Protein AF-0000000075576924 (afdb_homodimer)

Solvent-accessible surface area (backbone atoms only — not comparable to full-atom values): 28889 Å² total; per-residue (Å²): 127,77,30,33,16,40,65,44,69,51,88,83,30,54,33,52,33,52,51,52,29,49,75,37,72,25,33,24,40,27,30,55,73,34,43,58,55,58,47,76,56,76,81,85,50,68,66,41,44,50,49,29,48,49,52,35,63,77,63,63,40,48,76,26,34,34,32,52,35,77,66,42,20,38,16,38,80,46,64,51,47,22,39,43,25,46,53,52,51,37,52,48,57,58,52,35,67,72,42,94,35,45,32,37,34,35,62,56,22,33,14,71,83,66,41,69,68,55,20,44,52,39,34,27,50,45,50,52,68,58,58,61,92,83,56,69,48,28,39,21,43,31,44,25,17,42,42,86,48,41,46,24,34,42,63,66,52,45,33,55,35,49,71,62,31,78,64,47,89,41,47,33,26,26,48,25,51,29,17,33,28,10,38,57,41,49,52,59,89,35,42,65,60,46,52,49,48,42,33,71,65,63,31,62,87,31,58,60,34,32,38,51,32,16,16,72,52,58,78,52,60,31,48,85,44,62,16,46,85,45,73,26,65,54,31,49,66,30,52,48,52,48,62,57,28,86,94,43,32,83,37,41,36,31,36,70,42,81,64,93,44,80,69,58,49,26,59,55,50,52,54,59,55,60,44,66,82,53,90,73,88,73,87,128,129,78,31,32,16,41,65,44,67,49,88,82,30,53,33,54,33,50,51,52,28,49,76,38,73,24,35,26,39,28,32,55,74,35,43,56,54,58,47,76,57,74,80,85,50,68,66,42,45,50,48,29,47,49,51,35,63,76,62,63,39,47,73,27,35,34,31,51,36,78,66,41,20,37,15,38,78,46,64,50,48,22,39,43,26,46,52,52,51,36,52,49,57,58,53,36,66,73,42,92,35,46,33,37,34,35,62,56,21,32,14,71,81,67,40,67,68,55,20,43,51,38,33,26,51,45,50,54,69,58,58,60,93,84,56,68,48,28,40,21,43,30,44,25,17,40,42,86,49,42,45,25,34,42,64,65,51,46,33,55,35,50,71,62,31,78,64,48,89,41,47,32,27,26,48,25,50,30,17,34,27,11,40,58,41,51,52,59,88,36,43,66,59,45,52,49,50,43,33,71,65,64,31,62,87,31,58,61,34,32,36,51,32,16,16,72,52,59,78,53,62,31,47,86,46,61,16,44,83,45,74,27,64,54,31,51,67,30,52,48,51,49,62,56,27,87,92,42,33,84,39,41,35,32,36,70,40,81,63,94,46,80,67,58,50,25,60,54,50,52,54,60,56,59,4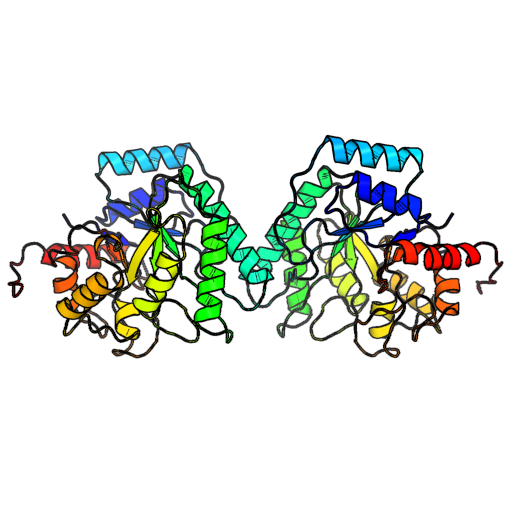3,66,81,53,89,75,89,73,88,130

Radius of gyration: 28.82 Å; Cα contacts (8 Å, |Δi|>4): 1200; chains: 2; bounding box: 46×93×61 Å

InterPro domains:
  IPR001719 AP endonuclease 2 [MF_00152] (2-276)
  IPR001719 AP endonuclease 2 [PS51432] (1-277)
  IPR001719 AP endonuclease 2 [PTHR21445] (2-277)
  IPR001719 AP endonuclease 2 [SM00518] (3-276)
  IPR001719 AP endonuclease 2 [TIGR00587] (3-274)
  IPR001719 AP endonuclease 2 [cd00019] (4-275)
  IPR013022 Xylose isomerase-like, TIM barrel domain [PF01261] (20-274)
  IPR018246 AP endonuclease 2, zinc binding site [PS00730] (172-179)
  IPR018246 AP endonuclease 2, zinc binding site [PS00731] (210-226)
  IPR036237 Xylose isomerase-like superfamily [SSF51658] (2-276)

pLDDT: mean 95.53, std 8.46, range [34.88, 98.94]

Nearest PDB structures (foldseek):
  1xp3-assembly1_A  TM=9.396E-01  e=1.490E-29  Bacillus anthracis
  3aal-assembly1_A  TM=9.455E-01  e=4.014E-29  Geobacillus kaustophilus
  8pkb-assembly1_A  TM=9.430E-01  e=4.255E-29  Staphylococcus aureus
  8edd-assembly1_A  TM=9.419E-01  e=1.365E-28  Staphylococcus aureus
  3aam-assembly1_A  TM=9.170E-01  e=6.008E-21  Thermus thermophilus HB8

Foldseek 3Di:
DFQEEAEDECPVALLVRLVLCVLLPHQEAEYEQDDLQLDDGDDDDLVRQVNNVVSNVVRVGDAYEYEYRQQQAQQEPDVVSNVSNLVSVLVSLVVVQRHRHAEYEYFLHFNQPPDLVSSLVSSQVSLQVRDDQPGRHQYAYEAAQQADRGFRLDLQRVQSSLVSHPNNVSYAYEYEPQRNQLSAQQLQPCVPVSVVVNCVRRRLVRHAEYEYFAAQDHGNNSDDHTAAAQPHRSHNVSLLCQCQPPSHVHHHYYYPHDDPDSSVVSVVVVSSVVSNPPDDDDDD/DFQEEAEDECPVALLVRLVLCVVLPHQEAEYEQDDLQLDDGDDDDLVRQVNNVVSCVVRVGDAYEYEYRQQQAQQEPDVVSNVSNLVSVLVSLVVVQRHRHAEYEYFLHFNQPPDLVSSLVSSQVSLQVRDDQPGRHQYAYEAAQQADRGFRLDLQRVQSSLVSHPNNVSYAYEYEPQRNQLSAQQLQPCVPVSVVRNCVRRRLVRHAEYEYFAAQDHGNNSDDHTAAAQPHRSHNVSLLCQCQPPSHVHHRYYYPHDDPDSSVVSVVVVSSVVSNPPDDDDDD

Organism: Acetobacterium woodii (strain ATCC 29683 / DSM 1030 / JCM 2381 / KCTC 1655 / WB1) (NCBI:txid931626)

Secondary structure (DSSP, 8-state):
---EEEB---TT-HHHHHHHHHHTT-S--EEESS-TTS-PPPPP-HHHHHHHHHHHHHHT----EEE--TT--TT-SSHHHHHHHHHHHHHHHHHHTTSS--EEEE---B-TTS-HHHHHHHHHHHHHHH--TT-SPEEEEEP----TTBS-SSHHHHHHHHHH-S-GGGEEEEEEHHHHHHTT--TTT-HHHHHHHHHHHT-GGGEEEEEE-EESS-TT-----EE-TTSSSS-HHHHHHHHH-TTTTTS-EEE----SSGGGHHHHHHHHHHTTTS------/---EEEB---TT-HHHHHHHHHHTT-S--EEESS-TTS-PPPPP-HHHHHHHHHHHHHHT----EEE--TT--TT-SSHHHHHHHHHHHHHHHHHHTTSS--EEEE---B-TTS-HHHHHHHHHHHHHHH--TT-SPEEEEEP----TTBS-SSHHHHHHHHHH-S-GGGEEEEEEHHHHHHTT--TTT-HHHHHHHHHHHT-GGGEEEEEE-EESS-TT-----EE-TTSSSS-HHHHHHHHH-TTTTTS-EEE----SSGGGHHHHHHHHHHTTTS------

Structure (mmCIF, N/CA/C/O backbone):
data_AF-0000000075576924-model_v1
#
loop_
_entity.id
_entity.type
_entity.pdbx_description
1 polymer 'Probable endonuclease 4'
#
loop_
_atom_site.group_PDB
_atom_site.id
_atom_site.type_symbol
_atom_site.label_atom_id
_atom_site.label_alt_id
_atom_site.label_comp_id
_atom_site.label_asym_id
_atom_site.label_entity_id
_atom_site.label_seq_id
_atom_site.pdbx_PDB_ins_code
_atom_site.Cartn_x
_atom_site.Cartn_y
_atom_site.Cartn_z
_atom_site.occupancy
_atom_site.B_iso_or_equiv
_atom_site.auth_seq_id
_atom_site.auth_comp_id
_atom_site.auth_asym_id
_atom_site.auth_atom_id
_atom_site.pdbx_PDB_model_num
ATOM 1 N N . MET A 1 1 ? 12.086 -37.906 -13.062 1 86.44 1 MET A N 1
ATOM 2 C CA . MET A 1 1 ? 11.398 -37.812 -11.781 1 86.44 1 MET A CA 1
ATOM 3 C C . MET A 1 1 ? 10.586 -36.531 -11.711 1 86.44 1 MET A C 1
ATOM 5 O O . MET A 1 1 ? 11.062 -35.469 -12.117 1 86.44 1 MET A O 1
ATOM 9 N N . LEU A 1 2 ? 9.312 -36.688 -11.375 1 96.25 2 LEU A N 1
ATOM 10 C CA . LEU A 1 2 ? 8.398 -35.562 -11.234 1 96.25 2 LEU A CA 1
ATOM 11 C C . LEU A 1 2 ? 9.008 -34.469 -10.375 1 96.25 2 LEU A C 1
ATOM 13 O O . LEU A 1 2 ? 9.57 -34.75 -9.312 1 96.25 2 LEU A O 1
ATOM 17 N N . ILE A 1 3 ? 9.07 -33.219 -10.836 1 98.31 3 ILE A N 1
ATOM 18 C CA . ILE A 1 3 ? 9.453 -32.062 -10.031 1 98.31 3 ILE A CA 1
ATOM 19 C C . ILE A 1 3 ? 8.234 -31.531 -9.281 1 98.31 3 ILE A C 1
ATOM 21 O O . ILE A 1 3 ? 7.34 -30.938 -9.883 1 98.31 3 ILE A O 1
ATOM 25 N N . ILE A 1 4 ? 8.219 -31.781 -7.969 1 98.69 4 ILE A N 1
ATOM 26 C CA . ILE A 1 4 ? 6.98 -31.5 -7.246 1 98.69 4 ILE A CA 1
ATOM 27 C C . ILE A 1 4 ? 7.309 -31.078 -5.812 1 98.69 4 ILE A C 1
ATOM 29 O O . ILE A 1 4 ? 8.234 -31.625 -5.199 1 98.69 4 ILE A O 1
ATOM 33 N N . GLY A 1 5 ? 6.609 -30.125 -5.324 1 98.75 5 GLY A N 1
ATOM 34 C CA . GLY A 1 5 ? 6.711 -29.672 -3.947 1 98.75 5 GLY A CA 1
ATOM 35 C C . GLY A 1 5 ? 5.566 -28.766 -3.527 1 98.75 5 GLY A C 1
ATOM 36 O O . GLY A 1 5 ? 4.824 -28.266 -4.375 1 98.75 5 GLY A O 1
ATOM 37 N N . PRO A 1 6 ? 5.383 -28.578 -2.248 1 98.75 6 PRO A N 1
ATOM 38 C CA . PRO A 1 6 ? 4.277 -27.766 -1.742 1 98.75 6 PRO A CA 1
ATOM 39 C C . PRO A 1 6 ? 4.688 -26.328 -1.456 1 98.75 6 PRO A C 1
ATOM 41 O O . PRO A 1 6 ? 5.848 -25.953 -1.666 1 98.75 6 PRO A O 1
ATOM 44 N N . HIS A 1 7 ? 3.695 -25.562 -1.107 1 98.25 7 HIS A N 1
ATOM 45 C CA . HIS A 1 7 ? 3.967 -24.266 -0.5 1 98.25 7 HIS A CA 1
ATOM 46 C C . HIS A 1 7 ? 4.516 -24.422 0.914 1 98.25 7 HIS A C 1
ATOM 48 O O . HIS A 1 7 ? 3.914 -25.109 1.747 1 98.25 7 HIS A O 1
ATOM 54 N N . LEU A 1 8 ? 5.664 -23.828 1.169 1 97.94 8 LEU A N 1
ATOM 55 C CA . LEU A 1 8 ? 6.305 -23.922 2.477 1 97.94 8 LEU A CA 1
ATOM 56 C C . LEU A 1 8 ? 6.57 -22.547 3.061 1 97.94 8 LEU A C 1
ATOM 58 O O . LEU A 1 8 ? 6.797 -21.578 2.318 1 97.94 8 LEU A O 1
ATOM 62 N N . SER A 1 9 ? 6.574 -22.516 4.422 1 95.31 9 SER A N 1
ATOM 63 C CA . SER A 1 9 ? 6.934 -21.281 5.117 1 95.31 9 SER A CA 1
ATOM 64 C C . SER A 1 9 ? 8.445 -21.062 5.109 1 95.31 9 SER A C 1
ATOM 66 O O . SER A 1 9 ? 9.211 -22 5.281 1 95.31 9 SER A O 1
ATOM 68 N N . ILE A 1 10 ? 8.812 -19.797 4.973 1 95.38 10 ILE A N 1
ATOM 69 C CA . ILE A 1 10 ? 10.234 -19.469 5.07 1 95.38 10 ILE A CA 1
ATOM 70 C C . ILE A 1 10 ? 10.492 -18.641 6.324 1 95.38 10 ILE A C 1
ATOM 72 O O . ILE A 1 10 ? 11.547 -18.016 6.461 1 95.38 10 ILE A O 1
ATOM 76 N N . ALA A 1 11 ? 9.547 -18.625 7.219 1 92 11 ALA A N 1
ATOM 77 C CA . ALA A 1 11 ? 9.68 -17.875 8.461 1 92 11 ALA A CA 1
ATOM 78 C C . ALA A 1 11 ? 10.891 -18.344 9.266 1 92 11 ALA A C 1
ATOM 80 O O . ALA A 1 11 ? 11.547 -17.562 9.938 1 92 11 ALA A O 1
ATOM 81 N N . GLY A 1 12 ? 11.219 -19.609 9.164 1 93.94 12 GLY A N 1
ATOM 82 C CA . GLY A 1 12 ? 12.352 -20.172 9.875 1 93.94 12 GLY A CA 1
ATOM 83 C C . GLY A 1 12 ? 13.641 -20.141 9.078 1 93.94 12 GLY A C 1
ATOM 84 O O . GLY A 1 12 ? 14.672 -20.641 9.531 1 93.94 12 GLY A O 1
ATOM 85 N N . GLY A 1 13 ? 13.523 -19.578 7.859 1 96.38 13 GLY A N 1
ATOM 86 C CA . GLY A 1 13 ? 14.688 -19.516 6.992 1 96.38 13 GLY A CA 1
ATOM 87 C C . GLY A 1 13 ? 14.523 -20.328 5.715 1 96.38 13 GLY A C 1
ATOM 88 O O . GLY A 1 13 ? 13.742 -21.281 5.676 1 96.38 13 GLY A O 1
ATOM 89 N N . LEU A 1 14 ? 15.336 -19.953 4.785 1 97.62 14 LEU A N 1
ATOM 90 C CA . LEU A 1 14 ? 15.281 -20.594 3.479 1 97.62 14 LEU A CA 1
ATOM 91 C C . LEU A 1 14 ? 15.859 -22.016 3.543 1 97.62 14 LEU A C 1
ATOM 93 O O . LEU A 1 14 ? 15.297 -22.938 2.963 1 97.62 14 LEU A O 1
ATOM 97 N N . LYS A 1 15 ? 16.922 -22.141 4.246 1 97.81 15 LYS A N 1
ATOM 98 C CA . LYS A 1 15 ? 17.531 -23.453 4.414 1 97.81 15 LYS A CA 1
ATOM 99 C C . LYS A 1 15 ? 16.531 -24.438 5.043 1 97.81 15 LYS A C 1
ATOM 101 O O . LYS A 1 15 ? 16.359 -25.547 4.559 1 97.81 15 LYS A O 1
ATOM 106 N N . LYS A 1 16 ? 15.898 -23.969 6.07 1 98.06 16 LYS A N 1
ATOM 107 C CA . LYS A 1 16 ? 14.938 -24.812 6.773 1 98.06 16 LYS A CA 1
ATOM 108 C C . LYS A 1 16 ? 13.797 -25.234 5.852 1 98.06 16 LYS A C 1
ATOM 110 O O . LYS A 1 16 ? 13.336 -26.375 5.906 1 98.06 16 LYS A O 1
ATOM 115 N N . ALA A 1 17 ? 13.383 -24.328 5.012 1 98.06 17 ALA A N 1
ATOM 116 C CA . ALA A 1 17 ? 12.344 -24.656 4.043 1 98.06 17 ALA A CA 1
ATOM 117 C C . ALA A 1 17 ? 12.82 -25.734 3.072 1 98.06 17 ALA A C 1
ATOM 119 O O . ALA A 1 17 ? 12.078 -26.656 2.756 1 98.06 17 ALA A O 1
ATOM 120 N N . GLY A 1 18 ? 14 -25.625 2.629 1 98.44 18 GLY A N 1
ATOM 121 C CA . GLY A 1 18 ? 14.578 -26.641 1.774 1 98.44 18 GLY A CA 1
ATOM 122 C C . GLY A 1 18 ? 14.664 -28 2.445 1 98.44 18 GLY A C 1
ATOM 123 O O . GLY A 1 18 ? 14.336 -29.016 1.837 1 98.44 18 GLY A O 1
ATOM 124 N N . GLU A 1 19 ? 15.07 -27.953 3.719 1 98.56 19 GLU A N 1
ATOM 125 C CA . GLU A 1 19 ? 15.164 -29.203 4.48 1 98.56 19 GLU A CA 1
ATOM 126 C C . GLU A 1 19 ? 13.789 -29.844 4.668 1 98.56 19 GLU A C 1
ATOM 128 O O . GLU A 1 19 ? 13.656 -31.062 4.586 1 98.56 19 GLU A O 1
ATOM 133 N N . GLU A 1 20 ? 12.875 -29.016 4.891 1 98.38 20 GLU A N 1
ATOM 134 C CA . GLU A 1 20 ? 11.508 -29.5 5.031 1 98.38 20 GLU A CA 1
ATOM 135 C C . GLU A 1 20 ? 11.023 -30.156 3.742 1 98.38 20 GLU A C 1
ATOM 137 O O . GLU A 1 20 ? 10.352 -31.188 3.775 1 98.38 20 GLU A O 1
ATOM 142 N N . ALA A 1 21 ? 11.336 -29.531 2.639 1 98.69 21 ALA A N 1
ATOM 143 C CA . ALA A 1 21 ? 10.992 -30.109 1.344 1 98.69 21 ALA A CA 1
ATOM 144 C C . ALA A 1 21 ? 11.594 -31.5 1.18 1 98.69 21 ALA A C 1
ATOM 146 O O . ALA A 1 21 ? 10.906 -32.438 0.781 1 98.69 21 ALA A O 1
ATOM 147 N N . GLN A 1 22 ? 12.781 -31.656 1.571 1 98 22 GLN A N 1
ATOM 148 C CA . GLN A 1 22 ? 13.469 -32.938 1.467 1 98 22 GLN A CA 1
ATOM 149 C C . GLN A 1 22 ? 12.805 -34 2.355 1 98 22 GLN A C 1
ATOM 151 O O . GLN A 1 22 ? 12.625 -35.156 1.94 1 98 22 GLN A O 1
ATOM 156 N N . LYS A 1 23 ? 12.453 -33.562 3.5 1 97.88 23 LYS A N 1
ATOM 157 C CA . LYS A 1 23 ? 11.867 -34.469 4.48 1 97.88 23 LYS A CA 1
ATOM 158 C C . LYS A 1 23 ? 10.578 -35.094 3.957 1 97.88 23 LYS A C 1
ATOM 160 O O . LYS A 1 23 ? 10.234 -36.219 4.312 1 97.88 23 LYS A O 1
ATOM 165 N N . ILE A 1 24 ? 9.953 -34.406 3.072 1 98.12 24 ILE A N 1
ATOM 166 C CA . ILE A 1 24 ? 8.672 -34.906 2.588 1 98.12 24 ILE A CA 1
ATOM 167 C C . ILE A 1 24 ? 8.812 -35.375 1.144 1 98.12 24 ILE A C 1
ATOM 169 O O . ILE A 1 24 ? 7.828 -35.406 0.4 1 98.12 24 ILE A O 1
ATOM 173 N N . ALA A 1 25 ? 9.984 -35.562 0.656 1 97.38 25 ALA A N 1
ATOM 174 C CA . ALA A 1 25 ? 10.352 -36.156 -0.636 1 97.38 25 ALA A CA 1
ATOM 175 C C . ALA A 1 25 ? 10 -35.188 -1.778 1 97.38 25 ALA A C 1
ATOM 177 O O . ALA A 1 25 ? 9.719 -35.625 -2.895 1 97.38 25 ALA A O 1
ATOM 178 N N . ALA A 1 26 ? 9.938 -33.938 -1.413 1 98.56 26 ALA A N 1
ATOM 179 C CA . ALA A 1 26 ? 9.781 -32.906 -2.457 1 98.56 26 ALA A CA 1
ATOM 180 C C . ALA A 1 26 ? 11.133 -32.562 -3.068 1 98.56 26 ALA A C 1
ATOM 182 O O . ALA A 1 26 ? 12.18 -32.75 -2.438 1 98.56 26 ALA A O 1
ATOM 183 N N . ASN A 1 27 ? 11.086 -32.156 -4.297 1 98.5 27 ASN A N 1
ATOM 184 C CA . ASN A 1 27 ? 12.312 -31.719 -4.945 1 98.5 27 ASN A CA 1
ATOM 185 C C . ASN A 1 27 ? 12.141 -30.312 -5.547 1 98.5 27 ASN A C 1
ATOM 187 O O . ASN A 1 27 ? 12.812 -29.984 -6.523 1 98.5 27 ASN A O 1
ATOM 191 N N . THR A 1 28 ? 11.25 -29.547 -5.09 1 98.62 28 THR A N 1
ATOM 192 C CA . THR A 1 28 ? 11 -28.125 -5.262 1 98.62 28 THR A CA 1
ATOM 193 C C . THR A 1 28 ? 10.008 -27.625 -4.219 1 98.62 28 THR A C 1
ATOM 195 O O . THR A 1 28 ? 9.492 -28.406 -3.416 1 98.62 28 THR A O 1
ATOM 198 N N . PHE A 1 29 ? 9.828 -26.359 -4.121 1 98.75 29 PHE A N 1
ATOM 199 C CA . PHE A 1 29 ? 8.781 -25.797 -3.273 1 98.75 29 PHE A CA 1
ATOM 200 C C . PHE A 1 29 ? 8.492 -24.344 -3.65 1 98.75 29 PHE A C 1
ATOM 202 O O . PHE A 1 29 ? 9.266 -23.719 -4.375 1 98.75 29 PHE A O 1
ATOM 209 N N . GLN A 1 30 ? 7.328 -23.922 -3.244 1 98.44 30 GLN A N 1
ATOM 210 C CA . GLN A 1 30 ? 6.91 -22.531 -3.381 1 98.44 30 GLN A CA 1
ATOM 211 C C . GLN A 1 30 ? 6.871 -21.828 -2.025 1 98.44 30 GLN A C 1
ATOM 213 O O . GLN A 1 30 ? 6.715 -22.484 -0.99 1 98.44 30 GLN A O 1
ATOM 218 N N . PHE A 1 31 ? 7.117 -20.547 -2.055 1 97.75 31 PHE A N 1
ATOM 219 C CA . PHE A 1 31 ? 7.055 -19.766 -0.822 1 97.75 31 PHE A CA 1
ATOM 220 C C . PHE A 1 31 ? 6.59 -18.344 -1.102 1 97.75 31 PHE A C 1
ATOM 222 O O . PHE A 1 31 ? 6.688 -17.859 -2.232 1 97.75 31 PHE A O 1
ATOM 229 N N . PHE A 1 32 ? 6.043 -17.703 -0.087 1 96 32 PHE A N 1
ATOM 230 C CA . PHE A 1 32 ? 5.805 -16.266 -0.153 1 96 32 PHE A CA 1
ATOM 231 C C . PHE A 1 32 ? 7.09 -15.492 0.13 1 96 32 PHE A C 1
ATOM 233 O O . PHE A 1 32 ? 7.832 -15.828 1.055 1 96 32 PHE A O 1
ATOM 240 N N . THR A 1 33 ? 7.328 -14.461 -0.632 1 90.94 33 THR A N 1
ATOM 241 C CA . THR A 1 33 ? 8.531 -13.656 -0.463 1 90.94 33 THR A CA 1
ATOM 242 C C . THR A 1 33 ? 8.477 -12.859 0.836 1 90.94 33 THR A C 1
ATOM 244 O O . THR A 1 33 ? 9.508 -12.398 1.336 1 90.94 33 THR A O 1
ATOM 247 N N . ARG A 1 34 ? 7.277 -12.688 1.272 1 89.56 34 ARG A N 1
ATOM 248 C CA . ARG A 1 34 ? 6.941 -11.906 2.461 1 89.56 34 ARG A CA 1
ATOM 249 C C . ARG A 1 34 ? 5.621 -12.375 3.064 1 89.56 34 ARG A C 1
ATOM 251 O O . ARG A 1 34 ? 5.066 -13.391 2.648 1 89.56 34 ARG A O 1
ATOM 258 N N . ASN A 1 35 ? 5.309 -11.672 4.09 1 83.88 35 ASN A N 1
ATOM 259 C CA . ASN A 1 35 ? 3.984 -11.961 4.633 1 83.88 35 ASN A CA 1
ATOM 260 C C . ASN A 1 35 ? 2.916 -11.945 3.543 1 83.88 35 ASN A C 1
ATOM 262 O O . ASN A 1 35 ? 2.906 -11.062 2.689 1 83.88 35 ASN A O 1
ATOM 266 N N . PRO A 1 36 ? 2.037 -12.945 3.533 1 82.5 36 PRO A N 1
ATOM 267 C CA . PRO A 1 36 ? 1.079 -13.109 2.438 1 82.5 36 PRO A CA 1
ATOM 268 C C . PRO A 1 36 ? 0.162 -11.898 2.271 1 82.5 36 PRO A C 1
ATOM 270 O O . PRO A 1 36 ? -0.498 -11.758 1.239 1 82.5 36 PRO A O 1
ATOM 273 N N . ARG A 1 37 ? 0.264 -10.977 3.199 1 77.69 37 ARG A N 1
ATOM 274 C CA . ARG A 1 37 ? -0.592 -9.797 3.107 1 77.69 37 ARG A CA 1
ATOM 275 C C . ARG A 1 37 ? 0.198 -8.578 2.635 1 77.69 37 ARG A C 1
ATOM 277 O O . ARG A 1 37 ? -0.356 -7.488 2.494 1 77.69 37 ARG A O 1
ATOM 284 N N . GLY A 1 38 ? 1.419 -8.781 2.336 1 75.69 38 GLY A N 1
ATOM 285 C CA . GLY A 1 38 ? 2.211 -7.727 1.73 1 75.69 38 GLY A CA 1
ATOM 286 C C . GLY A 1 38 ? 3.062 -6.969 2.732 1 75.69 38 GLY A C 1
ATOM 287 O O . GLY A 1 38 ? 3.619 -5.918 2.414 1 75.69 38 GLY A O 1
ATOM 288 N N . GLY A 1 39 ? 3.184 -7.43 3.852 1 73.81 39 GLY A N 1
ATOM 289 C CA . GLY A 1 39 ? 3.979 -6.777 4.883 1 73.81 39 GLY A CA 1
ATOM 290 C C . GLY A 1 39 ? 5.469 -6.82 4.602 1 73.81 39 GLY A C 1
ATOM 291 O O . GLY A 1 39 ? 5.887 -7.02 3.459 1 73.81 39 GLY A O 1
ATOM 292 N N . LYS A 1 40 ? 6.254 -6.531 5.625 1 76.44 40 LYS A N 1
ATOM 293 C CA . LYS A 1 40 ? 7.703 -6.426 5.512 1 76.44 40 LYS A CA 1
ATOM 294 C C . LYS A 1 40 ? 8.328 -7.777 5.188 1 76.44 40 LYS A C 1
ATOM 296 O O . LYS A 1 40 ? 7.922 -8.805 5.734 1 76.44 40 LYS A O 1
ATOM 301 N N . ALA A 1 41 ? 9.266 -7.699 4.23 1 84.56 41 ALA A N 1
ATOM 302 C CA . ALA A 1 41 ? 10.078 -8.883 3.951 1 84.56 41 ALA A CA 1
ATOM 303 C C . ALA A 1 41 ? 11.242 -8.984 4.93 1 84.56 41 ALA A C 1
ATOM 305 O O . ALA A 1 41 ? 11.859 -7.98 5.285 1 84.56 41 ALA A O 1
ATOM 306 N N . LYS A 1 42 ? 11.484 -10.18 5.363 1 84.25 42 LYS A N 1
ATOM 307 C CA . LYS A 1 42 ? 12.648 -10.391 6.215 1 84.25 42 LYS A CA 1
ATOM 308 C C . LYS A 1 42 ? 13.938 -10.086 5.465 1 84.25 42 LYS A C 1
ATOM 310 O O . LYS A 1 42 ? 14.047 -10.344 4.266 1 84.25 42 LYS A O 1
ATOM 315 N N . ALA A 1 43 ? 14.852 -9.609 6.25 1 88.56 43 ALA A N 1
ATOM 316 C CA . ALA A 1 43 ? 16.172 -9.352 5.656 1 88.56 43 ALA A CA 1
ATOM 317 C C . ALA A 1 43 ? 16.781 -10.641 5.113 1 88.56 43 ALA A C 1
ATOM 319 O O . ALA A 1 43 ? 16.672 -11.703 5.734 1 88.56 43 ALA A O 1
ATOM 320 N N . ILE A 1 44 ? 17.453 -10.484 4.059 1 92.25 44 ILE A N 1
ATOM 321 C CA . ILE A 1 44 ? 18.062 -11.641 3.43 1 92.25 44 ILE A CA 1
ATOM 322 C C . ILE A 1 44 ? 19.344 -12.008 4.18 1 92.25 44 ILE A C 1
ATOM 324 O O . ILE A 1 44 ? 20.203 -11.156 4.406 1 92.25 44 ILE A O 1
ATOM 328 N N . ASP A 1 45 ? 19.406 -13.172 4.641 1 95.38 45 ASP A N 1
ATOM 329 C CA . ASP A 1 45 ? 20.609 -13.727 5.223 1 95.38 45 ASP A CA 1
ATOM 330 C C . ASP A 1 45 ? 21.438 -14.461 4.164 1 95.38 45 ASP A C 1
ATOM 332 O O . ASP A 1 45 ? 21.078 -15.555 3.729 1 95.38 45 ASP A O 1
ATOM 336 N N . VAL A 1 46 ? 22.594 -13.914 3.916 1 95.75 46 VAL A N 1
ATOM 337 C CA . VAL A 1 46 ? 23.438 -14.391 2.822 1 95.75 46 VAL A CA 1
ATOM 338 C C . VAL A 1 46 ? 23.844 -15.844 3.078 1 95.75 46 VAL A C 1
ATOM 340 O O . VAL A 1 46 ? 23.906 -16.656 2.146 1 95.75 46 VAL A O 1
ATOM 343 N N . ASN A 1 47 ? 24.047 -16.125 4.309 1 97.62 47 ASN A N 1
ATOM 344 C CA . ASN A 1 47 ? 24.422 -17.5 4.645 1 97.62 47 ASN A CA 1
ATOM 345 C C . ASN A 1 47 ? 23.25 -18.453 4.449 1 97.62 47 ASN A C 1
ATOM 347 O O . ASN A 1 47 ? 23.438 -19.578 3.961 1 97.62 47 ASN A O 1
ATOM 351 N N . ASP A 1 48 ? 22.125 -18.078 4.824 1 97.81 48 ASP A N 1
ATOM 352 C CA . ASP A 1 48 ? 20.906 -18.859 4.648 1 97.81 48 ASP A CA 1
ATOM 353 C C . ASP A 1 48 ? 20.641 -19.141 3.174 1 97.81 48 ASP A C 1
ATOM 355 O O . ASP A 1 48 ? 20.297 -20.266 2.805 1 97.81 48 ASP A O 1
ATOM 359 N N . VAL A 1 49 ? 20.906 -18.172 2.354 1 97.88 49 VAL A N 1
ATOM 360 C CA . VAL A 1 49 ? 20.719 -18.297 0.91 1 97.88 49 VAL A CA 1
ATOM 361 C C . VAL A 1 49 ? 21.734 -19.297 0.349 1 97.88 49 VAL A C 1
ATOM 363 O O . VAL A 1 49 ? 21.375 -20.172 -0.446 1 97.88 49 VAL A O 1
ATOM 366 N N . ALA A 1 50 ? 22.938 -19.172 0.796 1 98.12 50 ALA A N 1
ATOM 367 C CA . ALA A 1 50 ? 24 -20.062 0.333 1 98.12 50 ALA A CA 1
ATOM 368 C C . ALA A 1 50 ? 23.703 -21.516 0.714 1 98.12 50 ALA A C 1
ATOM 370 O O . ALA A 1 50 ? 23.953 -22.422 -0.074 1 98.12 50 ALA A O 1
ATOM 371 N N . GLU A 1 51 ? 23.219 -21.656 1.892 1 98.25 51 GLU A N 1
ATOM 372 C CA . GLU A 1 51 ? 22.891 -23 2.357 1 98.25 51 GLU A CA 1
ATOM 373 C C . GLU A 1 51 ? 21.75 -23.594 1.544 1 98.25 51 GLU A C 1
ATOM 375 O O . GLU A 1 51 ? 21.766 -24.781 1.223 1 98.25 51 GLU A O 1
ATOM 380 N N . LEU A 1 52 ? 20.766 -22.828 1.221 1 98.38 52 LEU A N 1
ATOM 381 C CA . LEU A 1 52 ? 19.703 -23.312 0.356 1 98.38 52 LEU A CA 1
ATOM 382 C C . LEU A 1 52 ? 20.234 -23.672 -1.022 1 98.38 52 LEU A C 1
ATOM 384 O O . LEU A 1 52 ? 19.859 -24.703 -1.586 1 98.38 52 LEU A O 1
ATOM 388 N N . GLN A 1 53 ? 21.109 -22.828 -1.525 1 98.12 53 GLN A N 1
ATOM 389 C CA . GLN A 1 53 ? 21.688 -23.109 -2.83 1 98.12 53 GLN A CA 1
ATOM 390 C C . GLN A 1 53 ? 22.438 -24.453 -2.822 1 98.12 53 GLN A C 1
ATOM 392 O O . GLN A 1 53 ? 22.312 -25.234 -3.76 1 98.12 53 GLN A O 1
ATOM 397 N N . ARG A 1 54 ? 23.156 -24.672 -1.787 1 98.12 54 ARG A N 1
ATOM 398 C CA . ARG A 1 54 ? 23.875 -25.938 -1.653 1 98.12 54 ARG A CA 1
ATOM 399 C C . ARG A 1 54 ? 22.906 -27.109 -1.636 1 98.12 54 ARG A C 1
ATOM 401 O O . ARG A 1 54 ? 23.141 -28.125 -2.307 1 98.12 54 ARG A O 1
ATOM 408 N N . LEU A 1 55 ? 21.938 -26.969 -0.868 1 97.94 55 LEU A N 1
ATOM 409 C CA . LEU A 1 55 ? 20.922 -28.016 -0.767 1 97.94 55 LEU A CA 1
ATOM 410 C C . LEU A 1 55 ? 20.281 -28.281 -2.127 1 97.94 55 LEU A C 1
ATOM 412 O O . LEU A 1 55 ? 20.094 -29.453 -2.502 1 97.94 55 LEU A O 1
ATOM 416 N N . ILE A 1 56 ? 19.984 -27.266 -2.854 1 97.88 56 ILE A N 1
ATOM 417 C CA . ILE A 1 56 ? 19.375 -27.359 -4.18 1 97.88 56 ILE A CA 1
ATOM 418 C C . ILE A 1 56 ? 20.312 -28.125 -5.113 1 97.88 56 ILE A C 1
ATOM 420 O O . ILE A 1 56 ? 19.875 -29.047 -5.809 1 97.88 56 ILE A O 1
ATOM 424 N N . ASP A 1 57 ? 21.578 -27.797 -5.043 1 97.75 57 ASP A N 1
ATOM 425 C CA . ASP A 1 57 ? 22.562 -28.422 -5.914 1 97.75 57 ASP A CA 1
ATOM 426 C C . ASP A 1 57 ? 22.781 -29.891 -5.547 1 97.75 57 ASP A C 1
ATOM 428 O O . ASP A 1 57 ? 22.781 -30.75 -6.418 1 97.75 57 ASP A O 1
ATOM 432 N N . GLU A 1 58 ? 22.875 -30.109 -4.324 1 97.69 58 GLU A N 1
ATOM 433 C CA . GLU A 1 58 ? 23.188 -31.453 -3.836 1 97.69 58 GLU A CA 1
ATOM 434 C C . GLU A 1 58 ? 22.031 -32.406 -4.082 1 97.69 58 GLU A C 1
ATOM 436 O O . GLU A 1 58 ? 22.234 -33.625 -4.262 1 97.69 58 GLU A O 1
ATOM 441 N N . ASN A 1 59 ? 20.875 -31.859 -4.133 1 97.12 59 ASN A N 1
ATOM 442 C CA . ASN A 1 59 ? 19.719 -32.75 -4.219 1 97.12 59 ASN A CA 1
ATOM 443 C C . ASN A 1 59 ? 18.984 -32.562 -5.551 1 97.12 59 ASN A C 1
ATOM 445 O O . ASN A 1 59 ? 17.891 -33.094 -5.738 1 97.12 59 ASN A O 1
ATOM 449 N N . GLU A 1 60 ? 19.453 -31.734 -6.434 1 96.56 60 GLU A N 1
ATOM 450 C CA . GLU A 1 60 ? 18.969 -31.531 -7.793 1 96.56 60 GLU A CA 1
ATOM 451 C C . GLU A 1 60 ? 17.516 -31.047 -7.785 1 96.56 60 GLU A C 1
ATOM 453 O O . GLU A 1 60 ? 16.672 -31.609 -8.484 1 96.56 60 GLU A O 1
ATOM 458 N N . PHE A 1 61 ? 17.266 -30.109 -6.957 1 98 61 PHE A N 1
ATOM 459 C CA . PHE A 1 61 ? 15.945 -29.484 -6.934 1 98 61 PHE A CA 1
ATOM 460 C C . PHE A 1 61 ? 15.602 -28.891 -8.297 1 98 61 PHE A C 1
ATOM 462 O O . PHE A 1 61 ? 16.469 -28.344 -8.977 1 98 61 PHE A O 1
ATOM 469 N N . GLY A 1 62 ? 14.312 -29.016 -8.688 1 98 62 GLY A N 1
ATOM 470 C CA . GLY A 1 62 ? 13.82 -28.172 -9.773 1 98 62 GLY A CA 1
ATOM 471 C C . GLY A 1 62 ? 13.664 -26.719 -9.383 1 98 62 GLY A C 1
ATOM 472 O O . GLY A 1 62 ? 13.984 -26.328 -8.258 1 98 62 GLY A O 1
ATOM 473 N N . PRO A 1 63 ? 13.148 -25.922 -10.273 1 98 63 PRO A N 1
ATOM 474 C CA . PRO A 1 63 ? 12.977 -24.5 -10.008 1 98 63 PRO A CA 1
ATOM 475 C C . PRO A 1 63 ? 12.039 -24.219 -8.836 1 98 63 PRO A C 1
ATOM 477 O O . PRO A 1 63 ? 11.023 -24.906 -8.688 1 98 63 PRO A O 1
ATOM 480 N N . LEU A 1 64 ? 12.445 -23.281 -7.98 1 98.69 64 LEU A N 1
ATOM 481 C CA . LEU A 1 64 ? 11.562 -22.797 -6.926 1 98.69 64 LEU A CA 1
ATOM 482 C C . LEU A 1 64 ? 10.617 -21.719 -7.449 1 98.69 64 LEU A C 1
ATOM 484 O O . LEU A 1 64 ? 10.867 -21.141 -8.508 1 98.69 64 LEU A O 1
ATOM 488 N N . LEU A 1 65 ? 9.555 -21.531 -6.73 1 98.81 65 LEU A N 1
ATOM 489 C CA . LEU A 1 65 ? 8.57 -20.516 -7.09 1 98.81 65 LEU A CA 1
ATOM 490 C C . LEU A 1 65 ? 8.297 -19.578 -5.918 1 98.81 65 LEU A C 1
ATOM 492 O O . LEU A 1 65 ? 7.891 -20.031 -4.844 1 98.81 65 LEU A O 1
ATOM 496 N N . ALA A 1 66 ? 8.625 -18.344 -6.141 1 98.5 66 ALA A N 1
ATOM 497 C CA . ALA A 1 66 ? 8.172 -17.328 -5.195 1 98.5 66 ALA A CA 1
ATOM 498 C C . ALA A 1 66 ? 6.762 -16.844 -5.543 1 98.5 66 ALA A C 1
ATOM 500 O O . ALA A 1 66 ? 6.441 -16.641 -6.715 1 98.5 66 ALA A O 1
ATOM 501 N N . HIS A 1 67 ? 5.949 -16.781 -4.562 1 98.31 67 HIS A N 1
ATOM 502 C CA . HIS A 1 67 ? 4.582 -16.312 -4.746 1 98.31 67 HIS A CA 1
ATOM 503 C C . HIS A 1 67 ? 4.395 -14.922 -4.152 1 98.31 67 HIS A C 1
ATOM 505 O O . HIS A 1 67 ? 4.715 -14.695 -2.984 1 98.31 67 HIS A O 1
ATOM 511 N N . ALA A 1 68 ? 3.877 -14.008 -4.93 1 97.5 68 ALA A N 1
ATOM 512 C CA . ALA A 1 68 ? 3.539 -12.68 -4.422 1 97.5 68 ALA A CA 1
ATOM 513 C C . ALA A 1 68 ? 2.391 -12.75 -3.418 1 97.5 68 ALA A C 1
ATOM 515 O O . ALA A 1 68 ? 1.601 -13.695 -3.439 1 97.5 68 ALA A O 1
ATOM 516 N N . PRO A 1 69 ? 2.355 -11.742 -2.545 1 94.25 69 PRO A N 1
ATOM 517 C CA . PRO A 1 69 ? 1.17 -11.695 -1.686 1 94.25 69 PRO A CA 1
ATOM 518 C C . PRO A 1 69 ? -0.134 -11.688 -2.48 1 94.25 69 PRO A C 1
ATOM 520 O O . PRO A 1 69 ? -0.223 -11.031 -3.52 1 94.25 69 PRO A O 1
ATOM 523 N N . TYR A 1 70 ? -1.123 -12.391 -1.971 1 90.31 70 TYR A N 1
ATOM 524 C CA . TYR A 1 70 ? -2.367 -12.523 -2.721 1 90.31 70 TYR A CA 1
ATOM 525 C C . TYR A 1 70 ? -3.209 -11.266 -2.613 1 90.31 70 TYR A C 1
ATOM 527 O O . TYR A 1 70 ? -4.176 -11.086 -3.359 1 90.31 70 TYR A O 1
ATOM 535 N N . THR A 1 71 ? -2.771 -10.297 -1.797 1 87.75 71 THR A N 1
ATOM 536 C CA . THR A 1 71 ? -3.521 -9.062 -1.601 1 87.75 71 THR A CA 1
ATOM 537 C C . THR A 1 71 ? -3.107 -8.016 -2.625 1 87.75 71 THR A C 1
ATOM 539 O O . THR A 1 71 ? -3.742 -6.961 -2.732 1 87.75 71 THR A O 1
ATOM 542 N N . LEU A 1 72 ? -2.074 -8.273 -3.309 1 94.69 72 LEU A N 1
ATOM 543 C CA . LEU A 1 72 ? -1.657 -7.297 -4.309 1 94.69 72 LEU A CA 1
ATOM 544 C C . LEU A 1 72 ? -2.705 -7.164 -5.41 1 94.69 72 LEU A C 1
ATOM 546 O O . LEU A 1 72 ? -3.195 -8.172 -5.93 1 94.69 72 LEU A O 1
ATOM 550 N N . ASN A 1 73 ? -3.049 -5.969 -5.719 1 96 73 ASN A N 1
ATOM 551 C CA . ASN A 1 73 ? -3.99 -5.703 -6.801 1 96 73 ASN A CA 1
ATOM 552 C C . ASN A 1 73 ? -3.484 -4.598 -7.727 1 96 73 ASN A C 1
ATOM 554 O O . ASN A 1 73 ? -3.686 -3.414 -7.453 1 96 73 ASN A O 1
ATOM 558 N N . MET A 1 74 ? -3.006 -4.957 -8.812 1 97.5 74 MET A N 1
ATOM 559 C CA . MET A 1 74 ? -2.387 -4.023 -9.75 1 97.5 74 MET A CA 1
ATOM 560 C C . MET A 1 74 ? -3.447 -3.273 -10.547 1 97.5 74 MET A C 1
ATOM 562 O O . MET A 1 74 ? -3.143 -2.285 -11.219 1 97.5 74 MET A O 1
ATOM 566 N N . CYS A 1 75 ? -4.648 -3.736 -10.43 1 97.94 75 CYS A N 1
ATOM 567 C CA . CYS A 1 75 ? -5.656 -3.08 -11.258 1 97.94 75 CYS A CA 1
ATOM 568 C C . CYS A 1 75 ? -6.82 -2.584 -10.414 1 97.94 75 CYS A C 1
ATOM 570 O O . CYS A 1 75 ? -7.945 -2.475 -10.898 1 97.94 75 CYS A O 1
ATOM 572 N N . SER A 1 76 ? -6.543 -2.357 -9.188 1 95.19 76 SER A N 1
ATOM 573 C CA . SER A 1 76 ? -7.531 -1.761 -8.297 1 95.19 76 SER A CA 1
ATOM 574 C C . SER A 1 76 ? -7.984 -0.396 -8.805 1 95.19 76 SER A C 1
ATOM 576 O O . SER A 1 76 ? -7.199 0.34 -9.406 1 95.19 76 SER A O 1
ATOM 578 N N . ALA A 1 77 ? -9.234 -0.089 -8.5 1 94.75 77 ALA A N 1
ATOM 579 C CA . ALA A 1 77 ? -9.727 1.25 -8.812 1 94.75 77 ALA A CA 1
ATOM 580 C C . ALA A 1 77 ? -9.07 2.299 -7.918 1 94.75 77 ALA A C 1
ATOM 582 O O . ALA A 1 77 ? -9.086 3.49 -8.234 1 94.75 77 ALA A O 1
ATOM 583 N N . LYS A 1 78 ? -8.523 1.924 -6.836 1 86.88 78 LYS A N 1
ATOM 584 C CA . LYS A 1 78 ? -7.875 2.824 -5.891 1 86.88 78 LYS A CA 1
ATOM 585 C C . LYS A 1 78 ? -6.395 2.994 -6.215 1 86.88 78 LYS A C 1
ATOM 587 O O . LYS A 1 78 ? -5.617 2.041 -6.113 1 86.88 78 LYS A O 1
ATOM 592 N N . PRO A 1 79 ? -5.965 4.16 -6.473 1 88.44 79 PRO A N 1
ATOM 593 C CA . PRO A 1 79 ? -4.57 4.383 -6.859 1 88.44 79 PRO A CA 1
ATOM 594 C C . PRO A 1 79 ? -3.582 3.945 -5.777 1 88.44 79 PRO A C 1
ATOM 596 O O . PRO A 1 79 ? -2.51 3.422 -6.094 1 88.44 79 PRO A O 1
ATOM 599 N N . GLU A 1 80 ? -3.92 4.125 -4.492 1 83.44 80 GLU A N 1
ATOM 600 C CA . GLU A 1 80 ? -3.012 3.756 -3.41 1 83.44 80 GLU A CA 1
ATOM 601 C C . GLU A 1 80 ? -2.773 2.248 -3.385 1 83.44 80 GLU A C 1
ATOM 603 O O . GLU A 1 80 ? -1.674 1.795 -3.057 1 83.44 80 GLU A O 1
ATOM 608 N N . THR A 1 81 ? -3.785 1.522 -3.756 1 89.88 81 THR A N 1
ATOM 609 C CA . THR A 1 81 ? -3.66 0.07 -3.801 1 89.88 81 THR A CA 1
ATOM 610 C C . THR A 1 81 ? -2.738 -0.358 -4.938 1 89.88 81 THR A C 1
ATOM 612 O O . THR A 1 81 ? -1.904 -1.25 -4.77 1 89.88 81 THR A O 1
ATOM 615 N N . ARG A 1 82 ? -2.854 0.322 -6.027 1 93.5 82 ARG A N 1
ATOM 616 C CA . ARG A 1 82 ? -1.983 0.023 -7.16 1 93.5 82 ARG A CA 1
ATOM 617 C C . ARG A 1 82 ? -0.537 0.395 -6.852 1 93.5 82 ARG A C 1
ATOM 619 O O . ARG A 1 82 ? 0.387 -0.344 -7.199 1 93.5 82 ARG A O 1
ATOM 626 N N . GLU A 1 83 ? -0.413 1.486 -6.211 1 89.31 83 GLU A N 1
ATOM 627 C CA . GLU A 1 83 ? 0.933 1.923 -5.852 1 89.31 83 GLU A CA 1
ATOM 628 C C . GLU A 1 83 ? 1.589 0.948 -4.879 1 89.31 83 GLU A C 1
ATOM 630 O O . GLU A 1 83 ? 2.781 0.653 -4.996 1 89.31 83 GLU A O 1
ATOM 635 N N . PHE A 1 84 ? 0.79 0.523 -3.963 1 89.44 84 PHE A N 1
ATOM 636 C CA . PHE A 1 84 ? 1.281 -0.487 -3.033 1 89.44 84 PHE A CA 1
ATOM 637 C C . PHE A 1 84 ? 1.723 -1.741 -3.779 1 89.44 84 PHE A C 1
ATOM 639 O O . PHE A 1 84 ? 2.82 -2.254 -3.549 1 89.44 84 PHE A O 1
ATOM 646 N N . ALA A 1 85 ? 0.901 -2.209 -4.652 1 94.62 85 ALA A N 1
ATOM 647 C CA . ALA A 1 85 ? 1.221 -3.391 -5.449 1 94.62 85 ALA A CA 1
ATOM 648 C C . ALA A 1 85 ? 2.512 -3.186 -6.238 1 94.62 85 ALA A C 1
ATOM 650 O O . ALA A 1 85 ? 3.369 -4.07 -6.277 1 94.62 85 ALA A O 1
ATOM 651 N N . LYS A 1 86 ? 2.617 -2.027 -6.844 1 93.81 86 LYS A N 1
ATOM 652 C CA . LYS A 1 86 ? 3.803 -1.695 -7.629 1 93.81 86 LYS A CA 1
ATOM 653 C C . LYS A 1 86 ? 5.062 -1.734 -6.77 1 93.81 86 LYS A C 1
ATOM 655 O O . LYS A 1 86 ? 6.059 -2.352 -7.148 1 93.81 86 LYS A O 1
ATOM 660 N N . MET A 1 87 ? 4.973 -1.135 -5.621 1 89.38 87 MET A N 1
ATOM 661 C CA . MET A 1 87 ? 6.117 -1.047 -4.719 1 89.38 87 MET A CA 1
ATOM 662 C C . MET A 1 87 ? 6.543 -2.432 -4.242 1 89.38 87 MET A C 1
ATOM 664 O O . MET A 1 87 ? 7.723 -2.777 -4.301 1 89.38 87 MET A O 1
ATOM 668 N N . ILE A 1 88 ? 5.605 -3.191 -3.828 1 93.19 88 ILE A N 1
ATOM 669 C CA . ILE A 1 88 ? 5.891 -4.516 -3.291 1 93.19 88 ILE A CA 1
ATOM 670 C C . ILE A 1 88 ? 6.445 -5.414 -4.398 1 93.19 88 ILE A C 1
ATOM 672 O O . ILE A 1 88 ? 7.418 -6.141 -4.184 1 93.19 88 ILE A O 1
ATOM 676 N N . PHE A 1 89 ? 5.84 -5.336 -5.527 1 96.56 89 PHE A N 1
ATOM 677 C CA . PHE A 1 89 ? 6.266 -6.172 -6.648 1 96.56 89 PHE A CA 1
ATOM 678 C C . PHE A 1 89 ? 7.699 -5.852 -7.047 1 96.56 89 PHE A C 1
ATOM 680 O O . PHE A 1 89 ? 8.508 -6.762 -7.258 1 96.56 89 PHE A O 1
ATOM 687 N N . LYS A 1 90 ? 8.016 -4.594 -7.125 1 94.56 90 LYS A N 1
ATOM 688 C CA . LYS A 1 90 ? 9.375 -4.176 -7.457 1 94.56 90 LYS A CA 1
ATOM 689 C C . LYS A 1 90 ? 10.367 -4.672 -6.41 1 94.56 90 LYS A C 1
ATOM 691 O O . LYS A 1 90 ? 11.422 -5.215 -6.754 1 94.56 90 LYS A O 1
ATOM 696 N N . GLU A 1 91 ? 10.031 -4.453 -5.195 1 92.5 91 GLU A N 1
ATOM 697 C CA . GLU A 1 91 ? 10.906 -4.898 -4.113 1 92.5 91 GLU A CA 1
ATOM 698 C C . GLU A 1 91 ? 11.133 -6.406 -4.164 1 92.5 91 GLU A C 1
ATOM 700 O O . GLU A 1 91 ? 12.25 -6.883 -3.953 1 92.5 91 GLU A O 1
ATOM 705 N N . ASP A 1 92 ? 10.086 -7.105 -4.438 1 96.5 92 ASP A N 1
ATOM 706 C CA . ASP A 1 92 ? 10.203 -8.555 -4.516 1 96.5 92 ASP A CA 1
ATOM 707 C C . ASP A 1 92 ? 11.109 -8.977 -5.668 1 96.5 92 ASP A C 1
ATOM 709 O O . ASP A 1 92 ? 11.938 -9.875 -5.52 1 96.5 92 ASP A O 1
ATOM 713 N N . LEU A 1 93 ? 10.953 -8.336 -6.812 1 97.69 93 LEU A N 1
ATOM 714 C CA . LEU A 1 93 ? 11.82 -8.648 -7.945 1 97.69 93 LEU A CA 1
ATOM 715 C C . LEU A 1 93 ? 13.281 -8.383 -7.594 1 97.69 93 LEU A C 1
ATOM 717 O O . LEU A 1 93 ? 14.164 -9.172 -7.953 1 97.69 93 LEU A O 1
ATOM 721 N N . LEU A 1 94 ? 13.531 -7.328 -6.891 1 96.06 94 LEU A N 1
ATOM 722 C CA . LEU A 1 94 ? 14.891 -7.02 -6.465 1 96.06 94 LEU A CA 1
ATOM 723 C C . LEU A 1 94 ? 15.406 -8.062 -5.484 1 96.06 94 LEU A C 1
ATOM 725 O O . LEU A 1 94 ? 16.562 -8.5 -5.578 1 96.06 94 LEU A O 1
ATOM 729 N N . ARG A 1 95 ? 14.586 -8.461 -4.613 1 95.81 95 ARG A N 1
ATOM 730 C CA . ARG A 1 95 ? 14.961 -9.484 -3.641 1 95.81 95 ARG A CA 1
ATOM 731 C C . ARG A 1 95 ? 15.289 -10.805 -4.332 1 95.81 95 ARG A C 1
ATOM 733 O O . ARG A 1 95 ? 16.219 -11.508 -3.93 1 95.81 95 ARG A O 1
ATOM 740 N N . LEU A 1 96 ? 14.562 -11.102 -5.336 1 97.5 96 LEU A N 1
ATOM 741 C CA . LEU A 1 96 ? 14.727 -12.375 -6.031 1 97.5 96 LEU A CA 1
ATOM 742 C C . LEU A 1 96 ? 16.047 -12.422 -6.781 1 97.5 96 LEU A C 1
ATOM 744 O O . LEU A 1 96 ? 16.516 -13.5 -7.168 1 97.5 96 LEU A O 1
ATOM 748 N N . GLU A 1 97 ? 16.719 -11.289 -6.977 1 97.44 97 GLU A N 1
ATOM 749 C CA . GLU A 1 97 ? 18.062 -11.266 -7.543 1 97.44 97 GLU A CA 1
ATOM 750 C C . GLU A 1 97 ? 19.062 -11.977 -6.629 1 97.44 97 GLU A C 1
ATOM 752 O O . GLU A 1 97 ? 20.078 -12.477 -7.094 1 97.44 97 GLU A O 1
ATOM 757 N N . GLU A 1 98 ? 18.672 -12.047 -5.359 1 96.38 98 GLU A N 1
ATOM 758 C CA . GLU A 1 98 ? 19.594 -12.57 -4.363 1 96.38 98 GLU A CA 1
ATOM 759 C C . GLU A 1 98 ? 19.219 -13.992 -3.951 1 96.38 98 GLU A C 1
ATOM 761 O O . GLU A 1 98 ? 19.922 -14.625 -3.17 1 96.38 98 GLU A O 1
ATOM 766 N N . LEU A 1 99 ? 18.156 -14.469 -4.441 1 97.06 99 LEU A N 1
ATOM 767 C CA . LEU A 1 99 ? 17.656 -15.773 -4.039 1 97.06 99 LEU A CA 1
ATOM 768 C C . LEU A 1 99 ? 17.781 -16.781 -5.18 1 97.06 99 LEU A C 1
ATOM 770 O O . LEU A 1 99 ? 17.75 -16.406 -6.352 1 97.06 99 LEU A O 1
ATOM 774 N N . PRO A 1 100 ? 17.984 -18 -4.832 1 96.38 100 PRO A N 1
ATOM 775 C CA . PRO A 1 100 ? 18 -19.031 -5.867 1 96.38 100 PRO A CA 1
ATOM 776 C C . PRO A 1 100 ? 16.609 -19.438 -6.324 1 96.38 100 PRO A C 1
ATOM 778 O O . PRO A 1 100 ? 16.219 -20.609 -6.18 1 96.38 100 PRO A O 1
ATOM 781 N N . CYS A 1 101 ? 15.836 -18.531 -6.82 1 92.69 101 CYS A N 1
ATOM 782 C CA . CYS A 1 101 ? 14.453 -18.656 -7.266 1 92.69 101 CYS A CA 1
ATOM 783 C C . CYS A 1 101 ? 14.203 -17.844 -8.523 1 92.69 101 CYS A C 1
ATOM 785 O O . CYS A 1 101 ? 14.336 -16.609 -8.508 1 92.69 101 CYS A O 1
ATOM 787 N N . GLN A 1 102 ? 13.789 -18.469 -9.531 1 90.19 102 GLN A N 1
ATOM 788 C CA . GLN A 1 102 ? 13.734 -17.75 -10.797 1 90.19 102 GLN A CA 1
ATOM 789 C C . GLN A 1 102 ? 12.297 -17.594 -11.289 1 90.19 102 GLN A C 1
ATOM 791 O O . GLN A 1 102 ? 12.062 -17.094 -12.391 1 90.19 102 GLN A O 1
ATOM 796 N N . LEU A 1 103 ? 11.344 -18.125 -10.562 1 98.62 103 LEU A N 1
ATOM 797 C CA . LEU A 1 103 ? 9.945 -17.906 -10.922 1 98.62 103 LEU A CA 1
ATOM 798 C C . LEU A 1 103 ? 9.234 -17.062 -9.875 1 98.62 103 LEU A C 1
ATOM 800 O O . LEU A 1 103 ? 9.453 -17.25 -8.672 1 98.62 103 LEU A O 1
ATOM 804 N N . TYR A 1 104 ? 8.508 -16.125 -10.328 1 98.75 104 TYR A N 1
ATOM 805 C CA . TYR A 1 104 ? 7.742 -15.25 -9.453 1 98.75 104 TYR A CA 1
ATOM 806 C C . TYR A 1 104 ? 6.277 -15.203 -9.867 1 98.75 104 TYR A C 1
ATOM 808 O O . TYR A 1 104 ? 5.93 -14.578 -10.875 1 98.75 104 TYR A O 1
ATOM 816 N N . ASN A 1 105 ? 5.445 -15.828 -9.055 1 98.75 105 ASN A N 1
ATOM 817 C CA . ASN A 1 105 ? 4.023 -15.961 -9.352 1 98.75 105 ASN A CA 1
ATOM 818 C C . ASN A 1 105 ? 3.203 -14.852 -8.703 1 98.75 105 ASN A C 1
ATOM 820 O O . ASN A 1 105 ? 3.471 -14.461 -7.566 1 98.75 105 ASN A O 1
ATOM 824 N N . PHE A 1 106 ? 2.217 -14.406 -9.469 1 98.25 106 PHE A N 1
ATOM 825 C CA . PHE A 1 106 ? 1.3 -13.453 -8.852 1 98.25 106 PHE A CA 1
ATOM 826 C C . PHE A 1 106 ? -0.086 -13.555 -9.484 1 98.25 106 PHE A C 1
ATOM 828 O O . PHE A 1 106 ? -0.226 -13.992 -10.625 1 98.25 106 PHE A O 1
ATOM 835 N N . HIS A 1 107 ? -1.094 -13.242 -8.664 1 98.19 107 HIS A N 1
ATOM 836 C CA . HIS A 1 107 ? -2.428 -13 -9.203 1 98.19 107 HIS A CA 1
ATOM 837 C C . HIS A 1 107 ? -2.492 -11.664 -9.938 1 98.19 107 HIS A C 1
ATOM 839 O O . HIS A 1 107 ? -2.111 -10.633 -9.383 1 98.19 107 HIS A O 1
ATOM 845 N N . PRO A 1 108 ? -3 -11.68 -11.117 1 97.94 108 PRO A N 1
ATOM 846 C CA . PRO A 1 108 ? -3.012 -10.422 -11.867 1 97.94 108 PRO A CA 1
ATOM 847 C C . PRO A 1 108 ? -3.758 -9.312 -11.133 1 97.94 108 PRO A C 1
ATOM 849 O O . PRO A 1 108 ? -3.359 -8.148 -11.211 1 97.94 108 PRO A O 1
ATOM 852 N N . GLY A 1 109 ? -4.801 -9.695 -10.43 1 97.38 109 GLY A N 1
ATOM 853 C CA . GLY A 1 109 ? -5.574 -8.695 -9.703 1 97.38 109 GLY A CA 1
ATOM 854 C C . GLY A 1 109 ? -7.047 -8.719 -10.062 1 97.38 109 GLY A C 1
ATOM 855 O O . GLY A 1 109 ? -7.527 -9.656 -10.703 1 97.38 109 GLY A O 1
ATOM 856 N N . SER A 1 110 ? -7.781 -7.691 -9.508 1 98.12 110 SER A N 1
ATOM 857 C CA . SER A 1 110 ? -9.195 -7.469 -9.773 1 98.12 110 SER A CA 1
ATOM 858 C C . SER A 1 110 ? -9.461 -6.027 -10.188 1 98.12 110 SER A C 1
ATOM 860 O O . SER A 1 110 ? -8.945 -5.09 -9.57 1 98.12 110 SER A O 1
ATOM 862 N N . HIS A 1 111 ? -10.281 -5.832 -11.195 1 98 111 HIS A N 1
ATOM 863 C CA . HIS A 1 111 ? -10.484 -4.492 -11.734 1 98 111 HIS A CA 1
ATOM 864 C C . HIS A 1 111 ? -11.539 -3.732 -10.938 1 98 111 HIS A C 1
ATOM 866 O O . HIS A 1 111 ? -11.742 -2.533 -11.148 1 98 111 HIS A O 1
ATOM 872 N N . THR A 1 112 ? -12.305 -4.414 -10.102 1 95.88 112 THR A N 1
ATOM 873 C CA . THR A 1 112 ? -13.227 -3.822 -9.141 1 95.88 112 THR A CA 1
ATOM 874 C C . THR A 1 112 ? -14.234 -2.918 -9.852 1 95.88 112 THR A C 1
ATOM 876 O O . THR A 1 112 ? -14.469 -1.785 -9.422 1 95.88 112 THR A O 1
ATOM 879 N N . GLY A 1 113 ? -14.75 -3.299 -10.906 1 97.44 113 GLY A N 1
ATOM 880 C CA . GLY A 1 113 ? -15.836 -2.619 -11.586 1 97.44 113 GLY A CA 1
ATOM 881 C C . GLY A 1 113 ? -15.367 -1.765 -12.75 1 97.44 113 GLY A C 1
ATOM 882 O O . GLY A 1 113 ? -16.188 -1.239 -13.508 1 97.44 113 GLY A O 1
ATOM 883 N N . GLN A 1 114 ? -14.086 -1.604 -13.039 1 97.88 114 GLN A N 1
ATOM 884 C CA . GLN A 1 114 ? -13.547 -0.729 -14.07 1 97.88 114 GLN A CA 1
ATOM 885 C C . GLN A 1 114 ? -13.609 -1.395 -15.445 1 97.88 114 GLN A C 1
ATOM 887 O O . GLN A 1 114 ? -13.469 -0.727 -16.469 1 97.88 114 GLN A O 1
ATOM 892 N N . GLY A 1 115 ? -13.711 -2.764 -15.391 1 98.5 115 GLY A N 1
ATOM 893 C CA . GLY A 1 115 ? -13.711 -3.523 -16.625 1 98.5 115 GLY A CA 1
ATOM 894 C C . GLY A 1 115 ? -12.375 -4.191 -16.922 1 98.5 115 GLY A C 1
ATOM 895 O O . GLY A 1 115 ? -11.328 -3.709 -16.484 1 98.5 115 GLY A O 1
ATOM 896 N N . VAL A 1 116 ? -12.438 -5.23 -17.703 1 98.5 116 VAL A N 1
ATOM 897 C CA . VAL A 1 116 ? -11.297 -6.094 -17.984 1 98.5 116 VAL A CA 1
ATOM 898 C C . VAL A 1 116 ? -10.234 -5.312 -18.75 1 98.5 116 VAL A C 1
ATOM 900 O O . VAL A 1 116 ? -9.047 -5.355 -18.406 1 98.5 116 VAL A O 1
ATOM 903 N N . GLU A 1 117 ? -10.656 -4.57 -19.703 1 98.69 117 GLU A N 1
ATOM 904 C CA . GLU A 1 117 ? -9.711 -3.83 -20.547 1 98.69 117 GLU A CA 1
ATOM 905 C C . GLU A 1 117 ? -8.906 -2.834 -19.719 1 98.69 117 GLU A C 1
ATOM 907 O O . GLU A 1 117 ? -7.68 -2.777 -19.828 1 98.69 117 GLU A O 1
ATOM 912 N N . LYS A 1 118 ? -9.617 -2.082 -18.922 1 98.62 118 LYS A N 1
ATOM 913 C CA . LYS A 1 118 ? -8.93 -1.134 -18.047 1 98.62 118 LYS A CA 1
ATOM 914 C C . LYS A 1 118 ? -8.008 -1.856 -17.078 1 98.62 118 LYS A C 1
ATOM 916 O O . LYS A 1 118 ? -6.887 -1.412 -16.828 1 98.62 118 LYS A O 1
ATOM 921 N N . GLY A 1 119 ? -8.469 -2.939 -16.516 1 98.75 119 GLY A N 1
ATOM 922 C CA . GLY A 1 119 ? -7.641 -3.727 -15.609 1 98.75 119 GLY A CA 1
ATOM 923 C C . GLY A 1 119 ? -6.352 -4.203 -16.25 1 98.75 119 GLY A C 1
ATOM 924 O O . GLY A 1 119 ? -5.273 -4.059 -15.664 1 98.75 119 GLY A O 1
ATOM 925 N N . ILE A 1 120 ? -6.473 -4.73 -17.469 1 98.88 120 ILE A N 1
ATOM 926 C CA . ILE A 1 120 ? -5.309 -5.242 -18.188 1 98.88 120 ILE A CA 1
ATOM 927 C C . ILE A 1 120 ? -4.324 -4.105 -18.438 1 98.88 120 ILE A C 1
ATOM 929 O O . ILE A 1 120 ? -3.113 -4.277 -18.281 1 98.88 120 ILE A O 1
ATOM 933 N N . ALA A 1 121 ? -4.863 -2.957 -18.781 1 98.81 121 ALA A N 1
ATOM 934 C CA . ALA A 1 121 ? -4.008 -1.802 -19.031 1 98.81 121 ALA A CA 1
ATOM 935 C C . ALA A 1 121 ? -3.225 -1.409 -17.781 1 98.81 121 ALA A C 1
ATOM 937 O O . ALA A 1 121 ? -2.025 -1.131 -17.859 1 98.81 121 ALA A O 1
ATOM 938 N N . LEU A 1 122 ? -3.852 -1.415 -16.672 1 98.69 122 LEU A N 1
ATOM 939 C CA . LEU A 1 122 ? -3.219 -1.029 -15.422 1 98.69 122 LEU A CA 1
ATOM 940 C C . LEU A 1 122 ? -2.156 -2.045 -15.016 1 98.69 122 LEU A C 1
ATOM 942 O O . LEU A 1 122 ? -1.057 -1.667 -14.602 1 98.69 122 LEU A O 1
ATOM 946 N N . ILE A 1 123 ? -2.443 -3.318 -15.156 1 98.81 123 ILE A N 1
ATOM 947 C CA . ILE A 1 123 ? -1.497 -4.383 -14.836 1 98.81 123 ILE A CA 1
ATOM 948 C C . ILE A 1 123 ? -0.244 -4.23 -15.695 1 98.81 123 ILE A C 1
ATOM 950 O O . ILE A 1 123 ? 0.876 -4.25 -15.18 1 98.81 123 ILE A O 1
ATOM 954 N N . THR A 1 124 ? -0.481 -4.043 -16.969 1 98.81 124 THR A N 1
ATOM 955 C CA . THR A 1 124 ? 0.626 -3.969 -17.922 1 98.81 124 THR A CA 1
ATOM 956 C C . THR A 1 124 ? 1.488 -2.74 -17.641 1 98.81 124 THR A C 1
ATOM 958 O O . THR A 1 124 ? 2.715 -2.797 -17.766 1 98.81 124 THR A O 1
ATOM 961 N N . GLU A 1 125 ? 0.847 -1.677 -17.328 1 98.5 125 GLU A N 1
ATOM 962 C CA . GLU A 1 125 ? 1.586 -0.465 -16.984 1 98.5 125 GLU A CA 1
ATOM 963 C C . GLU A 1 125 ? 2.555 -0.714 -15.828 1 98.5 125 GLU A C 1
ATOM 965 O O . GLU A 1 125 ? 3.723 -0.328 -15.898 1 98.5 125 GLU A O 1
ATOM 970 N N . ILE A 1 126 ? 2.105 -1.368 -14.805 1 98.06 126 ILE A N 1
ATOM 971 C CA . ILE A 1 126 ? 2.936 -1.624 -13.633 1 98.06 126 ILE A CA 1
ATOM 972 C C . ILE A 1 126 ? 4.059 -2.594 -13.992 1 98.06 126 ILE A C 1
ATOM 974 O O . ILE A 1 126 ? 5.219 -2.367 -13.648 1 98.06 126 ILE A O 1
ATOM 978 N N . LEU A 1 127 ? 3.736 -3.648 -14.727 1 98.81 127 LEU A N 1
ATOM 979 C CA . LEU A 1 127 ? 4.754 -4.613 -15.133 1 98.81 127 LEU A CA 1
ATOM 980 C C . LEU A 1 127 ? 5.844 -3.939 -15.961 1 98.81 127 LEU A C 1
ATOM 982 O O . LEU A 1 127 ? 7.035 -4.164 -15.727 1 98.81 127 LEU A O 1
ATOM 986 N N . ASN A 1 128 ? 5.402 -3.121 -16.891 1 98.81 128 ASN A N 1
ATOM 987 C CA . ASN A 1 128 ? 6.367 -2.428 -17.75 1 98.81 128 ASN A CA 1
ATOM 988 C C . ASN A 1 128 ? 7.211 -1.44 -16.938 1 98.81 128 ASN A C 1
ATOM 990 O O . ASN A 1 128 ? 8.359 -1.17 -17.297 1 98.81 128 ASN A O 1
ATOM 994 N N . ASP A 1 129 ? 6.668 -0.917 -15.922 1 97.5 129 ASP A N 1
ATOM 995 C CA . ASP A 1 129 ? 7.367 0.059 -15.086 1 97.5 129 ASP A CA 1
ATOM 996 C C . ASP A 1 129 ? 8.406 -0.62 -14.195 1 97.5 129 ASP A C 1
ATOM 998 O O . ASP A 1 129 ? 9.484 -0.071 -13.961 1 97.5 129 ASP A O 1
ATOM 1002 N N . VAL A 1 130 ? 8.133 -1.854 -13.711 1 97.62 130 VAL A N 1
ATOM 1003 C CA . VAL A 1 130 ? 8.938 -2.377 -12.609 1 97.62 130 VAL A CA 1
ATOM 1004 C C . VAL A 1 130 ? 9.906 -3.432 -13.133 1 97.62 130 VAL A C 1
ATOM 1006 O O . VAL A 1 130 ? 10.93 -3.713 -12.5 1 97.62 130 VAL A O 1
ATOM 1009 N N . MET A 1 131 ? 9.625 -4.074 -14.25 1 98.5 131 MET A N 1
ATOM 1010 C CA . MET A 1 131 ? 10.516 -5.098 -14.789 1 98.5 131 MET A CA 1
ATOM 1011 C C . MET A 1 131 ? 11.664 -4.465 -15.57 1 98.5 131 MET A C 1
ATOM 1013 O O . MET A 1 131 ? 11.539 -3.354 -16.078 1 98.5 131 MET A O 1
ATOM 1017 N N . TRP A 1 132 ? 12.773 -5.207 -15.578 1 98 132 TRP A N 1
ATOM 1018 C CA . TRP A 1 132 ? 13.922 -4.723 -16.344 1 98 132 TRP A CA 1
ATOM 1019 C C . TRP A 1 132 ? 14.586 -5.863 -17.109 1 98 132 TRP A C 1
ATOM 1021 O O . TRP A 1 132 ? 14.398 -7.035 -16.766 1 98 132 TRP A O 1
ATOM 1031 N N . ALA A 1 133 ? 15.398 -5.621 -18.078 1 97.31 133 ALA A N 1
ATOM 1032 C CA . ALA A 1 133 ? 15.844 -6.559 -19.109 1 97.31 133 ALA A CA 1
ATOM 1033 C C . ALA A 1 133 ? 16.703 -7.664 -18.516 1 97.31 133 ALA A C 1
ATOM 1035 O O . ALA A 1 133 ? 16.578 -8.828 -18.891 1 97.31 133 ALA A O 1
ATOM 1036 N N . ASP A 1 134 ? 17.531 -7.332 -17.531 1 97.38 134 ASP A N 1
ATOM 1037 C CA . ASP A 1 134 ? 18.5 -8.305 -17.031 1 97.38 134 ASP A CA 1
ATOM 1038 C C . ASP A 1 134 ? 18.016 -8.945 -15.734 1 97.38 134 ASP A C 1
ATOM 1040 O O . ASP A 1 134 ? 18.781 -9.633 -15.055 1 97.38 134 ASP A O 1
ATOM 1044 N N . GLN A 1 135 ? 16.75 -8.734 -15.406 1 98.12 135 GLN A N 1
ATOM 1045 C CA . GLN A 1 135 ? 16.266 -9.359 -14.18 1 98.12 135 GLN A CA 1
ATOM 1046 C C . GLN A 1 135 ? 16.359 -10.875 -14.266 1 98.12 135 GLN A C 1
ATOM 1048 O O . GLN A 1 135 ? 16.172 -11.461 -15.336 1 98.12 135 GLN A O 1
ATOM 1053 N N . LYS A 1 136 ? 16.516 -11.508 -13.172 1 97.75 136 LYS A N 1
ATOM 1054 C CA . LYS A 1 136 ? 16.688 -12.961 -13.141 1 97.75 136 LYS A CA 1
ATOM 1055 C C . LYS A 1 136 ? 15.344 -13.68 -13.141 1 97.75 136 LYS A C 1
ATOM 1057 O O . LYS A 1 136 ? 15.188 -14.703 -13.805 1 97.75 136 LYS A O 1
ATOM 1062 N N . ALA A 1 137 ? 14.414 -13.117 -12.5 1 98 137 ALA A N 1
ATOM 1063 C CA . ALA A 1 137 ? 13.141 -13.797 -12.273 1 98 137 ALA A CA 1
ATOM 1064 C C . ALA A 1 137 ? 12.266 -13.742 -13.516 1 98 137 ALA A C 1
ATOM 1066 O O . ALA A 1 137 ? 12.219 -12.719 -14.211 1 98 137 ALA A O 1
ATOM 1067 N N . THR A 1 138 ? 11.656 -14.828 -13.852 1 98.75 138 THR A N 1
ATOM 1068 C CA . THR A 1 138 ? 10.523 -14.867 -14.773 1 98.75 138 THR A CA 1
ATOM 1069 C C . THR A 1 138 ? 9.219 -14.625 -14.031 1 98.75 138 THR A C 1
ATOM 1071 O O . THR A 1 138 ? 8.898 -15.32 -13.07 1 98.75 138 THR A O 1
ATOM 1074 N N . VAL A 1 139 ? 8.531 -13.625 -14.453 1 98.88 139 VAL A N 1
ATOM 1075 C CA . VAL A 1 139 ? 7.242 -13.297 -13.852 1 98.88 139 VAL A CA 1
ATOM 1076 C C . VAL A 1 139 ? 6.152 -14.18 -14.461 1 98.88 139 VAL A C 1
ATOM 1078 O O . VAL A 1 139 ? 5.973 -14.203 -15.68 1 98.88 139 VAL A O 1
ATOM 1081 N N . VAL A 1 140 ? 5.426 -14.859 -13.594 1 98.75 140 VAL A N 1
ATOM 1082 C CA . VAL A 1 140 ? 4.445 -15.812 -14.102 1 98.75 140 VAL A CA 1
ATOM 1083 C C . VAL A 1 140 ? 3.043 -15.398 -13.672 1 98.75 140 VAL A C 1
ATOM 1085 O O . VAL A 1 140 ? 2.771 -15.242 -12.484 1 98.75 140 VAL A O 1
ATOM 1088 N N . LEU A 1 141 ? 2.188 -15.195 -14.695 1 98.88 141 LEU A N 1
ATOM 1089 C CA . LEU A 1 141 ? 0.771 -14.922 -14.469 1 98.88 141 LEU A CA 1
ATOM 1090 C C . LEU A 1 141 ? 0.03 -16.188 -14.062 1 98.88 141 LEU A C 1
ATOM 1092 O O . LEU A 1 141 ? 0.111 -17.203 -14.758 1 98.88 141 LEU A O 1
ATOM 1096 N N . GLU A 1 142 ? -0.699 -16.062 -12.984 1 98.88 142 GLU A N 1
ATOM 1097 C CA . GLU A 1 142 ? -1.49 -17.219 -12.57 1 98.88 142 GLU A CA 1
ATOM 1098 C C . GLU A 1 142 ? -2.877 -17.188 -13.211 1 98.88 142 GLU A C 1
ATOM 1100 O O . GLU A 1 142 ? -3.521 -16.141 -13.258 1 98.88 142 GLU A O 1
ATOM 1105 N N . THR A 1 143 ? -3.283 -18.328 -13.695 1 98.88 143 THR A N 1
ATOM 1106 C CA . THR A 1 143 ? -4.684 -18.438 -14.094 1 98.88 143 THR A CA 1
ATOM 1107 C C . THR A 1 143 ? -5.602 -18.281 -12.883 1 98.88 143 THR A C 1
ATOM 1109 O O . THR A 1 143 ? -5.301 -18.766 -11.797 1 98.88 143 THR A O 1
ATOM 1112 N N . MET A 1 144 ? -6.707 -17.625 -13.148 1 98.75 144 MET A N 1
ATOM 1113 C CA . MET A 1 144 ? -7.629 -17.344 -12.047 1 98.75 144 MET A CA 1
ATOM 1114 C C . MET A 1 144 ? -8.961 -18.047 -12.266 1 98.75 144 MET A C 1
ATOM 1116 O O . MET A 1 144 ? -9.25 -18.531 -13.367 1 98.75 144 MET A O 1
ATOM 1120 N N . SER A 1 145 ? -9.812 -18.062 -11.242 1 98.62 145 SER A N 1
ATOM 1121 C CA . SER A 1 145 ? -11.039 -18.859 -11.25 1 98.62 145 SER A CA 1
ATOM 1122 C C . SER A 1 145 ? -12.188 -18.078 -11.883 1 98.62 145 SER A C 1
ATOM 1124 O O . SER A 1 145 ? -13.227 -18.656 -12.219 1 98.62 145 SER A O 1
ATOM 1126 N N . GLY A 1 146 ? -12.016 -16.797 -12.047 1 97.81 146 GLY A N 1
ATOM 1127 C CA . GLY A 1 146 ? -13.086 -15.961 -12.555 1 97.81 146 GLY A CA 1
ATOM 1128 C C . GLY A 1 146 ? -14.008 -15.445 -11.469 1 97.81 146 GLY A C 1
ATOM 1129 O O . GLY A 1 146 ? -15.117 -14.977 -11.75 1 97.81 146 GLY A O 1
ATOM 1130 N N . LYS A 1 147 ? -13.578 -15.547 -10.281 1 97.31 147 LYS A N 1
ATOM 1131 C CA . LYS A 1 147 ? -14.352 -15.016 -9.164 1 97.31 147 LYS A CA 1
ATOM 1132 C C . LYS A 1 147 ? -14.406 -13.492 -9.203 1 97.31 147 LYS A C 1
ATOM 1134 O O . LYS A 1 147 ? -13.375 -12.836 -9.336 1 97.31 147 LYS A O 1
ATOM 1139 N N . GLY A 1 148 ? -15.633 -12.961 -9.156 1 96.62 148 GLY A N 1
ATOM 1140 C CA . GLY A 1 148 ? -15.797 -11.523 -9.07 1 96.62 148 GLY A CA 1
ATOM 1141 C C . GLY A 1 148 ? -15.25 -10.789 -10.281 1 96.62 148 GLY A C 1
ATOM 1142 O O . GLY A 1 148 ? -15.648 -11.062 -11.414 1 96.62 148 GLY A O 1
ATOM 1143 N N . THR A 1 149 ? -14.289 -9.875 -9.961 1 97.81 149 THR A N 1
ATOM 1144 C CA . THR A 1 149 ? -13.75 -9.031 -11.023 1 97.81 149 THR A CA 1
ATOM 1145 C C . THR A 1 149 ? -12.289 -9.375 -11.289 1 97.81 149 THR A C 1
ATOM 1147 O O . THR A 1 149 ? -11.531 -8.547 -11.805 1 97.81 149 THR A O 1
ATOM 1150 N N . GLU A 1 150 ? -11.891 -10.594 -11.031 1 97.56 150 GLU A N 1
ATOM 1151 C CA . GLU A 1 150 ? -10.523 -11.055 -11.242 1 97.56 150 GLU A CA 1
ATOM 1152 C C . GLU A 1 150 ? -10.141 -10.992 -12.719 1 97.56 150 GLU A C 1
ATOM 1154 O O . GLU A 1 150 ? -10.969 -11.25 -13.594 1 97.56 150 GLU A O 1
ATOM 1159 N N . ILE A 1 151 ? -8.945 -10.633 -12.906 1 98.56 151 ILE A N 1
ATOM 1160 C CA . ILE A 1 151 ? -8.352 -10.727 -14.234 1 98.56 151 ILE A CA 1
ATOM 1161 C C . ILE A 1 151 ? -7.504 -11.992 -14.336 1 98.56 151 ILE A C 1
ATOM 1163 O O . ILE A 1 151 ? -6.77 -12.328 -13.406 1 98.56 151 ILE A O 1
ATOM 1167 N N . GLY A 1 152 ? -7.566 -12.688 -15.5 1 98.69 152 GLY A N 1
ATOM 1168 C CA . GLY A 1 152 ? -6.836 -13.93 -15.703 1 98.69 152 GLY A CA 1
ATOM 1169 C C . GLY A 1 152 ? -7.727 -15.156 -15.695 1 98.69 152 GLY A C 1
ATOM 1170 O O . GLY A 1 152 ? -7.242 -16.281 -15.562 1 98.69 152 GLY A O 1
ATOM 1171 N N . ARG A 1 153 ? -9.07 -14.953 -15.875 1 98.38 153 ARG A N 1
ATOM 1172 C CA . ARG A 1 153 ? -10.016 -16.062 -15.859 1 98.38 153 ARG A CA 1
ATOM 1173 C C . ARG A 1 153 ? -9.953 -16.859 -17.172 1 98.38 153 ARG A C 1
ATOM 1175 O O . ARG A 1 153 ? -10.43 -17.984 -17.234 1 98.38 153 ARG A O 1
ATOM 1182 N N . SER A 1 154 ? -9.438 -16.172 -18.219 1 98.75 154 SER A N 1
ATOM 1183 C CA . SER A 1 154 ? -9.336 -16.828 -19.516 1 98.75 154 SER A CA 1
ATOM 1184 C C . SER A 1 154 ? -7.922 -16.719 -20.078 1 98.75 154 SER A C 1
ATOM 1186 O O . SER A 1 154 ? -7.164 -15.82 -19.703 1 98.75 154 SER A O 1
ATOM 1188 N N . PHE A 1 155 ? -7.617 -17.641 -20.953 1 98.94 155 PHE A N 1
ATOM 1189 C CA . PHE A 1 155 ? -6.324 -17.594 -21.625 1 98.94 155 PHE A CA 1
ATOM 1190 C C . PHE A 1 155 ? -6.191 -16.312 -22.438 1 98.94 155 PHE A C 1
ATOM 1192 O O . PHE A 1 155 ? -5.102 -15.734 -22.531 1 98.94 155 PHE A O 1
ATOM 1199 N N . GLU A 1 156 ? -7.273 -15.773 -22.938 1 98.88 156 GLU A N 1
ATOM 1200 C CA . GLU A 1 156 ? -7.277 -14.539 -23.719 1 98.88 156 GLU A CA 1
ATOM 1201 C C . GLU A 1 156 ? -6.863 -13.344 -22.859 1 98.88 156 GLU A C 1
ATOM 1203 O O . GLU A 1 156 ? -6.113 -12.477 -23.312 1 98.88 156 GLU A O 1
ATOM 1208 N N . GLU A 1 157 ? -7.367 -13.328 -21.656 1 98.88 157 GLU A N 1
ATOM 1209 C CA . GLU A 1 157 ? -7 -12.227 -20.766 1 98.88 157 GLU A CA 1
ATOM 1210 C C . GLU A 1 157 ? -5.512 -12.258 -20.438 1 98.88 157 GLU A C 1
ATOM 1212 O O . GLU A 1 157 ? -4.848 -11.219 -20.438 1 98.88 157 GLU A O 1
ATOM 1217 N N . LEU A 1 158 ? -4.988 -13.414 -20.172 1 98.94 158 LEU A N 1
ATOM 1218 C CA . LEU A 1 158 ? -3.564 -13.547 -19.875 1 98.94 158 LEU A CA 1
ATOM 1219 C C . LEU A 1 158 ? -2.73 -13.164 -21.094 1 98.94 158 LEU A C 1
ATOM 1221 O O . LEU A 1 158 ? -1.721 -12.469 -20.969 1 98.94 158 LEU A O 1
ATOM 1225 N N . LYS A 1 159 ? -3.219 -13.633 -22.25 1 98.88 159 LYS A N 1
ATOM 1226 C CA . LYS A 1 159 ? -2.525 -13.305 -23.484 1 98.88 159 LYS A CA 1
ATOM 1227 C C . LYS A 1 159 ? -2.494 -11.797 -23.719 1 98.88 159 LYS A C 1
ATOM 1229 O O . LYS A 1 159 ? -1.483 -11.25 -24.156 1 98.88 159 LYS A O 1
ATOM 1234 N N . ALA A 1 160 ? -3.584 -11.148 -23.422 1 98.88 160 ALA A N 1
ATOM 1235 C CA . ALA A 1 160 ? -3.666 -9.703 -23.594 1 98.88 160 ALA A CA 1
ATOM 1236 C C . ALA A 1 160 ? -2.629 -8.992 -22.734 1 98.88 160 ALA A C 1
ATOM 1238 O O . ALA A 1 160 ? -2.027 -8 -23.156 1 98.88 160 ALA A O 1
ATOM 1239 N N . ILE A 1 161 ? -2.4 -9.477 -21.516 1 98.88 161 ILE A N 1
ATOM 1240 C CA . ILE A 1 161 ? -1.37 -8.906 -20.656 1 98.88 161 ILE A CA 1
ATOM 1241 C C . ILE A 1 161 ? 0.007 -9.141 -21.266 1 98.88 161 ILE A C 1
ATOM 1243 O O . ILE A 1 161 ? 0.785 -8.203 -21.438 1 98.88 161 ILE A O 1
ATOM 1247 N N . ILE A 1 162 ? 0.258 -10.367 -21.688 1 98.88 162 ILE A N 1
ATOM 1248 C CA . ILE A 1 162 ? 1.564 -10.742 -22.219 1 98.88 162 ILE A CA 1
ATOM 1249 C C . ILE A 1 162 ? 1.867 -9.914 -23.453 1 98.88 162 ILE A C 1
ATOM 1251 O O . ILE A 1 162 ? 2.98 -9.406 -23.625 1 98.88 162 ILE A O 1
ATOM 1255 N N . ASP A 1 163 ? 0.876 -9.711 -24.266 1 98.75 163 ASP A N 1
ATOM 1256 C CA . ASP A 1 163 ? 1.051 -8.984 -25.516 1 98.75 163 ASP A CA 1
ATOM 1257 C C . ASP A 1 163 ? 1.445 -7.535 -25.266 1 98.75 163 ASP A C 1
ATOM 1259 O O . ASP A 1 163 ? 2.129 -6.918 -26.078 1 98.75 163 ASP A O 1
ATOM 1263 N N . ARG A 1 164 ? 1.081 -7.035 -24.203 1 98.69 164 ARG A N 1
ATOM 1264 C CA . ARG A 1 164 ? 1.271 -5.609 -23.938 1 98.69 164 ARG A CA 1
ATOM 1265 C C . ARG A 1 164 ? 2.496 -5.375 -23.062 1 98.69 164 ARG A C 1
ATOM 1267 O O . ARG A 1 164 ? 2.908 -4.234 -22.844 1 98.69 164 ARG A O 1
ATOM 1274 N N . VAL A 1 165 ? 3.025 -6.402 -22.5 1 98.81 165 VAL A N 1
ATOM 1275 C CA . VAL A 1 165 ? 4.262 -6.289 -21.734 1 98.81 165 VAL A CA 1
ATOM 1276 C C . VAL A 1 165 ? 5.449 -6.164 -22.688 1 98.81 165 VAL A C 1
ATOM 1278 O O . VAL A 1 165 ? 5.531 -6.883 -23.688 1 98.81 165 VAL A O 1
ATOM 1281 N N . GLU A 1 166 ? 6.359 -5.309 -22.391 1 98.69 166 GLU A N 1
ATOM 1282 C CA . GLU A 1 166 ? 7.52 -5.07 -23.25 1 98.69 166 GLU A CA 1
ATOM 1283 C C . GLU A 1 166 ? 8.508 -6.23 -23.172 1 98.69 166 GLU A C 1
ATOM 1285 O O . GLU A 1 166 ? 8.992 -6.707 -24.188 1 98.69 166 GLU A O 1
ATOM 1290 N N . LEU A 1 167 ? 8.789 -6.699 -22 1 98.56 167 LEU A N 1
ATOM 1291 C CA . LEU A 1 167 ? 9.75 -7.777 -21.781 1 98.56 167 LEU A CA 1
ATOM 1292 C C . LEU A 1 167 ? 9.055 -9.133 -21.797 1 98.56 167 LEU A C 1
ATOM 1294 O O . LEU A 1 167 ? 9.133 -9.883 -20.812 1 98.56 167 LEU A O 1
ATOM 1298 N N . LYS A 1 168 ? 8.578 -9.508 -22.922 1 98.25 168 LYS A N 1
ATOM 1299 C CA . LYS A 1 168 ? 7.773 -10.719 -23.062 1 98.25 168 LYS A CA 1
ATOM 1300 C C . LYS A 1 168 ? 8.57 -11.961 -22.688 1 98.25 168 LYS A C 1
ATOM 1302 O O . LYS A 1 168 ? 8.016 -12.922 -22.141 1 98.25 168 LYS A O 1
ATOM 1307 N N . HIS A 1 169 ? 9.836 -11.898 -22.938 1 97.44 169 HIS A N 1
ATOM 1308 C CA . HIS A 1 169 ? 10.68 -13.055 -22.703 1 97.44 169 HIS A CA 1
ATOM 1309 C C . HIS A 1 169 ? 10.883 -13.289 -21.203 1 97.44 169 HIS A C 1
ATOM 1311 O O . HIS A 1 169 ? 11.391 -14.336 -20.797 1 97.44 169 HIS A O 1
ATOM 1317 N N . LYS A 1 170 ? 10.469 -12.336 -20.344 1 98.56 170 LYS A N 1
ATOM 1318 C CA . LYS A 1 170 ? 10.547 -12.453 -18.891 1 98.56 170 LYS A CA 1
ATOM 1319 C C . LYS A 1 170 ? 9.188 -12.836 -18.297 1 98.56 170 LYS A C 1
ATOM 1321 O O . LYS A 1 170 ? 9 -12.789 -17.078 1 98.56 170 LYS A O 1
ATOM 1326 N N . MET A 1 171 ? 8.266 -13.203 -19.188 1 98.81 171 MET A N 1
ATOM 1327 C CA . MET A 1 171 ? 6.93 -13.547 -18.734 1 98.81 171 MET A CA 1
ATOM 1328 C C . MET A 1 171 ? 6.672 -15.047 -18.875 1 98.81 171 MET A C 1
ATOM 1330 O O . MET A 1 171 ? 7.285 -15.703 -19.719 1 98.81 171 MET A O 1
ATOM 1334 N N . GLY A 1 172 ? 5.766 -15.57 -18.062 1 98.81 172 GLY A N 1
ATOM 1335 C CA . GLY A 1 172 ? 5.211 -16.906 -18.156 1 98.81 172 GLY A CA 1
ATOM 1336 C C . GLY A 1 172 ? 3.83 -17.031 -17.531 1 98.81 172 GLY A C 1
ATOM 1337 O O . GLY A 1 172 ? 3.199 -16.016 -17.219 1 98.81 172 GLY A O 1
ATOM 1338 N N . VAL A 1 173 ? 3.406 -18.25 -17.5 1 98.94 173 VAL A N 1
ATOM 1339 C CA . VAL A 1 173 ? 2.098 -18.531 -16.922 1 98.94 173 VAL A CA 1
ATOM 1340 C C . VAL A 1 173 ? 2.201 -19.703 -15.953 1 98.94 173 VAL A C 1
ATOM 1342 O O . VAL A 1 173 ? 2.922 -20.672 -16.219 1 98.94 173 VAL A O 1
ATOM 1345 N N . CYS A 1 174 ? 1.554 -19.562 -14.852 1 98.94 174 CYS A N 1
ATOM 1346 C CA . CYS A 1 174 ? 1.272 -20.672 -13.945 1 98.94 174 CYS A CA 1
ATOM 1347 C C . CYS A 1 174 ? -0.174 -21.141 -14.078 1 98.94 174 CYS A C 1
ATOM 1349 O O . CYS A 1 174 ? -1.102 -20.359 -13.828 1 98.94 174 CYS A O 1
ATOM 1351 N N . LEU A 1 175 ? -0.333 -22.344 -14.492 1 98.94 175 LEU A N 1
ATOM 1352 C CA . LEU A 1 175 ? -1.68 -22.906 -14.594 1 98.94 175 LEU A CA 1
ATOM 1353 C C . LEU A 1 175 ? -2.107 -23.547 -13.281 1 98.94 175 LEU A C 1
ATOM 1355 O O . LEU A 1 175 ? -1.476 -24.484 -12.812 1 98.94 175 LEU A O 1
ATOM 1359 N N . ASP A 1 176 ? -3.131 -22.984 -12.672 1 98.88 176 ASP A N 1
ATOM 1360 C CA . ASP A 1 176 ? -3.73 -23.578 -11.484 1 98.88 176 ASP A CA 1
ATOM 1361 C C . ASP A 1 176 ? -4.918 -24.469 -11.852 1 98.88 176 ASP A C 1
ATOM 1363 O O . ASP A 1 176 ? -5.934 -23.984 -12.352 1 98.88 176 ASP A O 1
ATOM 1367 N N . THR A 1 177 ? -4.855 -25.719 -11.539 1 98.88 177 THR A N 1
ATOM 1368 C CA . THR A 1 177 ? -5.844 -26.688 -12.008 1 98.88 177 THR A CA 1
ATOM 1369 C C . THR A 1 177 ? -7.219 -26.375 -11.422 1 98.88 177 THR A C 1
ATOM 1371 O O . THR A 1 177 ? -8.234 -26.5 -12.109 1 98.88 177 THR A O 1
ATOM 1374 N N . CYS A 1 178 ? -7.273 -25.984 -10.172 1 98.81 178 CYS A N 1
ATOM 1375 C CA . CYS A 1 178 ? -8.555 -25.609 -9.578 1 98.81 178 CYS A CA 1
ATOM 1376 C C . CYS A 1 178 ? -9.125 -24.359 -10.25 1 98.81 178 CYS A C 1
ATOM 1378 O O . CYS A 1 178 ? -10.312 -24.312 -10.586 1 98.81 178 CYS A O 1
ATOM 1380 N N . HIS A 1 179 ? -8.242 -23.406 -10.484 1 98.88 179 HIS A N 1
ATOM 1381 C CA . HIS A 1 179 ? -8.68 -22.141 -11.055 1 98.88 179 HIS A CA 1
ATOM 1382 C C . HIS A 1 179 ? -9.234 -22.328 -12.461 1 98.88 179 HIS A C 1
ATOM 1384 O O . HIS A 1 179 ? -10.359 -21.922 -12.758 1 98.88 179 HIS A O 1
ATOM 1390 N N . VAL A 1 180 ? -8.516 -23 -13.297 1 98.81 180 VAL A N 1
ATOM 1391 C CA . VAL A 1 180 ? -8.969 -23.125 -14.68 1 98.81 180 VAL A CA 1
ATOM 1392 C C . VAL A 1 180 ? -10.227 -23.984 -14.742 1 98.81 180 VAL A C 1
ATOM 1394 O O . VAL A 1 180 ? -11.117 -23.734 -15.547 1 98.81 180 VAL A O 1
ATOM 1397 N N . TYR A 1 181 ? -10.289 -25.016 -13.867 1 98.81 181 TYR A N 1
ATOM 1398 C CA . TYR A 1 181 ? -11.484 -25.844 -13.766 1 98.81 181 TYR A CA 1
ATOM 1399 C C . TYR A 1 181 ? -12.703 -25 -13.406 1 98.81 181 TYR A C 1
ATOM 1401 O O . TYR A 1 181 ? -13.742 -25.078 -14.055 1 98.81 181 TYR A O 1
ATOM 1409 N N . SER A 1 182 ? -12.586 -24.125 -12.5 1 98.69 182 SER A N 1
ATOM 1410 C CA . SER A 1 182 ? -13.648 -23.25 -12.039 1 98.69 182 SER A CA 1
ATOM 1411 C C . SER A 1 182 ? -13.977 -22.172 -13.078 1 98.69 182 SER A C 1
ATOM 1413 O O . SER A 1 182 ? -15.109 -21.688 -13.141 1 98.69 182 SER A O 1
ATOM 1415 N N . ALA A 1 183 ? -13.031 -21.875 -13.945 1 98.75 183 ALA A N 1
ATOM 1416 C CA . ALA A 1 183 ? -13.203 -20.844 -14.953 1 98.75 183 ALA A CA 1
ATOM 1417 C C . ALA A 1 183 ? -13.805 -21.406 -16.234 1 98.75 183 ALA A C 1
ATOM 1419 O O . ALA A 1 183 ? -14.047 -20.672 -17.203 1 98.75 183 ALA A O 1
ATOM 1420 N N . GLY A 1 184 ? -13.969 -22.734 -16.297 1 98.62 184 GLY A N 1
ATOM 1421 C CA . GLY A 1 184 ? -14.688 -23.312 -17.406 1 98.62 184 GLY A CA 1
ATOM 1422 C C . GLY A 1 184 ? -13.789 -24.109 -18.344 1 98.62 184 GLY A C 1
ATOM 1423 O O . GLY A 1 184 ? -14.227 -24.531 -19.422 1 98.62 184 GLY A O 1
ATOM 1424 N N . TYR A 1 185 ? -12.562 -24.312 -18.016 1 98.81 185 TYR A N 1
ATOM 1425 C CA . TYR A 1 185 ? -11.672 -25.188 -18.766 1 98.81 185 TYR A CA 1
ATOM 1426 C C . TYR A 1 185 ? -11.711 -26.609 -18.219 1 98.81 185 TYR A C 1
ATOM 1428 O O . TYR A 1 185 ? -11.266 -26.875 -17.109 1 98.81 185 TYR A O 1
ATOM 1436 N N . ASP A 1 186 ? -12.164 -27.578 -18.969 1 98.62 186 ASP A N 1
ATOM 1437 C CA . ASP A 1 186 ? -12.453 -28.922 -18.484 1 98.62 186 ASP A CA 1
ATOM 1438 C C . ASP A 1 186 ? -11.211 -29.812 -18.531 1 98.62 186 ASP A C 1
ATOM 1440 O O . ASP A 1 186 ? -11.086 -30.672 -19.391 1 98.62 186 ASP A O 1
ATOM 1444 N N . VAL A 1 187 ? -10.406 -29.703 -17.578 1 98.62 187 VAL A N 1
ATOM 1445 C CA . VAL A 1 187 ? -9.172 -30.469 -17.516 1 98.62 187 VAL A CA 1
ATOM 1446 C C . VAL A 1 187 ? -9.484 -31.922 -17.125 1 98.62 187 VAL A C 1
ATOM 1448 O O . VAL A 1 187 ? -8.617 -32.781 -17.203 1 98.62 187 VAL A O 1
ATOM 1451 N N . VAL A 1 188 ? -10.688 -32.188 -16.734 1 98.31 188 VAL A N 1
ATOM 1452 C CA . VAL A 1 188 ? -11.102 -33.531 -16.344 1 98.31 188 VAL A CA 1
ATOM 1453 C C . VAL A 1 188 ? -11.508 -34.344 -17.578 1 98.31 188 VAL A C 1
ATOM 1455 O O . VAL A 1 188 ? -10.922 -35.375 -17.875 1 98.31 188 VAL A O 1
ATOM 1458 N N . ALA A 1 189 ? -12.383 -33.812 -18.344 1 98 189 ALA A N 1
ATOM 1459 C CA . ALA A 1 189 ? -12.953 -34.531 -19.484 1 98 189 ALA A CA 1
ATOM 1460 C C . ALA A 1 189 ? -12.148 -34.281 -20.75 1 98 189 ALA A C 1
ATOM 1462 O O . ALA A 1 189 ? -12.203 -35.062 -21.703 1 98 189 ALA A O 1
ATOM 1463 N N . ASN A 1 190 ? -11.438 -33.188 -20.781 1 98.25 190 ASN A N 1
ATOM 1464 C CA . ASN A 1 190 ? -10.82 -32.781 -22.047 1 98.25 190 ASN A CA 1
ATOM 1465 C C . ASN A 1 190 ? -9.516 -32.031 -21.812 1 98.25 190 ASN A C 1
ATOM 1467 O O . ASN A 1 190 ? -9.352 -30.906 -22.312 1 98.25 190 ASN A O 1
ATOM 1471 N N . LEU A 1 191 ? -8.562 -32.656 -21.188 1 98.56 191 LEU A N 1
ATOM 1472 C CA . LEU A 1 191 ? -7.258 -32.062 -20.938 1 98.56 191 LEU A CA 1
ATOM 1473 C C . LEU A 1 191 ? -6.57 -31.688 -22.25 1 98.56 191 LEU A C 1
ATOM 1475 O O . LEU A 1 191 ? -6.012 -30.594 -22.359 1 98.56 191 LEU A O 1
ATOM 1479 N N . GLU A 1 192 ? -6.695 -32.5 -23.219 1 98.19 192 GLU A N 1
ATOM 1480 C CA . GLU A 1 192 ? -6.066 -32.25 -24.5 1 98.19 192 GLU A CA 1
ATOM 1481 C C . GLU A 1 192 ? -6.594 -30.938 -25.125 1 98.19 192 GLU A C 1
ATOM 1483 O O . GLU A 1 192 ? -5.82 -30.141 -25.641 1 98.19 192 GLU A O 1
ATOM 1488 N N . GLY A 1 193 ? -7.867 -30.828 -25.094 1 98.56 193 GLY A N 1
ATOM 1489 C CA . GLY A 1 193 ? -8.469 -29.609 -25.641 1 98.56 193 GLY A CA 1
ATOM 1490 C C . GLY A 1 193 ? -8.047 -28.359 -24.906 1 98.56 193 GLY A C 1
ATOM 1491 O O . GLY A 1 193 ? -7.816 -27.312 -25.531 1 98.56 193 GLY A O 1
ATOM 1492 N N . VAL A 1 194 ? -7.945 -28.438 -23.625 1 98.81 194 VAL A N 1
ATOM 1493 C CA . VAL A 1 194 ? -7.531 -27.297 -22.812 1 98.81 194 VAL A CA 1
ATOM 1494 C C . VAL A 1 194 ? -6.098 -26.906 -23.156 1 98.81 194 VAL A C 1
ATOM 1496 O O . VAL A 1 194 ? -5.801 -25.734 -23.359 1 98.81 194 VAL A O 1
ATOM 1499 N N . LEU A 1 195 ? -5.219 -27.891 -23.266 1 98.81 195 LEU A N 1
ATOM 1500 C CA . LEU A 1 195 ? -3.824 -27.625 -23.594 1 98.81 195 LEU A CA 1
ATOM 1501 C C . LEU A 1 195 ? -3.691 -27.078 -25.016 1 98.81 195 LEU A C 1
ATOM 1503 O O . LEU A 1 195 ? -2.869 -26.203 -25.266 1 98.81 195 LEU A O 1
ATOM 1507 N N . ALA A 1 196 ? -4.512 -27.609 -25.875 1 98.69 196 ALA A N 1
ATOM 1508 C CA . ALA A 1 196 ? -4.512 -27.094 -27.234 1 98.69 196 ALA A CA 1
ATOM 1509 C C . ALA A 1 196 ? -4.938 -25.625 -27.266 1 98.69 196 ALA A C 1
ATOM 1511 O O . ALA A 1 196 ? -4.336 -24.812 -27.984 1 98.69 196 ALA A O 1
ATOM 1512 N N . SER A 1 197 ? -5.934 -25.328 -26.547 1 98.75 197 SER A N 1
ATOM 1513 C CA . SER A 1 197 ? -6.391 -23.953 -26.469 1 98.75 197 SER A CA 1
ATOM 1514 C C . SER A 1 197 ? -5.312 -23.047 -25.875 1 98.75 197 SER A C 1
ATOM 1516 O O . SER A 1 197 ? -5.066 -21.953 -26.391 1 98.75 197 SER A O 1
ATOM 1518 N N . PHE A 1 198 ? -4.695 -23.484 -24.844 1 98.94 198 PHE A N 1
ATOM 1519 C CA . PHE A 1 198 ? -3.596 -22.734 -24.234 1 98.94 198 PHE A CA 1
ATOM 1520 C C . PHE A 1 198 ? -2.5 -22.469 -25.266 1 98.94 198 PHE A C 1
ATOM 1522 O O . PHE A 1 198 ? -2.035 -21.328 -25.406 1 98.94 198 PHE A O 1
ATOM 1529 N N . ASP A 1 199 ? -2.123 -23.469 -25.922 1 98.81 199 ASP A N 1
ATOM 1530 C CA . ASP A 1 199 ? -1.054 -23.359 -26.922 1 98.81 199 ASP A CA 1
ATOM 1531 C C . ASP A 1 199 ? -1.426 -22.391 -28.031 1 98.81 199 ASP A C 1
ATOM 1533 O O . ASP A 1 199 ? -0.614 -21.547 -28.422 1 98.81 199 ASP A O 1
ATOM 1537 N N . GLN A 1 200 ? -2.643 -22.516 -28.5 1 98.75 200 GLN A N 1
ATOM 1538 C CA . GLN A 1 200 ? -3.104 -21.672 -29.594 1 98.75 200 GLN A CA 1
ATOM 1539 C C . GLN A 1 200 ? -3.152 -20.203 -29.188 1 98.75 200 GLN A C 1
ATOM 1541 O O . GLN A 1 200 ? -2.773 -19.328 -29.953 1 98.75 200 GLN A O 1
ATOM 1546 N N . ILE A 1 201 ? -3.576 -19.953 -28.031 1 98.88 201 ILE A N 1
ATOM 1547 C CA . ILE A 1 201 ? -3.859 -18.594 -27.609 1 98.88 201 ILE A CA 1
ATOM 1548 C C . ILE A 1 201 ? -2.598 -17.953 -27.031 1 98.88 201 ILE A C 1
ATOM 1550 O O . ILE A 1 201 ? -2.211 -16.844 -27.422 1 98.88 201 ILE A O 1
ATOM 1554 N N . ILE A 1 202 ? -1.886 -18.625 -26.156 1 98.75 202 ILE A N 1
ATOM 1555 C CA . ILE A 1 202 ? -0.76 -18.062 -25.422 1 98.75 202 ILE A CA 1
ATOM 1556 C C . ILE A 1 202 ? 0.549 -18.641 -25.969 1 98.75 202 ILE A C 1
ATOM 1558 O O . ILE A 1 202 ? 1.494 -17.891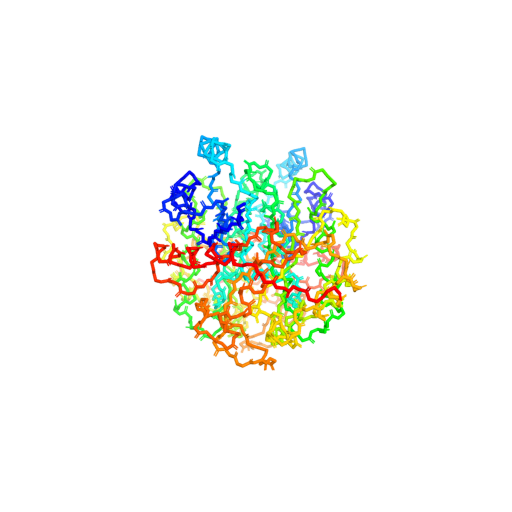 -26.234 1 98.75 202 ILE A O 1
ATOM 1562 N N . GLY A 1 203 ? 0.579 -19.906 -26.219 1 98.75 203 GLY A N 1
ATOM 1563 C CA . GLY A 1 203 ? 1.794 -20.641 -26.516 1 98.75 203 GLY A CA 1
ATOM 1564 C C . GLY A 1 203 ? 2.309 -21.438 -25.328 1 98.75 203 GLY A C 1
ATOM 1565 O O . GLY A 1 203 ? 2.496 -20.891 -24.234 1 98.75 203 GLY A O 1
ATOM 1566 N N . LEU A 1 204 ? 2.607 -22.75 -25.547 1 98.44 204 LEU A N 1
ATOM 1567 C CA . LEU A 1 204 ? 2.998 -23.672 -24.484 1 98.44 204 LEU A CA 1
ATOM 1568 C C . LEU A 1 204 ? 4.352 -23.281 -23.906 1 98.44 204 LEU A C 1
ATOM 1570 O O . LEU A 1 204 ? 4.668 -23.641 -22.766 1 98.44 204 LEU A O 1
ATOM 1574 N N . ASP A 1 205 ? 5.109 -22.562 -24.688 1 98.06 205 ASP A N 1
ATOM 1575 C CA . ASP A 1 205 ? 6.418 -22.125 -24.219 1 98.06 205 ASP A CA 1
ATOM 1576 C C . ASP A 1 205 ? 6.281 -21.188 -23.016 1 98.06 205 ASP A C 1
ATOM 1578 O O . ASP A 1 205 ? 7.223 -21.016 -22.234 1 98.06 205 ASP A O 1
ATOM 1582 N N . TYR A 1 206 ? 5.133 -20.547 -22.812 1 98.75 206 TYR A N 1
ATOM 1583 C CA . TYR A 1 206 ? 4.902 -19.625 -21.703 1 98.75 206 TYR A CA 1
ATOM 1584 C C . TYR A 1 206 ? 4.508 -20.375 -20.438 1 98.75 206 TYR A C 1
ATOM 1586 O O . TYR A 1 206 ? 4.52 -19.812 -19.344 1 98.75 206 TYR A O 1
ATOM 1594 N N . LEU A 1 207 ? 4.086 -21.625 -20.562 1 98.88 207 LEU A N 1
ATOM 1595 C CA . LEU A 1 207 ? 3.717 -22.391 -19.375 1 98.88 207 LEU A CA 1
ATOM 1596 C C . LEU A 1 207 ? 4.957 -22.828 -18.594 1 98.88 207 LEU A C 1
ATOM 1598 O O . LEU A 1 207 ? 5.73 -23.672 -19.078 1 98.88 207 LEU A O 1
ATOM 1602 N N . LYS A 1 208 ? 5.078 -22.25 -17.406 1 98.81 208 LYS A N 1
ATOM 1603 C CA . LYS A 1 208 ? 6.336 -22.438 -16.688 1 98.81 208 LYS A CA 1
ATOM 1604 C C . LYS A 1 208 ? 6.152 -23.375 -15.492 1 98.81 208 LYS A C 1
ATOM 1606 O O . LYS A 1 208 ? 7.117 -23.984 -15.023 1 98.81 208 LYS A O 1
ATOM 1611 N N . CYS A 1 209 ? 4.918 -23.438 -14.969 1 98.75 209 CYS A N 1
ATOM 1612 C CA . CYS A 1 209 ? 4.648 -24.281 -13.812 1 98.75 209 CYS A CA 1
ATOM 1613 C C . CYS A 1 209 ? 3.15 -24.516 -13.648 1 98.75 209 CYS A C 1
ATOM 1615 O O . CYS A 1 209 ? 2.34 -23.906 -14.344 1 98.75 209 CYS A O 1
ATOM 1617 N N . ILE A 1 210 ? 2.85 -25.453 -12.781 1 98.88 210 ILE A N 1
ATOM 1618 C CA . ILE A 1 210 ? 1.462 -25.812 -12.516 1 98.88 210 ILE A CA 1
ATOM 1619 C C . ILE A 1 210 ? 1.203 -25.812 -11.016 1 98.88 210 ILE A C 1
ATOM 1621 O O . ILE A 1 210 ? 1.959 -26.422 -10.242 1 98.88 210 ILE A O 1
ATOM 1625 N N . HIS A 1 211 ? 0.23 -25 -10.594 1 98.94 211 HIS A N 1
ATOM 1626 C CA . HIS A 1 211 ? -0.368 -25.219 -9.281 1 98.94 211 HIS A CA 1
ATOM 1627 C C . HIS A 1 211 ? -1.354 -26.391 -9.312 1 98.94 211 HIS A C 1
ATOM 1629 O O . HIS A 1 211 ? -2.381 -26.312 -9.992 1 98.94 211 HIS A O 1
ATOM 1635 N N . LEU A 1 212 ? -1.032 -27.359 -8.578 1 98.5 212 LEU A N 1
ATOM 1636 C CA . LEU A 1 212 ? -1.848 -28.578 -8.586 1 98.5 212 LEU A CA 1
ATOM 1637 C C . LEU A 1 212 ? -2.785 -28.609 -7.387 1 98.5 212 LEU A C 1
ATOM 1639 O O . LEU A 1 212 ? -2.354 -28.875 -6.262 1 98.5 212 LEU A O 1
ATOM 1643 N N . ASN A 1 213 ? -3.992 -28.422 -7.609 1 98.06 213 ASN A N 1
ATOM 1644 C CA . ASN A 1 213 ? -5.035 -28.391 -6.594 1 98.06 213 ASN A CA 1
ATOM 1645 C C . ASN A 1 213 ? -6.324 -29.047 -7.09 1 98.06 213 ASN A C 1
ATOM 1647 O O . ASN A 1 213 ? -6.758 -28.797 -8.211 1 98.06 213 ASN A O 1
ATOM 1651 N N . ASP A 1 214 ? -6.906 -29.953 -6.262 1 98.69 214 ASP A N 1
ATOM 1652 C CA . ASP A 1 214 ? -8.289 -30.312 -6.539 1 98.69 214 ASP A CA 1
ATOM 1653 C C . ASP A 1 214 ? -9.25 -29.188 -6.145 1 98.69 214 ASP A C 1
ATOM 1655 O O . ASP A 1 214 ? -8.812 -28.125 -5.719 1 98.69 214 ASP A O 1
ATOM 1659 N N . SER A 1 215 ? -10.562 -29.422 -6.457 1 98.81 215 SER A N 1
ATOM 1660 C CA . SER A 1 215 ? -11.531 -28.359 -6.188 1 98.81 215 SER A CA 1
ATOM 1661 C C . SER A 1 215 ? -12.648 -28.859 -5.277 1 98.81 215 SER A C 1
ATOM 1663 O O . SER A 1 215 ? -13.141 -29.984 -5.441 1 98.81 215 SER A O 1
ATOM 1665 N N . MET A 1 216 ? -13.008 -28.031 -4.305 1 98.62 216 MET A N 1
ATOM 1666 C CA . MET A 1 216 ? -14.164 -28.312 -3.471 1 98.62 216 MET A CA 1
ATOM 1667 C C . MET A 1 216 ? -15.461 -28.016 -4.219 1 98.62 216 MET A C 1
ATOM 1669 O O . MET A 1 216 ? -16.547 -28.375 -3.756 1 98.62 216 MET A O 1
ATOM 1673 N N . MET A 1 217 ? -15.375 -27.359 -5.391 1 98.56 217 MET A N 1
ATOM 1674 C CA . MET A 1 217 ? -16.531 -26.828 -6.102 1 98.56 217 MET A CA 1
ATOM 1675 C C . MET A 1 217 ? -16.703 -27.5 -7.453 1 98.56 217 MET A C 1
ATOM 1677 O O . MET A 1 217 ? -15.742 -28.031 -8.016 1 98.56 217 MET A O 1
ATOM 1681 N N . PRO A 1 218 ? -17.938 -27.5 -7.961 1 98.19 218 PRO A N 1
ATOM 1682 C CA . PRO A 1 218 ? -18.172 -28.094 -9.273 1 98.19 218 PRO A CA 1
ATOM 1683 C C . PRO A 1 218 ? -17.531 -27.312 -10.414 1 98.19 218 PRO A C 1
ATOM 1685 O O . PRO A 1 218 ? -17.125 -26.156 -10.219 1 98.19 218 PRO A O 1
ATOM 1688 N N . PHE A 1 219 ? -17.438 -27.922 -11.539 1 98.31 219 PHE A N 1
ATOM 1689 C CA . PHE A 1 219 ? -16.922 -27.328 -12.773 1 98.31 219 PHE A CA 1
ATOM 1690 C C . PHE A 1 219 ? -17.656 -26.031 -13.094 1 98.31 219 PHE A C 1
ATOM 1692 O O . PHE A 1 219 ? -18.875 -25.953 -12.938 1 98.31 219 PHE A O 1
ATOM 1699 N N . ASN A 1 220 ? -16.859 -25 -13.492 1 98.31 220 ASN A N 1
ATOM 1700 C CA . ASN A 1 220 ? -17.391 -23.734 -13.984 1 98.31 220 ASN A CA 1
ATOM 1701 C C . ASN A 1 220 ? -18.156 -22.984 -12.906 1 98.31 220 ASN A C 1
ATOM 1703 O O . ASN A 1 220 ? -19.25 -22.453 -13.164 1 98.31 220 ASN A O 1
ATOM 1707 N N . SER A 1 221 ? -17.688 -23.016 -11.656 1 98.12 221 SER A N 1
ATOM 1708 C CA . SER A 1 221 ? -18.375 -22.422 -10.516 1 98.12 221 SER A CA 1
ATOM 1709 C C . SER A 1 221 ? -17.891 -21.016 -10.234 1 98.12 221 SER A C 1
ATOM 1711 O O . SER A 1 221 ? -18.516 -20.266 -9.477 1 98.12 221 SER A O 1
ATOM 1713 N N . ASN A 1 222 ? -16.766 -20.641 -10.82 1 98.25 222 ASN A N 1
ATOM 1714 C CA . ASN A 1 222 ? -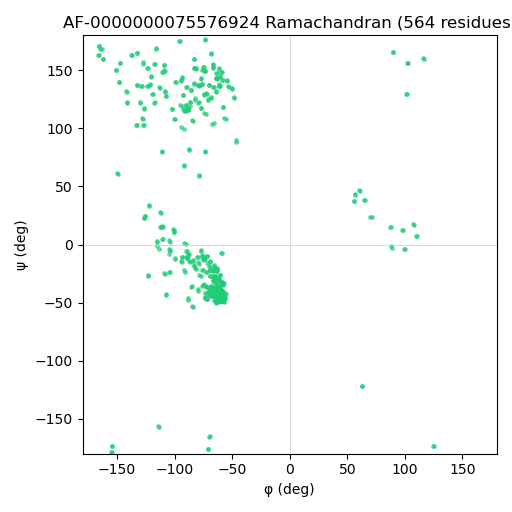16.094 -19.375 -10.562 1 98.25 222 ASN A CA 1
ATOM 1715 C C . ASN A 1 222 ? -15.781 -19.188 -9.078 1 98.25 222 ASN A C 1
ATOM 1717 O O . ASN A 1 222 ? -15.961 -18.109 -8.523 1 98.25 222 ASN A O 1
ATOM 1721 N N . LYS A 1 223 ? -15.414 -20.297 -8.438 1 97.88 223 LYS A N 1
ATOM 1722 C CA . LYS A 1 223 ? -15 -20.312 -7.039 1 97.88 223 LYS A CA 1
ATOM 1723 C C . LYS A 1 223 ? -13.57 -20.844 -6.891 1 97.88 223 LYS A C 1
ATOM 1725 O O . LYS A 1 223 ? -13.133 -21.688 -7.672 1 97.88 223 LYS A O 1
ATOM 1730 N N . ASP A 1 224 ? -12.906 -20.281 -5.984 1 97.56 224 ASP A N 1
ATOM 1731 C CA . ASP A 1 224 ? -11.531 -20.672 -5.672 1 97.56 224 ASP A CA 1
ATOM 1732 C C . ASP A 1 224 ? -11.445 -21.344 -4.309 1 97.56 224 ASP A C 1
ATOM 1734 O O . ASP A 1 224 ? -11.164 -20.703 -3.301 1 97.56 224 ASP A O 1
ATOM 1738 N N . ARG A 1 225 ? -11.789 -22.609 -4.285 1 98.38 225 ARG A N 1
ATOM 1739 C CA . ARG A 1 225 ? -11.711 -23.438 -3.084 1 98.38 225 ARG A CA 1
ATOM 1740 C C . ARG A 1 225 ? -10.93 -24.719 -3.348 1 98.38 225 ARG A C 1
ATOM 1742 O O . ARG A 1 225 ? -11.469 -25.688 -3.883 1 98.38 225 ARG A O 1
ATOM 1749 N N . HIS A 1 226 ? -9.727 -24.703 -2.881 1 98.56 226 HIS A N 1
ATOM 1750 C CA . HIS A 1 226 ? -8.836 -25.828 -3.127 1 98.56 226 HIS A CA 1
ATOM 1751 C C . HIS A 1 226 ? -9.234 -27.047 -2.279 1 98.56 226 HIS A C 1
ATOM 1753 O O . HIS A 1 226 ? -9.766 -26.875 -1.176 1 98.56 226 HIS A O 1
ATOM 1759 N N . GLN A 1 227 ? -8.984 -28.172 -2.805 1 98.5 227 GLN A N 1
ATOM 1760 C CA . GLN A 1 227 ? -9.156 -29.453 -2.107 1 98.5 227 GLN A CA 1
ATOM 1761 C C . GLN A 1 227 ? -7.934 -30.344 -2.289 1 98.5 227 GLN A C 1
ATOM 1763 O O . GLN A 1 227 ? -7.105 -30.109 -3.17 1 98.5 227 GLN A O 1
ATOM 1768 N N . LYS A 1 228 ? -7.812 -31.391 -1.48 1 98.5 228 LYS A N 1
ATOM 1769 C CA . LYS A 1 228 ? -6.738 -32.375 -1.562 1 98.5 228 LYS A CA 1
ATOM 1770 C C . LYS A 1 228 ? -6.84 -33.188 -2.848 1 98.5 228 LYS A C 1
ATOM 1772 O O . LYS A 1 228 ? -7.938 -33.406 -3.363 1 98.5 228 LYS A O 1
ATOM 1777 N N . ILE A 1 229 ? -5.711 -33.656 -3.293 1 98.38 229 ILE A N 1
ATOM 1778 C CA . ILE A 1 229 ? -5.609 -34.375 -4.559 1 98.38 229 ILE A CA 1
ATOM 1779 C C . ILE A 1 229 ? -6.527 -35.594 -4.535 1 98.38 229 ILE A C 1
ATOM 1781 O O . ILE A 1 229 ? -6.398 -36.469 -3.66 1 98.38 229 ILE A O 1
ATOM 1785 N N . GLY A 1 230 ? -7.473 -35.625 -5.418 1 97.75 230 GLY A N 1
ATOM 1786 C CA . GLY A 1 230 ? -8.344 -36.781 -5.598 1 97.75 230 GLY A CA 1
ATOM 1787 C C . GLY A 1 230 ? -9.562 -36.75 -4.699 1 97.75 230 GLY A C 1
ATOM 1788 O O . GLY A 1 230 ? -10.438 -37.594 -4.801 1 97.75 230 GLY A O 1
ATOM 1789 N N . LEU A 1 231 ? -9.688 -35.75 -3.881 1 98.06 231 LEU A N 1
ATOM 1790 C CA . LEU A 1 231 ? -10.773 -35.719 -2.902 1 98.06 231 LEU A CA 1
ATOM 1791 C C . LEU A 1 231 ? -11.789 -34.625 -3.254 1 98.06 231 LEU A C 1
ATOM 1793 O O . LEU A 1 231 ? -12.711 -34.375 -2.479 1 98.06 231 LEU A O 1
ATOM 1797 N N . GLY A 1 232 ? -11.578 -33.969 -4.402 1 98.62 232 GLY A N 1
ATOM 1798 C CA . GLY A 1 232 ? -12.508 -32.938 -4.863 1 98.62 232 GLY A CA 1
ATOM 1799 C C . GLY A 1 232 ? -13.227 -33.344 -6.141 1 98.62 232 GLY A C 1
ATOM 1800 O O . GLY A 1 232 ? -13.367 -34.531 -6.449 1 98.62 232 GLY A O 1
ATOM 1801 N N . THR A 1 233 ? -13.703 -32.375 -6.875 1 98.62 233 THR A N 1
ATOM 1802 C CA . THR A 1 233 ? -14.586 -32.625 -8.008 1 98.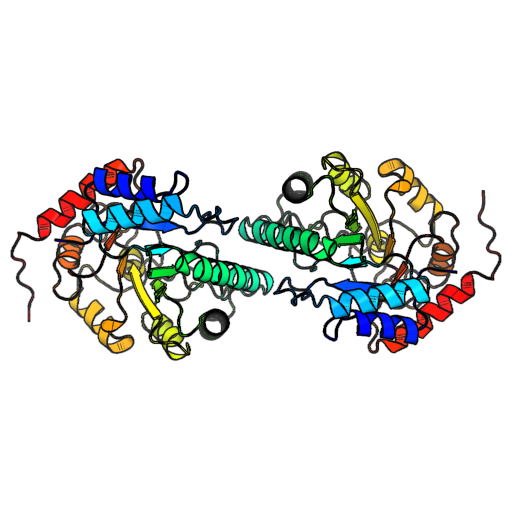62 233 THR A CA 1
ATOM 1803 C C . THR A 1 233 ? -13.781 -32.844 -9.281 1 98.62 233 THR A C 1
ATOM 1805 O O . THR A 1 233 ? -14.32 -33.312 -10.289 1 98.62 233 THR A O 1
ATOM 1808 N N . LEU A 1 234 ? -12.461 -32.594 -9.305 1 98.31 234 LEU A N 1
ATOM 1809 C CA . LEU A 1 234 ? -11.633 -32.969 -10.445 1 98.31 234 LEU A CA 1
ATOM 1810 C C . LEU A 1 234 ? -11.414 -34.469 -10.477 1 98.31 234 LEU A C 1
ATOM 1812 O O . LEU A 1 234 ? -11.562 -35.094 -11.531 1 98.31 234 LEU A O 1
ATOM 1816 N N . GLY A 1 235 ? -11.078 -34.969 -9.258 1 97.56 235 GLY A N 1
ATOM 1817 C CA . GLY A 1 235 ? -10.898 -36.406 -9.148 1 97.56 235 GLY A CA 1
ATOM 1818 C C . GLY A 1 235 ? -9.477 -36.875 -9.43 1 97.56 235 GLY A C 1
ATOM 1819 O O . GLY A 1 235 ? -8.719 -36.156 -10.102 1 97.56 235 GLY A O 1
ATOM 1820 N N . ILE A 1 236 ? -9.172 -38.062 -9.086 1 97.81 236 ILE A N 1
ATOM 1821 C CA . ILE A 1 236 ? -7.809 -38.594 -9.07 1 97.81 236 ILE A CA 1
ATOM 1822 C C . ILE A 1 236 ? -7.328 -38.812 -10.5 1 97.81 236 ILE A C 1
ATOM 1824 O O . ILE A 1 236 ? -6.148 -38.656 -10.805 1 97.81 236 ILE A O 1
ATOM 1828 N N . ASP A 1 237 ? -8.18 -39.219 -11.391 1 97.44 237 ASP A N 1
ATOM 1829 C CA . ASP A 1 237 ? -7.805 -39.531 -12.766 1 97.44 237 ASP A CA 1
ATOM 1830 C C . ASP A 1 237 ? -7.293 -38.281 -13.492 1 97.44 237 ASP A C 1
ATOM 1832 O O . ASP A 1 237 ? -6.387 -38.375 -14.328 1 97.44 237 ASP A O 1
ATOM 1836 N N . ALA A 1 238 ? -7.895 -37.188 -13.211 1 98.06 238 ALA A N 1
ATOM 1837 C CA . ALA A 1 238 ? -7.43 -35.938 -13.812 1 98.06 238 ALA A CA 1
ATOM 1838 C C . ALA A 1 238 ? -5.965 -35.688 -13.461 1 98.06 238 ALA A C 1
ATOM 1840 O O . ALA A 1 238 ? -5.172 -35.312 -14.328 1 98.06 238 ALA A O 1
ATOM 1841 N N . PHE A 1 239 ? -5.605 -35.938 -12.242 1 98.38 239 PHE A N 1
ATOM 1842 C CA . PHE A 1 239 ? -4.246 -35.656 -11.789 1 98.38 239 PHE A CA 1
ATOM 1843 C C . PHE A 1 239 ? -3.262 -36.656 -12.375 1 98.38 239 PHE A C 1
ATOM 1845 O O . PHE A 1 239 ? -2.131 -36.281 -12.711 1 98.38 239 PHE A O 1
ATOM 1852 N N . ARG A 1 240 ? -3.723 -37.844 -12.492 1 97.81 240 ARG A N 1
ATOM 1853 C CA . ARG A 1 240 ? -2.893 -38.844 -13.18 1 97.81 240 ARG A CA 1
ATOM 1854 C C . ARG A 1 240 ? -2.566 -38.375 -14.594 1 97.81 240 ARG A C 1
ATOM 1856 O O . ARG A 1 240 ? -1.406 -38.406 -15.008 1 97.81 240 ARG A O 1
ATOM 1863 N N . LYS A 1 241 ? -3.578 -37.938 -15.305 1 97.62 241 LYS A N 1
ATOM 1864 C CA . LYS A 1 241 ? -3.395 -37.469 -16.672 1 97.62 241 LYS A CA 1
ATOM 1865 C C . LYS A 1 241 ? -2.475 -36.25 -16.719 1 97.62 241 LYS A C 1
ATOM 1867 O O . LYS A 1 241 ? -1.619 -36.156 -17.609 1 97.62 241 LYS A O 1
ATOM 1872 N N . ILE A 1 242 ? -2.582 -35.375 -15.766 1 98.31 242 ILE A N 1
ATOM 1873 C CA . ILE A 1 242 ? -1.854 -34.125 -15.773 1 98.31 242 ILE A CA 1
ATOM 1874 C C . ILE A 1 242 ? -0.373 -34.375 -15.508 1 98.31 242 ILE A C 1
ATOM 1876 O O . ILE A 1 242 ? 0.487 -33.906 -16.266 1 98.31 242 ILE A O 1
ATOM 1880 N N . VAL A 1 243 ? -0.01 -35.156 -14.531 1 98.19 243 VAL A 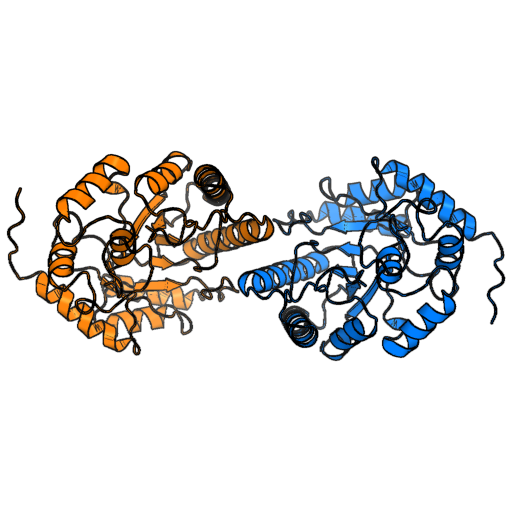N 1
ATOM 1881 C CA . VAL A 1 243 ? 1.381 -35.281 -14.102 1 98.19 243 VAL A CA 1
ATOM 1882 C C . VAL A 1 243 ? 2.141 -36.219 -15.047 1 98.19 243 VAL A C 1
ATOM 1884 O O . VAL A 1 243 ? 3.373 -36.25 -15.039 1 98.19 243 VAL A O 1
ATOM 1887 N N . THR A 1 244 ? 1.36 -36.969 -15.859 1 97.31 244 THR A N 1
ATOM 1888 C CA . THR A 1 244 ? 2.027 -37.906 -16.781 1 97.31 244 THR A CA 1
ATOM 1889 C C . THR A 1 244 ? 1.974 -37.344 -18.203 1 97.31 244 THR A C 1
ATOM 1891 O O . THR A 1 244 ? 2.572 -37.938 -19.109 1 97.31 244 THR A O 1
ATOM 1894 N N . HIS A 1 245 ? 1.283 -36.312 -18.422 1 97.12 245 HIS A N 1
ATOM 1895 C CA . HIS A 1 245 ? 1.109 -35.75 -19.766 1 97.12 245 HIS A CA 1
ATOM 1896 C C . HIS A 1 245 ? 2.447 -35.344 -20.375 1 97.12 245 HIS A C 1
ATOM 1898 O O . HIS A 1 245 ? 3.242 -34.656 -19.734 1 97.12 245 HIS A O 1
ATOM 1904 N N . PRO A 1 246 ? 2.697 -35.625 -21.594 1 96.56 246 PRO A N 1
ATOM 1905 C CA . PRO A 1 246 ? 4 -35.375 -22.219 1 96.56 246 PRO A CA 1
ATOM 1906 C C . PRO A 1 246 ? 4.348 -33.906 -22.266 1 96.56 246 PRO A C 1
ATOM 1908 O O . PRO A 1 246 ? 5.523 -33.531 -22.203 1 96.56 246 PRO A O 1
ATOM 1911 N N . GLN A 1 247 ? 3.367 -33.031 -22.344 1 97.25 247 GLN A N 1
ATOM 1912 C CA . GLN A 1 247 ? 3.605 -31.609 -22.469 1 97.25 247 GLN A CA 1
ATOM 1913 C C . GLN A 1 247 ? 3.756 -30.953 -21.094 1 97.25 247 GLN A C 1
ATOM 1915 O O . GLN A 1 247 ? 4.152 -29.797 -20.984 1 97.25 247 GLN A O 1
ATOM 1920 N N . LEU A 1 248 ? 3.484 -31.734 -19.984 1 98.19 248 LEU A N 1
ATOM 1921 C CA . LEU A 1 248 ? 3.42 -31.094 -18.672 1 98.19 248 LEU A CA 1
ATOM 1922 C C . LEU A 1 248 ? 4.41 -31.734 -17.719 1 98.19 248 LEU A C 1
ATOM 1924 O O . LEU A 1 248 ? 4.875 -31.078 -16.766 1 98.19 248 LEU A O 1
ATOM 1928 N N . LYS A 1 249 ? 4.754 -32.969 -17.906 1 97.25 249 LYS A N 1
ATOM 1929 C CA . LYS A 1 249 ? 5.379 -33.844 -16.906 1 97.25 249 LYS A CA 1
ATOM 1930 C C . LYS A 1 249 ? 6.754 -33.312 -16.5 1 97.25 249 LYS A C 1
ATOM 1932 O O . LYS A 1 249 ? 7.266 -33.656 -15.43 1 97.25 249 LYS A O 1
ATOM 1937 N N . GLU A 1 250 ? 7.324 -32.469 -17.359 1 97 250 GLU A N 1
ATOM 1938 C CA . GLU A 1 250 ? 8.664 -31.984 -17.062 1 97 250 GLU A CA 1
ATOM 1939 C C . GLU A 1 250 ? 8.594 -30.641 -16.312 1 97 250 GLU A C 1
ATOM 1941 O O . GLU A 1 250 ? 9.609 -30.141 -15.844 1 97 250 GLU A O 1
ATOM 1946 N N . LEU A 1 251 ? 7.438 -30.016 -16.234 1 98.31 251 LEU A N 1
ATOM 1947 C CA . LEU A 1 251 ? 7.258 -28.75 -15.523 1 98.31 251 LEU A CA 1
ATOM 1948 C C . LEU A 1 251 ? 7.25 -28.969 -14.016 1 98.31 251 LEU A C 1
ATOM 1950 O O . LEU A 1 251 ? 6.902 -30.062 -13.547 1 98.31 251 LEU A O 1
ATOM 1954 N N . PRO A 1 252 ? 7.656 -27.953 -13.25 1 98.69 252 PRO A N 1
ATOM 1955 C CA . PRO A 1 252 ? 7.465 -28.062 -11.805 1 98.69 252 PRO A CA 1
ATOM 1956 C C . PRO A 1 252 ? 5.996 -27.969 -11.391 1 98.69 252 PRO A C 1
ATOM 1958 O O . PRO A 1 252 ? 5.246 -27.156 -11.945 1 98.69 252 PRO A O 1
ATOM 1961 N N . PHE A 1 253 ? 5.605 -28.812 -10.477 1 98.88 253 PHE A N 1
ATOM 1962 C CA . PHE A 1 253 ? 4.273 -28.844 -9.883 1 98.88 253 PHE A CA 1
ATOM 1963 C C . PHE A 1 253 ? 4.316 -28.359 -8.445 1 98.88 253 PHE A C 1
ATOM 1965 O O . PHE A 1 253 ? 5.168 -28.781 -7.664 1 98.88 253 PHE A O 1
ATOM 1972 N N . PHE A 1 254 ? 3.422 -27.453 -8.102 1 98.88 254 PHE A N 1
ATOM 1973 C CA . PHE A 1 254 ? 3.354 -26.938 -6.746 1 98.88 254 PHE A CA 1
ATOM 1974 C C . PHE A 1 254 ? 1.998 -27.25 -6.117 1 98.88 254 PHE A C 1
ATOM 1976 O O . PHE A 1 254 ? 0.956 -26.953 -6.711 1 98.88 254 PHE A O 1
ATOM 1983 N N . LEU A 1 255 ? 2.043 -27.812 -4.922 1 98.81 255 LEU A N 1
ATOM 1984 C CA . LEU A 1 255 ? 0.832 -28.141 -4.18 1 98.81 255 LEU A CA 1
ATOM 1985 C C . LEU A 1 255 ? 0.443 -27 -3.242 1 98.81 255 LEU A C 1
ATOM 1987 O O . LEU A 1 255 ? 1.283 -26.484 -2.5 1 98.81 255 LEU A O 1
ATOM 1991 N N . GLU A 1 256 ? -0.843 -26.609 -3.383 1 98.31 256 GLU A N 1
ATOM 1992 C CA . GLU A 1 256 ? -1.445 -25.656 -2.447 1 98.31 256 GLU A CA 1
ATOM 1993 C C . GLU A 1 256 ? -2.684 -26.266 -1.782 1 98.31 256 GLU A C 1
ATOM 1995 O O . GLU A 1 256 ? -3.664 -25.547 -1.537 1 98.31 256 GLU A O 1
ATOM 2000 N N . THR A 1 257 ? -2.686 -27.484 -1.549 1 98.31 257 THR A N 1
ATOM 2001 C CA . THR A 1 257 ? -3.838 -28.188 -0.99 1 98.31 257 THR A CA 1
ATOM 2002 C C . THR A 1 257 ? -3.965 -27.906 0.506 1 98.31 257 THR A C 1
ATOM 2004 O O . THR A 1 257 ? -2.969 -27.625 1.178 1 98.31 257 THR A O 1
ATOM 2007 N N . PRO A 1 258 ? -5.172 -27.922 1.023 1 97.25 258 PRO A N 1
ATOM 2008 C CA . PRO A 1 258 ? -5.395 -27.578 2.426 1 97.25 258 PRO A CA 1
ATOM 2009 C C . PRO A 1 258 ? -4.934 -28.672 3.391 1 97.25 258 PRO A C 1
ATOM 2011 O O . PRO A 1 258 ? -5.762 -29.359 3.988 1 97.25 258 PRO A O 1
ATOM 2014 N N . GLN A 1 259 ? -3.65 -28.672 3.611 1 95.62 259 GLN A N 1
ATOM 2015 C CA . GLN A 1 259 ? -3.092 -29.609 4.582 1 95.62 259 GLN A CA 1
ATOM 2016 C C . GLN A 1 259 ? -2.973 -28.969 5.961 1 95.62 259 GLN A C 1
ATOM 2018 O O . GLN A 1 259 ? -2.619 -27.797 6.078 1 95.62 259 GLN A O 1
ATOM 2023 N N . GLU A 1 260 ? -3.207 -29.734 7.004 1 92.88 260 GLU A N 1
ATOM 2024 C CA . GLU A 1 260 ? -3.029 -29.25 8.367 1 92.88 260 GLU A CA 1
ATOM 2025 C C . GLU A 1 260 ? -1.561 -29.281 8.781 1 92.88 260 GLU A C 1
ATOM 2027 O O . GLU A 1 260 ? -1.088 -28.391 9.484 1 92.88 260 GLU A O 1
ATOM 2032 N N . ASN A 1 261 ? -0.941 -30.312 8.344 1 94.94 261 ASN A N 1
ATOM 2033 C CA . ASN A 1 261 ? 0.475 -30.516 8.641 1 94.94 261 ASN A CA 1
ATOM 2034 C C . ASN A 1 261 ? 1.299 -30.625 7.359 1 94.94 261 ASN A C 1
ATOM 2036 O O . ASN A 1 261 ? 0.905 -31.328 6.422 1 94.94 261 ASN A O 1
ATOM 2040 N N . VAL A 1 262 ? 2.422 -30 7.402 1 96.25 262 VAL A N 1
ATOM 2041 C CA . VAL A 1 262 ? 3.301 -29.984 6.238 1 96.25 262 VAL A CA 1
ATOM 2042 C C . VAL A 1 262 ? 3.666 -31.406 5.848 1 96.25 262 VAL A C 1
ATOM 2044 O O . VAL A 1 262 ? 3.783 -31.719 4.66 1 96.25 262 VAL A O 1
ATOM 2047 N N . GLN A 1 263 ? 3.775 -32.281 6.758 1 95.81 263 GLN A N 1
ATOM 2048 C CA . GLN A 1 263 ? 4.184 -33.656 6.512 1 95.81 263 GLN A CA 1
ATOM 2049 C C . GLN A 1 263 ? 3.143 -34.406 5.676 1 95.81 263 GLN A C 1
ATOM 2051 O O . GLN A 1 263 ? 3.463 -35.375 5.004 1 95.81 263 GLN A O 1
ATOM 2056 N N . ASP A 1 264 ? 1.986 -33.906 5.715 1 96.88 264 ASP A N 1
ATOM 2057 C CA . ASP A 1 264 ? 0.897 -34.562 5.016 1 96.88 264 ASP A CA 1
ATOM 2058 C C . ASP A 1 264 ? 1.019 -34.406 3.504 1 96.88 264 ASP A C 1
ATOM 2060 O O . ASP A 1 264 ? 0.41 -35.156 2.736 1 96.88 264 ASP A O 1
ATOM 2064 N N . TYR A 1 265 ? 1.82 -33.5 3.057 1 98.5 265 TYR A N 1
ATOM 2065 C CA . TYR A 1 265 ? 2.059 -33.312 1.627 1 98.5 265 TYR A CA 1
ATOM 2066 C C . TYR A 1 265 ? 2.77 -34.531 1.043 1 98.5 265 TYR A C 1
ATOM 2068 O O . TYR A 1 265 ? 2.639 -34.812 -0.148 1 98.5 265 TYR A O 1
ATOM 2076 N N . GLN A 1 266 ? 3.518 -35.219 1.896 1 98.06 266 GLN A N 1
ATOM 2077 C CA . GLN A 1 266 ? 4.258 -36.375 1.406 1 98.06 266 GLN A CA 1
ATOM 2078 C C . GLN A 1 266 ? 3.316 -37.406 0.799 1 98.06 266 GLN A C 1
ATOM 2080 O O . GLN A 1 266 ? 3.645 -38.031 -0.209 1 98.06 266 GLN A O 1
ATOM 2085 N N . LYS A 1 267 ? 2.189 -37.594 1.443 1 97.56 267 LYS A N 1
ATOM 2086 C CA . LYS A 1 267 ? 1.21 -38.562 0.934 1 97.56 267 LYS A CA 1
ATOM 2087 C C . LYS A 1 267 ? 0.775 -38.188 -0.484 1 97.56 267 LYS A C 1
ATOM 2089 O O . LYS A 1 267 ? 0.667 -39.062 -1.347 1 97.56 267 LYS A O 1
ATOM 2094 N N . GLU A 1 268 ? 0.532 -36.938 -0.72 1 98.06 268 GLU A N 1
ATOM 2095 C CA . GLU A 1 268 ? 0.133 -36.5 -2.051 1 98.06 268 GLU A CA 1
ATOM 2096 C C . GLU A 1 268 ? 1.285 -36.625 -3.043 1 98.06 268 GLU A C 1
ATOM 2098 O O . GLU A 1 268 ? 1.082 -37.031 -4.188 1 98.06 268 GLU A O 1
ATOM 2103 N N . ILE A 1 269 ? 2.479 -36.281 -2.611 1 98.19 269 ILE A N 1
ATOM 2104 C CA . ILE A 1 269 ? 3.658 -36.375 -3.467 1 98.19 269 ILE A CA 1
ATOM 2105 C C . ILE A 1 269 ? 3.881 -37.844 -3.879 1 98.19 269 ILE A C 1
ATOM 2107 O O . ILE A 1 269 ? 4.066 -38.125 -5.062 1 98.19 269 ILE A O 1
ATOM 2111 N N . ASP A 1 270 ? 3.777 -38.75 -2.889 1 97.38 270 ASP A N 1
ATOM 2112 C CA . ASP A 1 270 ? 3.941 -40.188 -3.166 1 97.38 270 ASP A CA 1
ATOM 2113 C C . ASP A 1 270 ? 2.879 -40.656 -4.145 1 97.38 270 ASP A C 1
ATOM 2115 O O . ASP A 1 270 ? 3.186 -41.406 -5.074 1 97.38 270 ASP A O 1
ATOM 2119 N N . LEU A 1 271 ? 1.732 -40.25 -3.889 1 97.06 271 LEU A N 1
ATOM 2120 C CA . LEU A 1 271 ? 0.621 -40.656 -4.75 1 97.06 271 LEU A CA 1
ATOM 2121 C C . LEU A 1 271 ? 0.868 -40.219 -6.188 1 97.06 271 LEU A C 1
ATOM 2123 O O . LEU A 1 271 ? 0.766 -41 -7.117 1 97.06 271 LEU A O 1
ATOM 2127 N N . LEU A 1 272 ? 1.228 -39 -6.414 1 98.06 272 LEU A N 1
ATOM 2128 C CA . LEU A 1 272 ? 1.417 -38.438 -7.746 1 98.06 272 LEU A CA 1
ATOM 2129 C C . LEU A 1 272 ? 2.615 -39.062 -8.438 1 98.06 272 LEU A C 1
ATOM 2131 O O . LEU A 1 272 ? 2.578 -39.312 -9.648 1 98.06 272 LEU A O 1
ATOM 2135 N N . ARG A 1 273 ? 3.646 -39.344 -7.719 1 96.94 273 ARG A N 1
ATOM 2136 C CA . ARG A 1 273 ? 4.82 -40 -8.281 1 96.94 273 ARG A CA 1
ATOM 2137 C C . ARG A 1 273 ? 4.488 -41.438 -8.711 1 96.94 273 ARG A C 1
ATOM 2139 O O . ARG A 1 273 ? 5.074 -41.969 -9.672 1 96.94 273 ARG A O 1
ATOM 2146 N N . SER A 1 274 ? 3.559 -42.031 -8.016 1 96.19 274 SER A N 1
ATOM 2147 C CA . SER A 1 274 ? 3.203 -43.406 -8.32 1 96.19 274 SER A CA 1
ATOM 2148 C C . SER A 1 274 ? 2.562 -43.531 -9.703 1 96.19 274 SER A C 1
ATOM 2150 O O . SER A 1 274 ? 2.498 -44.625 -10.273 1 96.19 274 SER A O 1
ATOM 2152 N N . PHE A 1 275 ? 2.105 -42.438 -10.211 1 95.69 275 PHE A N 1
ATOM 2153 C CA . PHE A 1 275 ? 1.458 -42.469 -11.516 1 95.69 275 PHE A CA 1
ATOM 2154 C C . PHE A 1 275 ? 2.492 -42.562 -12.633 1 95.69 275 PHE A C 1
ATOM 2156 O O . PHE A 1 275 ? 2.158 -42.906 -13.766 1 95.69 275 PHE A O 1
ATOM 2163 N N . GLU A 1 276 ? 3.764 -42.094 -12.539 1 87.94 276 GLU A N 1
ATOM 2164 C CA . GLU A 1 276 ? 4.809 -42.094 -13.555 1 87.94 276 GLU A CA 1
ATOM 2165 C C . GLU A 1 276 ? 5.051 -43.5 -14.078 1 87.94 276 GLU A C 1
ATOM 2167 O O . GLU A 1 276 ? 5.359 -43.688 -15.258 1 87.94 276 GLU A O 1
ATOM 2172 N N . GLY A 1 277 ? 5.125 -44.594 -13.352 1 69.06 277 GLY A N 1
ATOM 2173 C CA . GLY A 1 277 ? 5.383 -45.969 -13.766 1 69.06 277 GLY A CA 1
ATOM 2174 C C . GLY A 1 277 ? 4.203 -46.594 -14.469 1 69.06 277 GLY A C 1
ATOM 2175 O O . GLY A 1 277 ? 4.348 -47.656 -15.102 1 69.06 277 GLY A O 1
ATOM 2176 N N . ALA A 1 278 ? 3.076 -46.031 -14.43 1 60.41 278 ALA A N 1
ATOM 2177 C CA . ALA A 1 278 ? 1.898 -46.656 -15.016 1 60.41 278 ALA A CA 1
ATOM 2178 C C . ALA A 1 278 ? 1.69 -46.219 -16.453 1 60.41 278 ALA A C 1
ATOM 2180 O O . ALA A 1 278 ? 1.852 -45.031 -16.781 1 60.41 278 ALA A O 1
ATOM 2181 N N . ARG A 1 279 ? 2.031 -46.906 -17.594 1 52.56 279 ARG A N 1
ATOM 2182 C CA . ARG A 1 279 ? 1.882 -46.656 -19.031 1 52.56 279 ARG A CA 1
ATOM 2183 C C . ARG A 1 279 ? 0.47 -46.188 -19.359 1 52.56 279 ARG A C 1
ATOM 2185 O O . ARG A 1 279 ? -0.508 -46.875 -19.047 1 52.56 279 ARG A O 1
ATOM 2192 N N . ILE A 1 280 ? 0.161 -44.812 -19.312 1 53.09 280 ILE A N 1
ATOM 2193 C CA . ILE A 1 280 ? -1.122 -44.312 -19.797 1 53.09 280 ILE A CA 1
ATOM 2194 C C . ILE A 1 280 ? -1.038 -44.031 -21.297 1 53.09 280 ILE A C 1
ATOM 2196 O O . ILE A 1 280 ? -0.049 -43.469 -21.766 1 53.09 280 ILE A O 1
ATOM 2200 N N . GLU A 1 281 ? -1.857 -44.719 -22.141 1 49.41 281 GLU A N 1
ATOM 2201 C CA . GLU A 1 281 ? -1.966 -44.5 -23.578 1 49.41 281 GLU A CA 1
ATOM 2202 C C . GLU A 1 281 ? -2.584 -43.156 -23.875 1 49.41 281 GLU A C 1
ATOM 2204 O O . GLU A 1 281 ? -3.668 -42.812 -23.391 1 49.41 281 GLU A O 1
ATOM 2209 N N . TYR A 1 282 ? -1.802 -42.125 -24.297 1 49.97 282 TYR A N 1
ATOM 2210 C CA . TYR A 1 282 ? -2.309 -40.844 -24.75 1 49.97 282 TYR A CA 1
ATOM 2211 C C . TYR A 1 282 ? -2.604 -40.875 -26.25 1 49.97 282 TYR A C 1
ATOM 2213 O O . TYR A 1 282 ? -1.907 -41.531 -27.016 1 49.97 282 TYR A O 1
ATOM 2221 N N . ALA A 1 283 ? -3.945 -40.719 -26.703 1 48.03 283 ALA A N 1
ATOM 2222 C CA . ALA A 1 283 ? -4.289 -40.656 -28.125 1 48.03 283 ALA A CA 1
ATOM 2223 C C . ALA A 1 283 ? -3.508 -39.562 -28.844 1 48.03 283 ALA A C 1
ATOM 2225 O O . ALA A 1 283 ? -3.471 -38.438 -28.391 1 48.03 283 ALA A O 1
ATOM 2226 N N . ASP A 1 284 ? -2.471 -40 -29.734 1 35.31 284 ASP A N 1
ATOM 2227 C CA . ASP A 1 284 ? -1.859 -39.062 -30.672 1 35.31 284 ASP A CA 1
ATOM 2228 C C . ASP A 1 284 ? -2.92 -38.219 -31.375 1 35.31 284 ASP A C 1
ATOM 2230 O O . ASP A 1 284 ? -3.969 -38.75 -31.766 1 35.31 284 ASP A O 1
ATOM 2234 N N . MET B 1 1 ? 7.629 38.438 13.688 1 86.5 1 MET B N 1
ATOM 2235 C CA . MET B 1 1 ? 7.074 38.281 12.352 1 86.5 1 MET B CA 1
ATOM 2236 C C . MET B 1 1 ? 6.387 36.906 12.219 1 86.5 1 MET B C 1
ATOM 2238 O O . MET B 1 1 ? 6.918 35.906 12.672 1 86.5 1 MET B O 1
ATOM 2242 N N . LEU B 1 2 ? 5.148 36.969 11.773 1 96.25 2 LEU B N 1
ATOM 2243 C CA . LEU B 1 2 ? 4.344 35.781 11.562 1 96.25 2 LEU B CA 1
ATOM 2244 C C . LEU B 1 2 ? 5.121 34.719 10.758 1 96.25 2 LEU B C 1
ATOM 2246 O O . LEU B 1 2 ? 5.75 35.062 9.75 1 96.25 2 LEU B O 1
ATOM 2250 N N . ILE B 1 3 ? 5.246 33.5 11.227 1 98.38 3 ILE B N 1
ATOM 2251 C CA . ILE B 1 3 ? 5.797 32.375 10.461 1 98.38 3 ILE B CA 1
ATOM 2252 C C . ILE B 1 3 ? 4.699 31.75 9.609 1 98.38 3 ILE B C 1
ATOM 2254 O O . ILE B 1 3 ? 3.809 31.062 10.133 1 98.38 3 ILE B O 1
ATOM 2258 N N . ILE B 1 4 ? 4.766 32 8.297 1 98.69 4 ILE B N 1
ATOM 2259 C CA . ILE B 1 4 ? 3.627 31.609 7.477 1 98.69 4 ILE B CA 1
ATOM 2260 C C . ILE B 1 4 ? 4.109 31.234 6.078 1 98.69 4 ILE B C 1
ATOM 2262 O O . ILE B 1 4 ? 5.027 31.859 5.539 1 98.69 4 ILE B O 1
ATOM 2266 N N . GLY B 1 5 ? 3.543 30.219 5.539 1 98.75 5 GLY B N 1
ATOM 2267 C CA . GLY B 1 5 ? 3.801 29.781 4.176 1 98.75 5 GLY B CA 1
ATOM 2268 C C . GLY B 1 5 ? 2.771 28.781 3.662 1 98.75 5 GLY B C 1
ATOM 2269 O O . GLY B 1 5 ? 2.004 28.219 4.445 1 98.75 5 GLY B O 1
ATOM 2270 N N . PRO B 1 6 ? 2.721 28.594 2.369 1 98.75 6 PRO B N 1
ATOM 2271 C CA . PRO B 1 6 ? 1.733 27.688 1.773 1 98.75 6 PRO B CA 1
ATOM 2272 C C . PRO B 1 6 ? 2.289 26.281 1.529 1 98.75 6 PRO B C 1
ATOM 2274 O O . PRO B 1 6 ? 3.453 26.016 1.84 1 98.75 6 PRO B O 1
ATOM 2277 N N . HIS B 1 7 ? 1.392 25.438 1.098 1 98.25 7 HIS B N 1
ATOM 2278 C CA . HIS B 1 7 ? 1.825 24.172 0.521 1 98.25 7 HIS B CA 1
ATOM 2279 C C . HIS B 1 7 ? 2.475 24.375 -0.843 1 98.25 7 HIS B C 1
ATOM 2281 O O . HIS B 1 7 ? 1.884 25 -1.728 1 98.25 7 HIS B O 1
ATOM 2287 N N . LEU B 1 8 ? 3.703 23.891 -0.996 1 97.94 8 LEU B N 1
ATOM 2288 C CA . LEU B 1 8 ? 4.438 24.047 -2.246 1 97.94 8 LEU B CA 1
ATOM 2289 C C . LEU B 1 8 ? 4.871 22.688 -2.799 1 97.94 8 LEU B C 1
ATOM 2291 O O . LEU B 1 8 ? 5.121 21.766 -2.033 1 97.94 8 LEU B O 1
ATOM 2295 N N . SER B 1 9 ? 4.988 22.672 -4.156 1 95.31 9 SER B N 1
ATOM 2296 C CA . SER B 1 9 ? 5.512 21.469 -4.816 1 95.31 9 SER B CA 1
ATOM 2297 C C . SER B 1 9 ? 7.027 21.375 -4.68 1 95.31 9 SER B C 1
ATOM 2299 O O . SER B 1 9 ? 7.727 22.391 -4.789 1 95.31 9 SER B O 1
ATOM 2301 N N . ILE B 1 10 ? 7.492 20.156 -4.496 1 95.38 10 ILE B N 1
ATOM 2302 C CA . ILE B 1 10 ? 8.938 19.953 -4.473 1 95.38 10 ILE B CA 1
ATOM 2303 C C . ILE B 1 10 ? 9.367 19.156 -5.699 1 95.38 10 ILE B C 1
ATOM 2305 O O . ILE B 1 10 ? 10.484 18.625 -5.742 1 95.38 10 ILE B O 1
ATOM 2309 N N . ALA B 1 11 ? 8.508 19.062 -6.672 1 92.06 11 ALA B N 1
ATOM 2310 C CA . ALA B 1 11 ? 8.812 18.328 -7.898 1 92.06 11 ALA B CA 1
ATOM 2311 C C . ALA B 1 11 ? 10.039 18.906 -8.594 1 92.06 11 ALA B C 1
ATOM 2313 O O . ALA B 1 11 ? 10.812 18.188 -9.211 1 92.06 11 ALA B O 1
ATOM 2314 N N . GLY B 1 12 ? 10.242 20.188 -8.484 1 94 12 GLY B N 1
ATOM 2315 C CA . GLY B 1 12 ? 11.375 20.875 -9.094 1 94 12 GLY B CA 1
ATOM 2316 C C . GLY B 1 12 ? 12.586 20.938 -8.188 1 94 12 GLY B C 1
ATOM 2317 O O . GLY B 1 12 ? 13.609 21.531 -8.555 1 94 12 GLY B O 1
ATOM 2318 N N . GLY B 1 13 ? 12.43 20.359 -6.988 1 96.38 13 GLY B N 1
ATOM 2319 C CA . GLY B 1 13 ? 13.516 20.391 -6.023 1 96.38 13 GLY B CA 1
ATOM 2320 C C . GLY B 1 13 ? 13.172 21.172 -4.77 1 96.38 13 GLY B C 1
ATOM 2321 O O . GLY B 1 13 ? 12.312 22.062 -4.797 1 96.38 13 GLY B O 1
ATOM 2322 N N . LEU B 1 14 ? 13.938 20.875 -3.766 1 97.62 14 LEU B N 1
ATOM 2323 C CA . LEU B 1 14 ? 13.719 21.516 -2.471 1 97.62 14 LEU B CA 1
ATOM 2324 C C . LEU B 1 14 ? 14.172 22.969 -2.492 1 97.62 14 LEU B C 1
ATOM 2326 O O . LEU B 1 14 ? 13.484 23.844 -1.966 1 97.62 14 LEU B O 1
ATOM 2330 N N . LYS B 1 15 ? 15.289 23.188 -3.102 1 97.81 15 LYS B N 1
ATOM 2331 C CA . LYS B 1 15 ? 15.781 24.562 -3.225 1 97.81 15 LYS B CA 1
ATOM 2332 C C . LYS B 1 15 ? 14.766 25.438 -3.938 1 97.81 15 LYS B C 1
ATOM 2334 O O . LYS B 1 15 ? 14.461 26.547 -3.475 1 97.81 15 LYS B O 1
ATOM 2339 N N . LYS B 1 16 ? 14.25 24.938 -5.016 1 98.06 16 LYS B N 1
ATOM 2340 C CA . LYS B 1 16 ? 13.281 25.688 -5.801 1 98.06 16 LYS B CA 1
ATOM 2341 C C . LYS B 1 16 ? 12.031 26 -4.98 1 98.06 16 LYS B C 1
ATOM 2343 O O . LYS B 1 16 ? 11.477 27.094 -5.086 1 98.06 16 LYS B O 1
ATOM 2348 N N . ALA B 1 17 ? 11.641 25.062 -4.172 1 98.06 17 ALA B N 1
ATOM 2349 C CA . ALA B 1 17 ? 10.5 25.297 -3.293 1 98.06 17 ALA B CA 1
ATOM 2350 C C . ALA B 1 17 ? 10.797 26.422 -2.291 1 98.06 17 ALA B C 1
ATOM 2352 O O . ALA B 1 17 ? 9.945 27.281 -2.041 1 98.06 17 ALA B O 1
ATOM 2353 N N . GLY B 1 18 ? 11.938 26.406 -1.754 1 98.5 18 GLY B N 1
ATOM 2354 C CA . GLY B 1 18 ? 12.352 27.469 -0.857 1 98.5 18 GLY B CA 1
ATOM 2355 C C . GLY B 1 18 ? 12.375 28.844 -1.525 1 98.5 18 GLY B C 1
ATOM 2356 O O . GLY B 1 18 ? 11.914 29.828 -0.95 1 98.5 18 GLY B O 1
ATOM 2357 N N . GLU B 1 19 ? 12.891 28.828 -2.762 1 98.56 19 GLU B N 1
ATOM 2358 C CA . GLU B 1 19 ? 12.945 30.078 -3.52 1 98.56 19 GLU B CA 1
ATOM 2359 C C . GLU B 1 19 ? 11.539 30.594 -3.822 1 98.56 19 GLU B C 1
ATOM 2361 O O . GLU B 1 19 ? 11.289 31.797 -3.762 1 98.56 19 GLU B O 1
ATOM 2366 N N . GLU B 1 20 ? 10.719 29.688 -4.117 1 98.38 20 GLU B N 1
ATOM 2367 C CA . GLU B 1 20 ? 9.328 30.062 -4.375 1 98.38 20 GLU B CA 1
ATOM 2368 C C . GLU B 1 20 ? 8.68 30.656 -3.131 1 98.38 20 GLU B C 1
ATOM 2370 O O . GLU B 1 20 ? 7.938 31.641 -3.225 1 98.38 20 GLU B O 1
ATOM 2375 N N . ALA B 1 21 ? 8.953 30.078 -1.995 1 98.69 21 ALA B N 1
ATOM 2376 C CA . ALA B 1 21 ? 8.453 30.625 -0.735 1 98.69 21 ALA B CA 1
ATOM 2377 C C . ALA B 1 21 ? 8.922 32.062 -0.529 1 98.69 21 ALA B C 1
ATOM 2379 O O . ALA B 1 21 ? 8.125 32.938 -0.194 1 98.69 21 ALA B O 1
ATOM 2380 N N . GLN B 1 22 ? 10.117 32.312 -0.819 1 98 22 GLN B N 1
ATOM 2381 C CA . GLN B 1 22 ? 10.68 33.656 -0.663 1 98 22 GLN B CA 1
ATOM 2382 C C . GLN B 1 22 ? 10.008 34.656 -1.607 1 98 22 GLN B C 1
ATOM 2384 O O . GLN B 1 22 ? 9.695 35.781 -1.215 1 98 22 GLN B O 1
ATOM 2389 N N . LYS B 1 23 ? 9.797 34.188 -2.775 1 97.88 23 LYS B N 1
ATOM 2390 C CA . LYS B 1 23 ? 9.219 35.031 -3.807 1 97.88 23 LYS B CA 1
ATOM 2391 C C . LYS B 1 23 ? 7.84 35.531 -3.398 1 97.88 23 LYS B C 1
ATOM 2393 O O . LYS B 1 23 ? 7.43 36.625 -3.787 1 97.88 23 LYS B O 1
ATOM 2398 N N . ILE B 1 24 ? 7.199 34.812 -2.57 1 98.19 24 ILE B N 1
ATOM 2399 C CA . ILE B 1 24 ? 5.84 35.188 -2.201 1 98.19 24 ILE B CA 1
ATOM 2400 C C . ILE B 1 24 ? 5.816 35.656 -0.751 1 98.19 24 ILE B C 1
ATOM 2402 O O . ILE B 1 24 ? 4.773 35.625 -0.095 1 98.19 24 ILE B O 1
ATOM 2406 N N . ALA B 1 25 ? 6.93 35.969 -0.166 1 97.38 25 ALA B N 1
ATOM 2407 C CA . ALA B 1 25 ? 7.129 36.562 1.15 1 97.38 25 ALA B CA 1
ATOM 2408 C C . ALA B 1 25 ? 6.766 35.562 2.262 1 97.38 25 ALA B C 1
ATOM 2410 O O . ALA B 1 25 ? 6.359 36 3.352 1 97.38 25 ALA B O 1
ATOM 2411 N N . ALA B 1 26 ? 6.84 34.312 1.9 1 98.56 26 ALA B N 1
ATOM 2412 C CA . ALA B 1 26 ? 6.691 33.281 2.932 1 98.56 26 ALA B CA 1
ATOM 2413 C C . ALA B 1 26 ? 8.008 33.031 3.66 1 98.56 26 ALA B C 1
ATOM 2415 O O . ALA B 1 26 ? 9.086 33.312 3.121 1 98.56 26 ALA B O 1
ATOM 2416 N N . ASN B 1 27 ? 7.898 32.625 4.875 1 98.5 27 ASN B N 1
ATOM 2417 C CA . ASN B 1 27 ? 9.094 32.281 5.629 1 98.5 27 ASN B CA 1
ATOM 2418 C C . ASN B 1 27 ? 9 30.891 6.223 1 98.5 27 ASN B C 1
ATOM 2420 O O . ASN B 1 27 ? 9.602 30.609 7.258 1 98.5 27 ASN B O 1
ATOM 2424 N N . THR B 1 28 ? 8.211 30.047 5.688 1 98.62 28 THR B N 1
ATOM 2425 C CA . THR B 1 28 ? 8.07 28.609 5.844 1 98.62 28 THR B CA 1
ATOM 2426 C C . THR B 1 28 ? 7.219 28.016 4.719 1 98.62 28 THR B C 1
ATOM 2428 O O . THR B 1 28 ? 6.707 28.75 3.873 1 98.62 28 THR B O 1
ATOM 2431 N N . PHE B 1 29 ? 7.16 26.734 4.617 1 98.75 29 PHE B N 1
ATOM 2432 C CA . PHE B 1 29 ? 6.238 26.094 3.686 1 98.75 29 PHE B CA 1
ATOM 2433 C C . PHE B 1 29 ? 6.043 24.625 4.047 1 98.75 29 PHE B C 1
ATOM 2435 O O . PHE B 1 29 ? 6.809 24.078 4.836 1 98.75 29 PHE B O 1
ATOM 2442 N N . GLN B 1 30 ? 4.957 24.109 3.545 1 98.44 30 GLN B N 1
ATOM 2443 C CA . GLN B 1 30 ? 4.645 22.688 3.646 1 98.44 30 GLN B CA 1
ATOM 2444 C C . GLN B 1 30 ? 4.785 21.984 2.295 1 98.44 30 GLN B C 1
ATOM 2446 O O . GLN B 1 30 ? 4.664 22.625 1.248 1 98.44 30 GLN B O 1
ATOM 2451 N N . PHE B 1 31 ? 5.145 20.734 2.348 1 97.81 31 PHE B N 1
ATOM 2452 C CA . PHE B 1 31 ? 5.254 19.953 1.117 1 97.81 31 PHE B CA 1
ATOM 2453 C C . PHE B 1 31 ? 4.895 18.5 1.361 1 97.81 31 PHE B C 1
ATOM 2455 O O . PHE B 1 31 ? 4.938 18.016 2.498 1 97.81 31 PHE B O 1
ATOM 2462 N N . PHE B 1 32 ? 4.492 17.812 0.309 1 96 32 PHE B N 1
ATOM 2463 C CA . PHE B 1 32 ? 4.375 16.359 0.36 1 96 32 PHE B CA 1
ATOM 2464 C C . PHE B 1 32 ? 5.734 15.695 0.192 1 96 32 PHE B C 1
ATOM 2466 O O . PHE B 1 32 ? 6.523 16.094 -0.669 1 96 32 PHE B O 1
ATOM 2473 N N . THR B 1 33 ? 5.992 14.688 0.98 1 91.06 33 THR B N 1
ATOM 2474 C CA . THR B 1 33 ? 7.273 13.984 0.918 1 91.06 33 THR B CA 1
ATOM 2475 C C . THR B 1 33 ? 7.391 13.188 -0.377 1 91.06 33 THR B C 1
ATOM 2477 O O . THR B 1 33 ? 8.5 12.82 -0.786 1 91.06 33 THR B O 1
ATOM 2480 N N . ARG B 1 34 ? 6.262 12.922 -0.917 1 89.81 34 ARG B N 1
ATOM 2481 C CA . ARG B 1 34 ? 6.094 12.117 -2.127 1 89.81 34 ARG B CA 1
ATOM 2482 C C . ARG B 1 34 ? 4.793 12.477 -2.84 1 89.81 34 ARG B C 1
ATOM 2484 O O . ARG B 1 34 ? 4.121 13.438 -2.471 1 89.81 34 ARG B O 1
ATOM 2491 N N . ASN B 1 35 ? 4.629 11.75 -3.895 1 84.06 35 ASN B N 1
ATOM 2492 C CA . ASN B 1 35 ? 3.336 11.938 -4.547 1 84.06 35 ASN B CA 1
ATOM 2493 C C . ASN B 1 35 ? 2.184 11.82 -3.553 1 84.06 35 ASN B C 1
ATOM 2495 O O . ASN B 1 35 ? 2.184 10.93 -2.697 1 84.06 35 ASN B O 1
ATOM 2499 N N . PRO B 1 36 ? 1.228 12.742 -3.615 1 82.19 36 PRO B N 1
ATOM 2500 C CA . PRO B 1 36 ? 0.168 12.812 -2.607 1 82.19 36 PRO B CA 1
ATOM 2501 C C . PRO B 1 36 ? -0.65 11.523 -2.523 1 82.19 36 PRO B C 1
ATOM 2503 O O . PRO B 1 36 ? -1.383 11.312 -1.552 1 82.19 36 PRO B O 1
ATOM 2506 N N . ARG B 1 37 ? -0.397 10.625 -3.432 1 77.44 37 ARG B N 1
ATOM 2507 C CA . ARG B 1 37 ? -1.151 9.375 -3.416 1 77.44 37 ARG B CA 1
ATOM 2508 C C . ARG B 1 37 ? -0.305 8.234 -2.869 1 77.44 37 ARG B C 1
ATOM 2510 O O . ARG B 1 37 ? -0.776 7.098 -2.768 1 77.44 37 ARG B O 1
ATOM 2517 N N . GLY B 1 38 ? 0.867 8.531 -2.473 1 75.69 38 GLY B N 1
ATOM 2518 C CA . GLY B 1 38 ? 1.692 7.539 -1.8 1 75.69 38 GLY B CA 1
ATOM 2519 C C . GLY B 1 38 ? 2.688 6.863 -2.723 1 75.69 38 GLY B C 1
ATOM 2520 O O . GLY B 1 38 ? 3.299 5.859 -2.357 1 75.69 38 GLY B O 1
ATOM 2521 N N . GLY B 1 39 ? 2.871 7.352 -3.824 1 73.69 39 GLY B N 1
ATOM 2522 C CA . GLY B 1 39 ? 3.805 6.77 -4.777 1 73.69 39 GLY B CA 1
ATOM 2523 C C . GLY B 1 39 ? 5.254 6.934 -4.371 1 73.69 39 GLY B C 1
ATOM 2524 O O . GLY B 1 39 ? 5.551 7.188 -3.201 1 73.69 39 GLY B O 1
ATOM 2525 N N . LYS B 1 40 ? 6.145 6.695 -5.312 1 76.56 40 LYS B N 1
ATOM 2526 C CA . LYS B 1 40 ? 7.586 6.715 -5.074 1 76.56 40 LYS B CA 1
ATOM 2527 C C . LYS B 1 40 ? 8.07 8.117 -4.711 1 76.56 40 LYS B C 1
ATOM 2529 O O . LYS B 1 40 ? 7.625 9.102 -5.305 1 76.56 40 LYS B O 1
ATOM 2534 N N . ALA B 1 41 ? 8.922 8.109 -3.674 1 84.75 41 ALA B N 1
ATOM 2535 C CA . ALA B 1 41 ? 9.602 9.359 -3.334 1 84.75 41 ALA B CA 1
ATOM 2536 C C . ALA B 1 41 ? 10.836 9.562 -4.203 1 84.75 41 ALA B C 1
ATOM 2538 O O . ALA B 1 41 ? 11.57 8.609 -4.488 1 84.75 41 ALA B O 1
ATOM 2539 N N . LYS B 1 42 ? 11.016 10.766 -4.641 1 84.19 42 LYS B N 1
ATOM 2540 C CA . LYS B 1 42 ? 12.227 11.078 -5.391 1 84.19 42 LYS B CA 1
ATOM 2541 C C . LYS B 1 42 ? 13.469 10.891 -4.523 1 84.19 42 LYS B C 1
ATOM 2543 O O . LYS B 1 42 ? 13.445 11.172 -3.322 1 84.19 42 LYS B O 1
ATOM 2548 N N . ALA B 1 43 ? 14.5 10.492 -5.203 1 88.69 43 ALA B N 1
ATOM 2549 C CA . ALA B 1 43 ? 15.766 10.359 -4.496 1 88.69 43 ALA B CA 1
ATOM 2550 C C . ALA B 1 43 ? 16.203 11.695 -3.906 1 88.69 43 ALA B C 1
ATOM 2552 O O . ALA B 1 43 ? 16.062 12.742 -4.543 1 88.69 43 ALA B O 1
ATOM 2553 N N . ILE B 1 44 ? 16.797 11.602 -2.803 1 92.25 44 ILE B N 1
ATOM 2554 C CA . ILE B 1 44 ? 17.25 12.812 -2.135 1 92.25 44 ILE B CA 1
ATOM 2555 C C . ILE B 1 44 ? 18.562 13.297 -2.771 1 92.25 44 ILE B C 1
ATOM 2557 O O . ILE B 1 44 ? 19.516 12.523 -2.908 1 92.25 44 ILE B O 1
ATOM 2561 N N . ASP B 1 45 ? 18.547 14.461 -3.248 1 95.38 45 ASP B N 1
ATOM 2562 C CA . ASP B 1 45 ? 19.75 15.125 -3.727 1 95.38 45 ASP B CA 1
ATOM 2563 C C . ASP B 1 45 ? 20.422 15.914 -2.605 1 95.38 45 ASP B C 1
ATOM 2565 O O . ASP B 1 45 ? 19.922 16.969 -2.203 1 95.38 45 ASP B O 1
ATOM 2569 N N . VAL B 1 46 ? 21.594 15.477 -2.26 1 95.75 46 VAL B N 1
ATOM 2570 C CA . VAL B 1 46 ? 22.297 16.031 -1.104 1 95.75 46 VAL B CA 1
ATOM 2571 C C . VAL B 1 46 ? 22.594 17.5 -1.33 1 95.75 46 VAL B C 1
ATOM 2573 O O . VAL B 1 46 ? 22.516 18.312 -0.399 1 95.75 46 VAL B O 1
ATOM 2576 N N . ASN B 1 47 ? 22.875 17.812 -2.541 1 97.56 47 ASN B N 1
ATOM 2577 C CA . ASN B 1 47 ? 23.156 19.219 -2.852 1 97.56 47 ASN B CA 1
ATOM 2578 C C . ASN B 1 47 ? 21.891 20.062 -2.76 1 97.56 47 ASN B C 1
ATOM 2580 O O . ASN B 1 47 ? 21.922 21.188 -2.27 1 97.56 47 ASN B O 1
ATOM 2584 N N . ASP B 1 48 ? 20.828 19.578 -3.219 1 97.88 48 ASP B N 1
ATOM 2585 C CA . ASP B 1 48 ? 19.531 20.266 -3.148 1 97.88 48 ASP B CA 1
ATOM 2586 C C . ASP B 1 48 ? 19.125 20.516 -1.7 1 97.88 48 ASP B C 1
ATOM 2588 O O . ASP B 1 48 ? 18.656 21.609 -1.371 1 97.88 48 ASP B O 1
ATOM 2592 N N . VAL B 1 49 ? 19.406 19.562 -0.855 1 97.88 49 VAL B N 1
ATOM 2593 C CA . VAL B 1 49 ? 19.109 19.672 0.566 1 97.88 49 VAL B CA 1
ATOM 2594 C C . VAL B 1 49 ? 19.984 20.75 1.204 1 97.88 49 VAL B C 1
ATOM 2596 O O . VAL B 1 49 ? 19.484 21.594 1.964 1 97.88 49 VAL B O 1
ATOM 2599 N N . ALA B 1 50 ? 21.219 20.75 0.854 1 98.12 50 ALA B N 1
ATOM 2600 C CA . ALA B 1 50 ? 22.172 21.719 1.398 1 98.12 50 ALA B CA 1
ATOM 2601 C C . ALA B 1 50 ? 21.781 23.141 0.987 1 98.12 50 ALA B C 1
ATOM 2603 O O . ALA B 1 50 ? 21.875 24.078 1.786 1 98.12 50 ALA B O 1
ATOM 2604 N N . GLU B 1 51 ? 21.375 23.25 -0.231 1 98.25 51 GLU B N 1
ATOM 2605 C CA . GLU B 1 51 ? 20.969 24.547 -0.729 1 98.25 51 GLU B CA 1
ATOM 2606 C C . GLU B 1 51 ? 19.703 25.047 -0.015 1 98.25 51 GLU B C 1
ATOM 2608 O O . GLU B 1 51 ? 19.594 26.234 0.302 1 98.25 51 GLU B O 1
ATOM 2613 N N . LEU B 1 52 ? 18.781 24.203 0.242 1 98.38 52 LEU B N 1
ATOM 2614 C CA . LEU B 1 52 ? 17.609 24.594 1.012 1 98.38 52 LEU B CA 1
ATOM 2615 C C . LEU B 1 52 ? 18 25 2.43 1 98.38 52 LEU B C 1
ATOM 2617 O O . LEU B 1 52 ? 17.484 25.984 2.957 1 98.38 52 LEU B O 1
ATOM 2621 N N . GLN B 1 53 ? 18.891 24.234 3 1 98.12 53 GLN B N 1
ATOM 2622 C CA . GLN B 1 53 ? 19.344 24.562 4.348 1 98.12 53 GLN B CA 1
ATOM 2623 C C . GLN B 1 53 ? 19.953 25.953 4.398 1 98.12 53 GLN B C 1
ATOM 2625 O O . GLN B 1 53 ? 19.672 26.719 5.32 1 98.12 53 GLN B O 1
ATOM 2630 N N . ARG B 1 54 ? 20.734 26.234 3.428 1 98.12 54 ARG B N 1
ATOM 2631 C CA . ARG B 1 54 ? 21.359 27.547 3.352 1 98.12 54 ARG B CA 1
ATOM 2632 C C . ARG B 1 54 ? 20.297 28.641 3.246 1 98.12 54 ARG B C 1
ATOM 2634 O O . ARG B 1 54 ? 20.391 29.672 3.928 1 98.12 54 ARG B O 1
ATOM 2641 N N . LEU B 1 55 ? 19.391 28.422 2.396 1 97.94 55 LEU B N 1
ATOM 2642 C CA . LEU B 1 55 ? 18.312 29.375 2.207 1 97.94 55 LEU B CA 1
ATOM 2643 C C . LEU B 1 55 ? 17.547 29.594 3.508 1 97.94 55 LEU B C 1
ATOM 2645 O O . LEU B 1 55 ? 17.219 30.734 3.857 1 97.94 55 LEU B O 1
ATOM 2649 N N . ILE B 1 56 ? 17.266 28.531 4.219 1 97.88 56 ILE B N 1
ATOM 2650 C CA . ILE B 1 56 ? 16.562 28.578 5.488 1 97.88 56 ILE B CA 1
ATOM 2651 C C . ILE B 1 56 ? 17.344 29.422 6.492 1 97.88 56 ILE B C 1
ATOM 2653 O O . ILE B 1 56 ? 16.781 30.297 7.145 1 97.88 56 ILE B O 1
ATOM 2657 N N . ASP B 1 57 ? 18.625 29.203 6.523 1 97.75 57 ASP B N 1
ATOM 2658 C CA . ASP B 1 57 ? 19.484 29.906 7.473 1 97.75 57 ASP B CA 1
ATOM 2659 C C . ASP B 1 57 ? 19.609 31.391 7.117 1 97.75 57 ASP B C 1
ATOM 2661 O O . ASP B 1 57 ? 19.469 32.25 7.984 1 97.75 57 ASP B O 1
ATOM 2665 N N . GLU B 1 58 ? 19.781 31.625 5.902 1 97.62 58 GLU B N 1
ATOM 2666 C CA . GLU B 1 58 ? 20.016 33 5.438 1 97.62 58 GLU B CA 1
ATOM 2667 C C . GLU B 1 58 ? 18.766 33.844 5.578 1 97.62 58 GLU B C 1
ATOM 2669 O O . GLU B 1 58 ? 18.844 35.062 5.777 1 97.62 58 GLU B O 1
ATOM 2674 N N . ASN B 1 59 ? 17.656 33.188 5.535 1 97.06 59 ASN B N 1
ATOM 2675 C CA . ASN B 1 59 ? 16.406 33.969 5.52 1 97.06 59 ASN B CA 1
ATOM 2676 C C . ASN B 1 59 ? 15.594 33.719 6.789 1 97.06 59 ASN B C 1
ATOM 2678 O O . ASN B 1 59 ? 14.445 34.156 6.883 1 97.06 59 ASN B O 1
ATOM 2682 N N . GLU B 1 60 ? 16.062 32.938 7.707 1 96.56 60 GLU B N 1
ATOM 2683 C CA . GLU B 1 60 ? 15.477 32.688 9.016 1 96.56 60 GLU B CA 1
ATOM 2684 C C . GLU B 1 60 ? 14.078 32.094 8.891 1 96.56 60 GLU B C 1
ATOM 2686 O O . GLU B 1 60 ? 13.133 32.562 9.516 1 96.56 60 GLU B O 1
ATOM 2691 N N . PHE B 1 61 ? 13.969 31.125 8.055 1 98 61 PHE B N 1
ATOM 2692 C CA . PHE B 1 61 ? 12.719 30.391 7.926 1 98 61 PHE B CA 1
ATOM 2693 C C . PHE B 1 61 ? 12.32 29.75 9.258 1 98 61 PHE B C 1
ATOM 2695 O O . PHE B 1 61 ? 13.18 29.281 10.008 1 98 61 PHE B O 1
ATOM 2702 N N . GLY B 1 62 ? 11 29.766 9.547 1 98 62 GLY B N 1
ATOM 2703 C CA . GLY B 1 62 ? 10.492 28.891 10.594 1 98 62 GLY B CA 1
ATOM 2704 C C . GLY B 1 62 ? 10.492 27.422 10.195 1 98 62 GLY B C 1
ATOM 2705 O O . GLY B 1 62 ? 10.945 27.062 9.102 1 98 62 GLY B O 1
ATOM 2706 N N . PRO B 1 63 ? 9.977 26.578 11.039 1 98 63 PRO B N 1
ATOM 2707 C CA . PRO B 1 63 ? 9.945 25.141 10.766 1 98 63 PRO B CA 1
ATOM 2708 C C . PRO B 1 63 ? 9.133 24.797 9.516 1 98 63 PRO B C 1
ATOM 2710 O O . PRO B 1 63 ? 8.078 25.375 9.281 1 98 63 PRO B O 1
ATOM 2713 N N . LEU B 1 64 ? 9.695 23.891 8.695 1 98.69 64 LEU B N 1
ATOM 2714 C CA . LEU B 1 64 ? 8.953 23.344 7.57 1 98.69 64 LEU B CA 1
ATOM 2715 C C . LEU B 1 64 ? 8.062 22.188 8.016 1 98.69 64 LEU B C 1
ATOM 2717 O O . LEU B 1 64 ? 8.266 21.625 9.094 1 98.69 64 LEU B O 1
ATOM 2721 N N . LEU B 1 65 ? 7.078 21.906 7.207 1 98.81 65 LEU B N 1
ATOM 2722 C CA . LEU B 1 65 ? 6.16 20.812 7.484 1 98.81 65 LEU B CA 1
ATOM 2723 C C . LEU B 1 65 ? 6.074 19.859 6.297 1 98.81 65 LEU B C 1
ATOM 2725 O O . LEU B 1 65 ? 5.727 20.281 5.188 1 98.81 65 LEU B O 1
ATOM 2729 N N . ALA B 1 66 ? 6.484 18.641 6.559 1 98.5 66 ALA B N 1
ATOM 2730 C CA . ALA B 1 66 ? 6.199 17.594 5.578 1 98.5 66 ALA B CA 1
ATOM 2731 C C . ALA B 1 66 ? 4.812 17 5.809 1 98.5 66 ALA B C 1
ATOM 2733 O O . ALA B 1 66 ? 4.41 16.766 6.953 1 98.5 66 ALA B O 1
ATOM 2734 N N . HIS B 1 67 ? 4.098 16.875 4.758 1 98.31 67 HIS B N 1
ATOM 2735 C CA . HIS B 1 67 ? 2.764 16.281 4.828 1 98.31 67 HIS B CA 1
ATOM 2736 C C . HIS B 1 67 ? 2.744 14.891 4.227 1 98.31 67 HIS B C 1
ATOM 2738 O O . HIS B 1 67 ? 3.182 14.688 3.09 1 98.31 67 HIS B O 1
ATOM 2744 N N . ALA B 1 68 ? 2.242 13.922 4.969 1 97.5 68 ALA B N 1
ATOM 2745 C CA . ALA B 1 68 ? 2.064 12.57 4.438 1 97.5 68 ALA B CA 1
ATOM 2746 C C . ALA B 1 68 ? 1.004 12.555 3.34 1 97.5 68 ALA B C 1
ATOM 2748 O O . ALA B 1 68 ? 0.135 13.43 3.291 1 97.5 68 ALA B O 1
ATOM 2749 N N . PRO B 1 69 ? 1.139 11.547 2.459 1 94.25 69 PRO B N 1
ATOM 2750 C CA . PRO B 1 69 ? 0.043 11.391 1.5 1 94.25 69 PRO B CA 1
ATOM 2751 C C . PRO B 1 69 ? -1.32 11.266 2.178 1 94.25 69 PRO B C 1
ATOM 2753 O O . PRO B 1 69 ? -1.441 10.602 3.209 1 94.25 69 PRO B O 1
ATOM 2756 N N . TYR B 1 70 ? -2.328 11.891 1.586 1 90.31 70 TYR B N 1
ATOM 2757 C CA . TYR B 1 70 ? -3.641 11.914 2.225 1 90.31 70 TYR B CA 1
ATOM 2758 C C . TYR B 1 70 ? -4.355 10.578 2.051 1 90.31 70 TYR B C 1
ATOM 2760 O O . TYR B 1 70 ? -5.363 10.312 2.711 1 90.31 70 TYR B O 1
ATOM 2768 N N . THR B 1 71 ? -3.77 9.656 1.278 1 87.88 71 THR B N 1
ATOM 2769 C CA . THR B 1 71 ? -4.391 8.359 1.023 1 87.88 71 THR B CA 1
ATOM 2770 C C . THR B 1 71 ? -3.982 7.348 2.086 1 87.88 71 THR B C 1
ATOM 2772 O O . THR B 1 71 ? -4.531 6.246 2.145 1 87.88 71 THR B O 1
ATOM 2775 N N . LEU B 1 72 ? -3.035 7.695 2.855 1 94.69 72 LEU B N 1
ATOM 2776 C CA . LEU B 1 72 ? -2.623 6.762 3.895 1 94.69 72 LEU B CA 1
ATOM 2777 C C . LEU B 1 72 ? -3.748 6.535 4.898 1 94.69 72 LEU B C 1
ATOM 2779 O O . LEU B 1 72 ? -4.371 7.492 5.367 1 94.69 72 LEU B O 1
ATOM 2783 N N . ASN B 1 73 ? -4.008 5.312 5.191 1 96 73 ASN B N 1
ATOM 2784 C CA . ASN B 1 73 ? -5.008 4.961 6.191 1 96 73 ASN B CA 1
ATOM 2785 C C . ASN B 1 73 ? -4.488 3.904 7.16 1 96 73 ASN B C 1
ATOM 2787 O O . ASN B 1 73 ? -4.555 2.707 6.875 1 96 73 ASN B O 1
ATOM 2791 N N . MET B 1 74 ? -4.141 4.297 8.289 1 97.5 74 MET B N 1
ATOM 2792 C CA . MET B 1 74 ? -3.523 3.42 9.273 1 97.5 74 MET B CA 1
ATOM 2793 C C . MET B 1 74 ? -4.574 2.576 9.992 1 97.5 74 MET B C 1
ATOM 2795 O O . MET B 1 74 ? -4.238 1.62 10.688 1 97.5 74 MET B O 1
ATOM 2799 N N . CYS B 1 75 ? -5.793 2.93 9.766 1 97.94 75 CYS B N 1
ATOM 2800 C CA . CYS B 1 75 ? -6.805 2.184 10.508 1 97.94 75 CYS B CA 1
ATOM 2801 C C . CYS B 1 75 ? -7.844 1.589 9.562 1 97.94 75 CYS B C 1
ATOM 2803 O O . CYS B 1 75 ? -8.992 1.377 9.953 1 97.94 75 CYS B O 1
ATOM 2805 N N . SER B 1 76 ? -7.457 1.386 8.367 1 95.25 76 SER B N 1
ATOM 2806 C CA . SER B 1 76 ? -8.312 0.71 7.395 1 95.25 76 SER B CA 1
ATOM 2807 C C . SER B 1 76 ? -8.68 -0.692 7.867 1 95.25 76 SER B C 1
ATOM 2809 O O . SER B 1 76 ? -7.887 -1.36 8.531 1 95.25 76 SER B O 1
ATOM 2811 N N . ALA B 1 77 ? -9.867 -1.097 7.465 1 94.81 77 ALA B N 1
ATOM 2812 C CA . ALA B 1 77 ? -10.266 -2.473 7.746 1 94.81 77 ALA B CA 1
ATOM 2813 C C . ALA B 1 77 ? -9.461 -3.459 6.91 1 94.81 77 ALA B C 1
ATOM 2815 O O . ALA B 1 77 ? -9.398 -4.648 7.227 1 94.81 77 ALA B O 1
ATOM 2816 N N . LYS B 1 78 ? -8.852 -3.035 5.883 1 86.88 78 LYS B N 1
ATOM 2817 C CA . LYS B 1 78 ? -8.047 -3.873 4.996 1 86.88 78 LYS B CA 1
ATOM 2818 C C . LYS B 1 78 ? -6.59 -3.914 5.449 1 86.88 78 LYS B C 1
ATOM 2820 O O . LYS B 1 78 ? -5.891 -2.898 5.406 1 86.88 78 LYS B O 1
ATOM 2825 N N . PRO B 1 79 ? -6.086 -5.039 5.746 1 88.44 79 PRO B N 1
ATOM 2826 C CA . PRO B 1 79 ? -4.715 -5.141 6.254 1 88.44 79 PRO B CA 1
ATOM 2827 C C . PRO B 1 79 ? -3.682 -4.621 5.262 1 88.44 79 PRO B C 1
ATOM 2829 O O . PRO B 1 79 ? -2.688 -4.008 5.66 1 88.44 79 PRO B O 1
ATOM 2832 N N . GLU B 1 80 ? -3.893 -4.82 3.945 1 83.5 80 GLU B N 1
ATOM 2833 C CA . GLU B 1 80 ? -2.934 -4.367 2.943 1 83.5 80 GLU B CA 1
ATOM 2834 C C . GLU B 1 80 ? -2.822 -2.848 2.93 1 83.5 80 GLU B C 1
ATOM 2836 O O . GLU B 1 80 ? -1.742 -2.299 2.697 1 83.5 80 GLU B O 1
ATOM 2841 N N . THR B 1 81 ? -3.924 -2.213 3.211 1 89.94 81 THR B N 1
ATOM 2842 C CA . THR B 1 81 ? -3.926 -0.754 3.26 1 89.94 81 THR B CA 1
ATOM 2843 C C . THR B 1 81 ? -3.145 -0.252 4.473 1 89.94 81 THR B C 1
ATOM 2845 O O . THR B 1 81 ? -2.381 0.709 4.367 1 89.94 81 THR B O 1
ATOM 2848 N N . ARG B 1 82 ? -3.287 -0.947 5.551 1 93.5 82 ARG B N 1
ATOM 2849 C CA . ARG B 1 82 ? -2.547 -0.578 6.754 1 93.5 82 ARG B CA 1
ATOM 2850 C C . ARG B 1 82 ? -1.053 -0.822 6.574 1 93.5 82 ARG B C 1
ATOM 2852 O O . ARG B 1 82 ? -0.23 -0.009 7 1 93.5 82 ARG B O 1
ATOM 2859 N N . GLU B 1 83 ? -0.783 -1.891 5.945 1 89.38 83 GLU B N 1
ATOM 2860 C CA . GLU B 1 83 ? 0.62 -2.211 5.699 1 89.38 83 GLU B CA 1
ATOM 2861 C C . GLU B 1 83 ? 1.271 -1.179 4.781 1 89.38 83 GLU B C 1
ATOM 2863 O O . GLU B 1 83 ? 2.418 -0.784 4.996 1 89.38 83 GLU B O 1
ATOM 2868 N N . PHE B 1 84 ? 0.524 -0.825 3.797 1 89.31 84 PHE B N 1
ATOM 2869 C CA . PHE B 1 84 ? 1.003 0.228 2.908 1 89.31 84 PHE B CA 1
ATOM 2870 C C . PHE B 1 84 ? 1.27 1.512 3.686 1 89.31 84 PHE B C 1
ATOM 2872 O O . PHE B 1 84 ? 2.332 2.119 3.543 1 89.31 84 PHE B O 1
ATOM 2879 N N . ALA B 1 85 ? 0.337 1.901 4.484 1 94.62 85 ALA B N 1
ATOM 2880 C CA . ALA B 1 85 ? 0.483 3.102 5.305 1 94.62 85 ALA B CA 1
ATOM 2881 C C . ALA B 1 85 ? 1.714 3.008 6.199 1 94.62 85 ALA B C 1
ATOM 2883 O O . ALA B 1 85 ? 2.484 3.963 6.312 1 94.62 85 ALA B O 1
ATOM 2884 N N . LYS B 1 86 ? 1.864 1.865 6.82 1 93.81 86 LYS B N 1
ATOM 2885 C CA . LYS B 1 86 ? 3.002 1.634 7.707 1 93.81 86 LYS B CA 1
ATOM 2886 C C . LYS B 1 86 ? 4.32 1.783 6.957 1 93.81 86 LYS B C 1
ATOM 2888 O O . LYS B 1 86 ? 5.227 2.482 7.418 1 93.81 86 LYS B O 1
ATOM 2893 N N . MET B 1 87 ? 4.391 1.181 5.812 1 89.38 87 MET B N 1
ATOM 2894 C CA . MET B 1 87 ? 5.609 1.195 5.008 1 89.38 87 MET B CA 1
ATOM 2895 C C . MET B 1 87 ? 5.953 2.613 4.566 1 89.38 87 MET B C 1
ATOM 2897 O O . MET B 1 87 ? 7.09 3.059 4.723 1 89.38 87 MET B O 1
ATOM 2901 N N . ILE B 1 88 ? 4.992 3.293 4.062 1 93.12 88 ILE B N 1
ATOM 2902 C CA . ILE B 1 88 ? 5.207 4.641 3.547 1 93.12 88 ILE B CA 1
ATOM 2903 C C . ILE B 1 88 ? 5.582 5.578 4.691 1 93.12 88 ILE B C 1
ATOM 2905 O O . ILE B 1 88 ? 6.504 6.391 4.559 1 93.12 88 ILE B O 1
ATOM 2909 N N . PHE B 1 89 ? 4.898 5.441 5.766 1 96.56 89 PHE B N 1
ATOM 2910 C CA . PHE B 1 89 ? 5.148 6.305 6.918 1 96.56 89 PHE B CA 1
ATOM 2911 C C . PHE B 1 89 ? 6.566 6.113 7.438 1 96.56 89 PHE B C 1
ATOM 2913 O O . PHE B 1 89 ? 7.27 7.086 7.715 1 96.56 89 PHE B O 1
ATOM 2920 N N . LYS B 1 90 ? 6.98 4.891 7.543 1 94.56 90 LYS B N 1
ATOM 2921 C CA . LYS B 1 90 ? 8.336 4.594 7.996 1 94.56 90 LYS B CA 1
ATOM 2922 C C . LYS B 1 90 ? 9.375 5.172 7.035 1 94.56 90 LYS B C 1
ATOM 2924 O O . LYS B 1 90 ? 10.336 5.805 7.469 1 94.56 90 LYS B O 1
ATOM 2929 N N . GLU B 1 91 ? 9.164 4.93 5.797 1 92.5 91 GLU B N 1
ATOM 2930 C CA . GLU B 1 91 ? 10.086 5.449 4.789 1 92.5 91 GLU B CA 1
ATOM 2931 C C . GLU B 1 91 ? 10.172 6.973 4.855 1 92.5 91 GLU B C 1
ATOM 2933 O O . GLU B 1 91 ? 11.258 7.543 4.734 1 92.5 91 GLU B O 1
ATOM 2938 N N . ASP B 1 92 ? 9.047 7.574 5.035 1 96.5 92 ASP B N 1
ATOM 2939 C CA . ASP B 1 92 ? 9.031 9.031 5.117 1 96.5 92 ASP B CA 1
ATOM 2940 C C . ASP B 1 92 ? 9.805 9.523 6.34 1 96.5 92 ASP B C 1
ATOM 2942 O O . ASP B 1 92 ? 10.555 10.5 6.254 1 96.5 92 ASP B O 1
ATOM 2946 N N . LEU B 1 93 ? 9.609 8.867 7.469 1 97.69 93 LEU B N 1
ATOM 2947 C CA . LEU B 1 93 ? 10.344 9.258 8.664 1 97.69 93 LEU B CA 1
ATOM 2948 C C . LEU B 1 93 ? 11.852 9.125 8.438 1 97.69 93 LEU B C 1
ATOM 2950 O O . LEU B 1 93 ? 12.625 9.984 8.867 1 97.69 93 LEU B O 1
ATOM 2954 N N . LEU B 1 94 ? 12.242 8.094 7.758 1 96.06 94 LEU B N 1
ATOM 2955 C CA . LEU B 1 94 ? 13.656 7.906 7.453 1 96.06 94 LEU B CA 1
ATOM 2956 C C . LEU B 1 94 ? 14.156 8.992 6.512 1 96.06 94 LEU B C 1
ATOM 2958 O O . LEU B 1 94 ? 15.25 9.523 6.703 1 96.06 94 LEU B O 1
ATOM 2962 N N . ARG B 1 95 ? 13.391 9.328 5.582 1 95.81 95 ARG B N 1
ATOM 2963 C CA . ARG B 1 95 ? 13.75 10.383 4.637 1 95.81 95 ARG B CA 1
ATOM 2964 C C . ARG B 1 95 ? 13.898 11.719 5.344 1 95.81 95 ARG B C 1
ATOM 2966 O O . ARG B 1 95 ? 14.797 12.5 5.02 1 95.81 95 ARG B O 1
ATOM 2973 N N . LEU B 1 96 ? 13.07 11.953 6.289 1 97.5 96 LEU B N 1
ATOM 2974 C CA . LEU B 1 96 ? 13.062 13.234 6.992 1 97.5 96 LEU B CA 1
ATOM 2975 C C . LEU B 1 96 ? 14.312 13.391 7.848 1 97.5 96 LEU B C 1
ATOM 2977 O O . LEU B 1 96 ? 14.641 14.5 8.273 1 97.5 96 LEU B O 1
ATOM 2981 N N . GLU B 1 97 ? 15.047 12.32 8.102 1 97.44 97 GLU B N 1
ATOM 2982 C CA . GLU B 1 97 ? 16.344 12.414 8.781 1 97.44 97 GLU B CA 1
ATOM 2983 C C . GLU B 1 97 ? 17.344 13.211 7.957 1 97.44 97 GLU B C 1
ATOM 2985 O O . GLU B 1 97 ? 18.281 13.805 8.5 1 97.44 97 GLU B O 1
ATOM 2990 N N . GLU B 1 98 ? 17.062 13.25 6.652 1 96.38 98 GLU B N 1
ATOM 2991 C CA . GLU B 1 98 ? 18.031 13.859 5.742 1 96.38 98 GLU B CA 1
ATOM 2992 C C . GLU B 1 98 ? 17.562 15.242 5.293 1 96.38 98 GLU B C 1
ATOM 2994 O O . GLU B 1 98 ? 18.281 15.945 4.57 1 96.38 98 GLU B O 1
ATOM 2999 N N . LEU B 1 99 ? 16.422 15.625 5.68 1 97.06 99 LEU B N 1
ATOM 3000 C CA . LEU B 1 99 ? 15.844 16.891 5.238 1 97.06 99 LEU B CA 1
ATOM 3001 C C . LEU B 1 99 ? 15.789 17.891 6.379 1 97.06 99 LEU B C 1
ATOM 3003 O O . LEU B 1 99 ? 15.688 17.5 7.547 1 97.06 99 LEU B O 1
ATOM 3007 N N . PRO B 1 100 ? 15.906 19.109 6.051 1 96.38 100 PRO B N 1
ATOM 3008 C CA . PRO B 1 100 ? 15.75 20.141 7.078 1 96.38 100 PRO B CA 1
ATOM 3009 C C . PRO B 1 100 ? 14.289 20.422 7.41 1 96.38 100 PRO B C 1
ATOM 3011 O O . PRO B 1 100 ? 13.812 21.547 7.219 1 96.38 100 PRO B O 1
ATOM 3014 N N . CYS B 1 101 ? 13.562 19.453 7.855 1 92.81 101 CYS B N 1
ATOM 3015 C CA . CYS B 1 101 ? 12.141 19.469 8.18 1 92.81 101 CYS B CA 1
ATOM 3016 C C . CYS B 1 101 ? 11.859 18.641 9.43 1 92.81 101 CYS B C 1
ATOM 3018 O O . CYS B 1 101 ? 12.125 17.438 9.453 1 92.81 101 CYS B O 1
ATOM 3020 N N . GLN B 1 102 ? 11.289 19.25 10.375 1 90.31 102 GLN B N 1
ATOM 3021 C CA . GLN B 1 102 ? 11.195 18.562 11.656 1 90.31 102 GLN B CA 1
ATOM 3022 C C . GLN B 1 102 ? 9.75 18.234 12 1 90.31 102 GLN B C 1
ATOM 3024 O O . GLN B 1 102 ? 9.469 17.672 13.062 1 90.31 102 GLN B O 1
ATOM 3029 N N . LEU B 1 103 ? 8.812 18.656 11.203 1 98.62 103 LEU B N 1
ATOM 3030 C CA . LEU B 1 103 ? 7.414 18.312 11.438 1 98.62 103 LEU B CA 1
ATO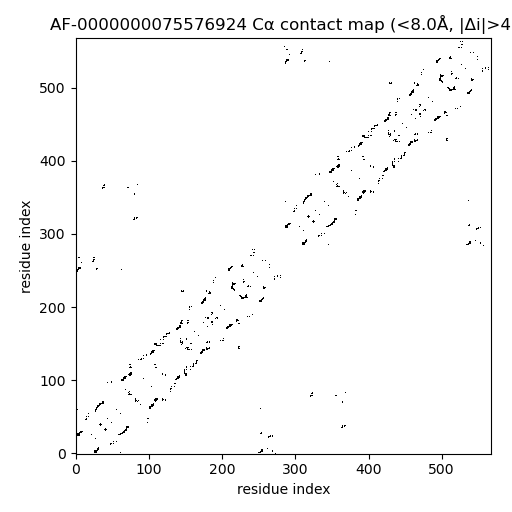M 3031 C C . LEU B 1 103 ? 6.883 17.406 10.336 1 98.62 103 LEU B C 1
ATOM 3033 O O . LEU B 1 103 ? 7.184 17.625 9.156 1 98.62 103 LEU B O 1
ATOM 3037 N N . TYR B 1 104 ? 6.199 16.422 10.727 1 98.75 104 TYR B N 1
ATOM 3038 C CA . TYR B 1 104 ? 5.586 15.484 9.789 1 98.75 104 TYR B CA 1
ATOM 3039 C C . TYR B 1 104 ? 4.102 15.312 10.086 1 98.75 104 TYR B C 1
ATOM 3041 O O . TYR B 1 104 ? 3.729 14.656 11.062 1 98.75 104 TYR B O 1
ATOM 3049 N N . ASN B 1 105 ? 3.289 15.859 9.203 1 98.75 105 ASN B N 1
ATOM 3050 C CA . ASN B 1 105 ? 1.84 15.875 9.375 1 98.75 105 ASN B CA 1
ATOM 3051 C C . ASN B 1 105 ? 1.179 14.695 8.664 1 98.75 105 ASN B C 1
ATOM 3053 O O . ASN B 1 105 ? 1.576 14.328 7.559 1 98.75 105 ASN B O 1
ATOM 3057 N N . PHE B 1 106 ? 0.174 14.148 9.352 1 98.25 106 PHE B N 1
ATOM 3058 C CA . PHE B 1 106 ? -0.6 13.125 8.664 1 98.25 106 PHE B CA 1
ATOM 3059 C C . PHE B 1 106 ? -2.037 13.102 9.172 1 98.25 106 PHE B C 1
ATOM 3061 O O . PHE B 1 106 ? -2.312 13.523 10.289 1 98.25 106 PHE B O 1
ATOM 3068 N N . HIS B 1 107 ? -2.938 12.711 8.273 1 98.19 107 HIS B N 1
ATOM 3069 C CA . HIS B 1 107 ? -4.285 12.352 8.695 1 98.19 107 HIS B CA 1
ATOM 3070 C C . HIS B 1 107 ? -4.297 11.016 9.43 1 98.19 107 HIS B C 1
ATOM 3072 O O . HIS B 1 107 ? -3.785 10.016 8.914 1 98.19 107 HIS B O 1
ATOM 3078 N N . PRO B 1 108 ? -4.906 11 10.562 1 98 108 PRO B N 1
ATOM 3079 C CA . PRO B 1 108 ? -4.867 9.742 11.312 1 98 108 PRO B CA 1
ATOM 3080 C C . PRO B 1 108 ? -5.453 8.57 10.531 1 98 108 PRO B C 1
ATOM 3082 O O . PRO B 1 108 ? -4.961 7.441 10.641 1 98 108 PRO B O 1
ATOM 3085 N N . GLY B 1 109 ? -6.469 8.859 9.734 1 97.44 109 GLY B N 1
ATOM 3086 C CA . GLY B 1 109 ? -7.09 7.797 8.953 1 97.44 109 GLY B CA 1
ATOM 3087 C C . GLY B 1 109 ? -8.586 7.684 9.188 1 97.44 109 GLY B C 1
ATOM 3088 O O . GLY B 1 109 ? -9.195 8.578 9.781 1 97.44 109 GLY B O 1
ATOM 3089 N N . SER B 1 110 ? -9.172 6.605 8.57 1 98.12 110 SER B N 1
ATOM 3090 C CA . SER B 1 110 ? -10.586 6.262 8.719 1 98.12 110 SER B CA 1
ATOM 3091 C C . SER B 1 110 ? -10.758 4.797 9.117 1 98.12 110 SER B C 1
ATOM 3093 O O . SER B 1 110 ? -10.117 3.914 8.547 1 98.12 110 SER B O 1
ATOM 3095 N N . HIS B 1 111 ? -11.633 4.527 10.047 1 98 111 HIS B N 1
ATOM 3096 C CA . HIS B 1 111 ? -11.773 3.174 10.57 1 98 111 HIS B CA 1
ATOM 3097 C C . HIS B 1 111 ? -12.688 2.328 9.688 1 98 111 HIS B C 1
ATOM 3099 O O . HIS B 1 111 ? -12.797 1.116 9.883 1 98 111 HIS B O 1
ATOM 3105 N N . THR B 1 112 ? -13.43 2.938 8.781 1 95.88 112 THR B N 1
ATOM 3106 C CA . THR B 1 112 ? -14.219 2.273 7.754 1 95.88 112 THR B CA 1
ATOM 3107 C C . THR B 1 112 ? -15.203 1.287 8.375 1 95.88 112 THR B C 1
ATOM 3109 O O . THR B 1 112 ? -15.305 0.14 7.938 1 95.88 112 THR B O 1
ATOM 3112 N N . GLY B 1 113 ? -15.828 1.629 9.383 1 97.44 113 GLY B N 1
ATOM 3113 C CA . GLY B 1 113 ? -16.906 0.859 9.984 1 97.44 113 GLY B CA 1
ATOM 3114 C C . GLY B 1 113 ? -16.469 0.04 11.18 1 97.44 113 GLY B C 1
ATOM 3115 O O . GLY B 1 113 ? -17.297 -0.554 11.867 1 97.44 113 GLY B O 1
ATOM 3116 N N . GLN B 1 114 ? -15.219 -0.016 11.578 1 97.94 114 GLN B N 1
ATOM 3117 C CA . GLN B 1 114 ? -14.695 -0.85 12.648 1 97.94 114 GLN B CA 1
ATOM 3118 C C . GLN B 1 114 ? -14.922 -0.199 14.016 1 97.94 114 GLN B C 1
ATOM 3120 O O . GLN B 1 114 ? -14.812 -0.857 15.047 1 97.94 114 GLN B O 1
ATOM 3125 N N . GLY B 1 115 ? -15.148 1.157 13.961 1 98.5 115 GLY B N 1
ATOM 3126 C CA . GLY B 1 115 ? -15.312 1.91 15.195 1 98.5 115 GLY B CA 1
ATOM 3127 C C . GLY B 1 115 ? -14.07 2.691 15.586 1 98.5 115 GLY B C 1
ATOM 3128 O O . GLY B 1 115 ? -12.953 2.305 15.242 1 98.5 115 GLY B O 1
ATOM 3129 N N . VAL B 1 116 ? -14.289 3.721 16.359 1 98.5 116 VAL B N 1
ATOM 3130 C CA . VAL B 1 116 ? -13.25 4.68 16.719 1 98.5 116 VAL B CA 1
ATOM 3131 C C . VAL B 1 116 ? -12.195 3.99 17.578 1 98.5 116 VAL B C 1
ATOM 3133 O O . VAL B 1 116 ? -10.992 4.141 17.328 1 98.5 116 VAL B O 1
ATOM 3136 N N . GLU B 1 117 ? -12.625 3.205 18.5 1 98.69 117 GLU B N 1
ATOM 3137 C CA . GLU B 1 117 ? -11.695 2.545 19.422 1 98.69 117 GLU B CA 1
ATOM 3138 C C . GLU B 1 117 ? -10.734 1.627 18.656 1 98.69 117 GLU B C 1
ATOM 3140 O O . GLU B 1 117 ? -9.523 1.674 18.875 1 98.69 117 GLU B O 1
ATOM 3145 N N . LYS B 1 118 ? -11.312 0.822 17.812 1 98.62 118 LYS B N 1
ATOM 3146 C CA . LYS B 1 118 ? -10.477 -0.059 17.016 1 98.62 118 LYS B CA 1
ATOM 3147 C C . LYS B 1 118 ? -9.539 0.745 16.109 1 98.62 118 LYS B C 1
ATOM 3149 O O . LYS B 1 118 ? -8.367 0.402 15.961 1 98.62 118 LYS B O 1
ATOM 3154 N N . GLY B 1 119 ? -10.039 1.788 15.5 1 98.75 119 GLY B N 1
ATOM 3155 C CA . GLY B 1 119 ? -9.211 2.646 14.672 1 98.75 119 GLY B CA 1
ATOM 3156 C C . GLY B 1 119 ? -8.023 3.23 15.422 1 98.75 119 GLY B C 1
ATOM 3157 O O . GLY B 1 119 ? -6.895 3.184 14.938 1 98.75 119 GLY B O 1
ATOM 3158 N N . ILE B 1 120 ? -8.305 3.74 16.625 1 98.88 120 ILE B N 1
ATOM 3159 C CA . ILE B 1 120 ? -7.254 4.348 17.438 1 98.88 120 ILE B CA 1
ATOM 3160 C C . ILE B 1 120 ? -6.199 3.301 17.781 1 98.88 120 ILE B C 1
ATOM 3162 O O . ILE B 1 120 ? -4.996 3.578 17.719 1 98.88 120 ILE B O 1
ATOM 3166 N N . ALA B 1 121 ? -6.66 2.105 18.078 1 98.81 121 ALA B N 1
ATOM 3167 C CA . ALA B 1 121 ? -5.73 1.027 18.406 1 98.81 121 ALA B CA 1
ATOM 3168 C C . ALA B 1 121 ? -4.816 0.71 17.219 1 98.81 121 ALA B C 1
ATOM 3170 O O . ALA B 1 121 ? -3.607 0.538 17.406 1 98.81 121 ALA B O 1
ATOM 3171 N N . LEU B 1 122 ? -5.34 0.666 16.062 1 98.69 122 LEU B N 1
ATOM 3172 C CA . LEU B 1 122 ? -4.574 0.341 14.867 1 98.69 122 LEU B CA 1
ATOM 3173 C C . LEU B 1 122 ? -3.572 1.445 14.547 1 98.69 122 LEU B C 1
ATOM 3175 O O . LEU B 1 122 ? -2.414 1.166 14.227 1 98.69 122 LEU B O 1
ATOM 3179 N N . ILE B 1 123 ? -3.98 2.684 14.664 1 98.81 123 ILE B N 1
ATOM 3180 C CA . ILE B 1 123 ? -3.105 3.826 14.422 1 98.81 123 ILE B CA 1
ATOM 3181 C C . ILE B 1 123 ? -1.922 3.781 15.391 1 98.81 123 ILE B C 1
ATOM 3183 O O . ILE B 1 123 ? -0.768 3.898 14.969 1 98.81 123 ILE B O 1
ATOM 3187 N N . THR B 1 124 ? -2.244 3.574 16.641 1 98.81 124 THR B N 1
ATOM 3188 C CA . THR B 1 124 ? -1.219 3.596 17.672 1 98.81 124 THR B CA 1
ATOM 3189 C C . THR B 1 124 ? -0.234 2.445 17.484 1 98.81 124 THR B C 1
ATOM 3191 O O . THR B 1 124 ? 0.968 2.607 17.703 1 98.81 124 THR B O 1
ATOM 3194 N N . GLU B 1 125 ? -0.755 1.327 17.109 1 98.5 125 GLU B N 1
ATOM 3195 C CA . GLU B 1 125 ? 0.112 0.185 16.828 1 98.5 125 GLU B CA 1
ATOM 3196 C C . GLU B 1 125 ? 1.149 0.522 15.766 1 98.5 125 GLU B C 1
ATOM 3198 O O . GLU B 1 125 ? 2.338 0.239 15.938 1 98.5 125 GLU B O 1
ATOM 3203 N N . ILE B 1 126 ? 0.741 1.135 14.703 1 98.06 126 ILE B N 1
ATOM 3204 C CA . ILE B 1 126 ? 1.642 1.465 13.609 1 98.06 126 ILE B CA 1
ATOM 3205 C C . ILE B 1 126 ? 2.641 2.527 14.062 1 98.06 126 ILE B C 1
ATOM 3207 O O . ILE B 1 126 ? 3.844 2.4 13.82 1 98.06 126 ILE B O 1
ATOM 3211 N N . LEU B 1 127 ? 2.166 3.551 14.766 1 98.81 127 LEU B N 1
ATOM 3212 C CA . LEU B 1 127 ? 3.061 4.598 15.242 1 98.81 127 LEU B CA 1
ATOM 3213 C C . LEU B 1 127 ? 4.129 4.016 16.172 1 98.81 127 LEU B C 1
ATOM 3215 O O . LEU B 1 127 ? 5.309 4.344 16.031 1 98.81 127 LEU B O 1
ATOM 3219 N N . ASN B 1 128 ? 3.68 3.164 17.062 1 98.81 128 ASN B N 1
ATOM 3220 C CA . ASN B 1 128 ? 4.621 2.553 18 1 98.81 128 ASN B CA 1
ATOM 3221 C C . ASN B 1 128 ? 5.613 1.644 17.281 1 98.81 128 ASN B C 1
ATOM 3223 O O . ASN B 1 128 ? 6.746 1.47 17.734 1 98.81 128 ASN B O 1
ATOM 3227 N N . ASP B 1 129 ? 5.211 1.086 16.219 1 97.5 129 ASP B N 1
ATOM 3228 C CA . ASP B 1 129 ? 6.059 0.175 15.453 1 97.5 129 ASP B CA 1
ATOM 3229 C C . ASP B 1 129 ? 7.109 0.943 14.648 1 97.5 129 ASP B C 1
ATOM 3231 O O . ASP B 1 129 ? 8.242 0.485 14.5 1 97.5 129 ASP B O 1
ATOM 3235 N N . VAL B 1 130 ? 6.77 2.146 14.125 1 97.62 130 VAL B N 1
ATOM 3236 C CA . VAL B 1 130 ? 7.613 2.74 13.102 1 97.62 130 VAL B CA 1
ATOM 3237 C C . VAL B 1 130 ? 8.445 3.873 13.695 1 97.62 130 VAL B C 1
ATOM 3239 O O . VAL B 1 130 ? 9.492 4.238 13.156 1 97.62 130 VAL B O 1
ATOM 3242 N N . MET B 1 131 ? 8.016 4.488 14.789 1 98.5 131 MET B N 1
ATOM 3243 C CA . MET B 1 131 ? 8.758 5.586 15.398 1 98.5 131 MET B CA 1
ATOM 3244 C C . MET B 1 131 ? 9.891 5.055 16.281 1 98.5 131 MET B C 1
ATOM 3246 O O . MET B 1 131 ? 9.812 3.934 16.781 1 98.5 131 MET B O 1
ATOM 3250 N N . TRP B 1 132 ? 10.93 5.883 16.359 1 98 132 TRP B N 1
ATOM 3251 C CA . TRP B 1 132 ? 12.047 5.496 17.219 1 98 132 TRP B CA 1
ATOM 3252 C C . TRP B 1 132 ? 12.547 6.688 18.031 1 98 132 TRP B C 1
ATOM 3254 O O . TRP B 1 132 ? 12.281 7.84 17.688 1 98 132 TRP B O 1
ATOM 3264 N N . ALA B 1 133 ? 13.297 6.52 19.078 1 97.31 133 ALA B N 1
ATOM 3265 C CA . ALA B 1 133 ? 13.57 7.484 20.141 1 97.31 133 ALA B CA 1
ATOM 3266 C C . ALA B 1 133 ? 14.383 8.664 19.609 1 97.31 133 ALA B C 1
ATOM 3268 O O . ALA B 1 133 ? 14.125 9.812 19.969 1 97.31 133 ALA B O 1
ATOM 3269 N N . ASP B 1 134 ? 15.305 8.414 18.703 1 97.38 134 ASP B N 1
ATOM 3270 C CA . ASP B 1 134 ? 16.219 9.469 18.281 1 97.38 134 ASP B CA 1
ATOM 3271 C C . ASP B 1 134 ? 15.805 10.062 16.938 1 97.38 134 ASP B C 1
ATOM 3273 O O . ASP B 1 134 ? 16.562 10.82 16.328 1 97.38 134 ASP B O 1
ATOM 3277 N N . GLN B 1 135 ? 14.578 9.742 16.516 1 98.12 135 GLN B N 1
ATOM 3278 C CA . GLN B 1 135 ? 14.141 10.328 15.242 1 98.12 135 GLN B CA 1
ATOM 3279 C C . GLN B 1 135 ? 14.102 11.852 15.328 1 98.12 135 GLN B C 1
ATOM 3281 O O . GLN B 1 135 ? 13.781 12.414 16.375 1 98.12 135 GLN B O 1
ATOM 3286 N N . LYS B 1 136 ? 14.297 12.5 14.258 1 97.75 136 LYS B N 1
ATOM 3287 C CA . LYS B 1 136 ? 14.359 13.961 14.234 1 97.75 136 LYS B CA 1
ATOM 3288 C C . LYS B 1 136 ? 12.961 14.562 14.117 1 97.75 136 LYS B C 1
ATOM 3290 O O . LYS B 1 136 ? 12.656 15.57 14.766 1 97.75 136 LYS B O 1
ATOM 3295 N N . ALA B 1 137 ? 12.141 13.93 13.391 1 98 137 ALA B N 1
ATOM 3296 C CA . ALA B 1 137 ? 10.836 14.508 13.062 1 98 137 ALA B CA 1
ATOM 3297 C C . ALA B 1 137 ? 9.867 14.367 14.234 1 98 137 ALA B C 1
ATOM 3299 O O . ALA B 1 137 ? 9.852 13.344 14.914 1 98 137 ALA B O 1
ATOM 3300 N N . THR B 1 138 ? 9.133 15.398 14.516 1 98.75 138 THR B N 1
ATOM 3301 C CA . THR B 1 138 ? 7.93 15.328 15.336 1 98.75 138 THR B CA 1
ATOM 3302 C C . THR B 1 138 ? 6.715 14.977 14.484 1 98.75 138 THR B C 1
ATOM 3304 O O . THR B 1 138 ? 6.426 15.648 13.492 1 98.75 138 THR B O 1
ATOM 3307 N N . VAL B 1 139 ? 6.082 13.914 14.852 1 98.88 139 VAL B N 1
ATOM 3308 C CA . VAL B 1 139 ? 4.883 13.484 14.148 1 98.88 139 VAL B CA 1
ATOM 3309 C C . VAL B 1 139 ? 3.672 14.258 14.656 1 98.88 139 VAL B C 1
ATOM 3311 O O . VAL B 1 139 ? 3.385 14.258 15.852 1 98.88 139 VAL B O 1
ATOM 3314 N N . VAL B 1 140 ? 2.969 14.906 13.734 1 98.75 140 VAL B N 1
ATOM 3315 C CA . VAL B 1 140 ? 1.865 15.75 14.18 1 98.75 140 VAL B CA 1
ATOM 3316 C C . VAL B 1 140 ? 0.547 15.211 13.625 1 98.75 140 VAL B C 1
ATOM 3318 O O . VAL B 1 140 ? 0.397 15.047 12.406 1 98.75 140 VAL B O 1
ATOM 3321 N N . LEU B 1 141 ? -0.366 14.914 14.547 1 98.88 141 LEU B N 1
ATOM 3322 C CA . LEU B 1 141 ? -1.729 14.516 14.203 1 98.88 141 LEU B CA 1
ATOM 3323 C C . LEU B 1 141 ? -2.539 15.727 13.734 1 98.88 141 LEU B C 1
ATOM 3325 O O . LEU B 1 141 ? -2.607 16.734 14.43 1 98.88 141 LEU B O 1
ATOM 3329 N N . GLU B 1 142 ? -3.154 15.547 12.594 1 98.88 142 GLU B N 1
ATOM 3330 C CA . GLU B 1 142 ? -4.004 16.625 12.117 1 98.88 142 GLU B CA 1
ATOM 3331 C C . GLU B 1 142 ? -5.434 16.484 12.633 1 98.88 142 GLU B C 1
ATOM 3333 O O . GLU B 1 142 ? -5.988 15.383 12.633 1 98.88 142 GLU B O 1
ATOM 3338 N N . THR B 1 143 ? -5.977 17.578 13.078 1 98.94 143 THR B N 1
ATOM 3339 C CA . THR B 1 143 ? -7.406 17.562 13.352 1 98.94 143 THR B CA 1
ATOM 3340 C C . THR B 1 143 ? -8.203 17.328 12.078 1 98.94 143 THR B C 1
ATOM 3342 O O . THR B 1 143 ? -7.859 17.844 11.016 1 98.94 143 THR B O 1
ATOM 3345 N N . MET B 1 144 ? -9.266 16.578 12.242 1 98.75 144 MET B N 1
ATOM 3346 C CA . MET B 1 144 ? -10.07 16.219 11.07 1 98.75 144 MET B CA 1
ATOM 3347 C C . MET B 1 144 ? -11.469 16.812 11.172 1 98.75 144 MET B C 1
ATOM 3349 O O . MET B 1 144 ? -11.883 17.25 12.25 1 98.75 144 MET B O 1
ATOM 3353 N N . SER B 1 145 ? -12.227 16.766 10.078 1 98.62 145 SER B N 1
ATOM 3354 C CA . SER B 1 145 ? -13.516 17.453 9.977 1 98.62 145 SER B CA 1
ATOM 3355 C C . SER B 1 145 ? -14.641 16.578 10.523 1 98.62 145 SER B C 1
ATOM 3357 O O . SER B 1 145 ? -15.75 17.062 10.766 1 98.62 145 SER B O 1
ATOM 3359 N N . GLY B 1 146 ? -14.375 15.312 10.695 1 97.81 146 GLY B N 1
ATOM 3360 C CA . GLY B 1 146 ? -15.406 14.383 11.117 1 97.81 146 GLY B CA 1
ATOM 3361 C C . GLY B 1 146 ? -16.188 13.797 9.953 1 97.81 146 GLY B C 1
ATOM 3362 O O . GLY B 1 146 ? -17.266 13.227 10.148 1 97.81 146 GLY B O 1
ATOM 3363 N N . LYS B 1 147 ? -15.672 13.938 8.82 1 97.38 147 LYS B N 1
ATOM 3364 C CA . LYS B 1 147 ? -16.297 13.352 7.637 1 97.38 147 LYS B CA 1
ATOM 3365 C C . LYS B 1 147 ? -16.219 11.828 7.672 1 97.38 147 LYS B C 1
ATOM 3367 O O . LYS B 1 147 ? -15.148 11.258 7.887 1 97.38 147 LYS B O 1
ATOM 3372 N N . GLY B 1 148 ? -17.391 11.188 7.523 1 96.62 148 GLY B N 1
ATOM 3373 C CA . GLY B 1 148 ? -17.422 9.734 7.434 1 96.62 148 GLY B CA 1
ATOM 3374 C C . GLY B 1 148 ? -16.922 9.047 8.688 1 96.62 148 GLY B C 1
ATOM 3375 O O . GLY B 1 148 ? -17.438 9.281 9.781 1 96.62 148 GLY B O 1
ATOM 3376 N N . THR B 1 149 ? -15.859 8.211 8.461 1 97.75 149 THR B N 1
ATOM 3377 C CA . THR B 1 149 ? -15.344 7.414 9.57 1 97.75 149 THR B CA 1
ATOM 3378 C C . THR B 1 149 ? -13.945 7.887 9.961 1 97.75 149 THR B C 1
ATOM 3380 O O . THR B 1 149 ? -13.164 7.125 10.539 1 97.75 149 THR B O 1
ATOM 3383 N N . GLU B 1 150 ? -13.641 9.133 9.727 1 97.56 150 GLU B N 1
ATOM 3384 C CA . GLU B 1 150 ? -12.336 9.703 10.055 1 97.56 150 GLU B CA 1
ATOM 3385 C C . GLU B 1 150 ? -12.078 9.672 11.555 1 97.56 150 GLU B C 1
ATOM 3387 O O . GLU B 1 150 ? -13 9.852 12.352 1 97.56 150 GLU B O 1
ATOM 3392 N N . ILE B 1 151 ? -10.875 9.43 11.852 1 98.56 151 ILE B N 1
ATOM 3393 C CA . ILE B 1 151 ? -10.414 9.57 13.227 1 98.56 151 ILE B CA 1
ATOM 3394 C C . ILE B 1 151 ? -9.688 10.898 13.391 1 98.56 151 ILE B C 1
ATOM 3396 O O . ILE B 1 151 ? -8.906 11.305 12.523 1 98.56 151 ILE B O 1
ATOM 3400 N N . GLY B 1 152 ? -9.914 11.586 14.539 1 98.69 152 GLY B N 1
ATOM 3401 C CA . GLY B 1 152 ? -9.305 12.883 14.797 1 98.69 152 GLY B CA 1
ATOM 3402 C C . GLY B 1 152 ? -10.289 14.031 14.719 1 98.69 152 GLY B C 1
ATOM 3403 O O . GLY B 1 152 ? -9.891 15.195 14.633 1 98.69 152 GLY B O 1
ATOM 3404 N N . ARG B 1 153 ? -11.617 13.727 14.773 1 98.44 153 ARG B N 1
ATOM 3405 C CA . ARG B 1 153 ? -12.648 14.75 14.68 1 98.44 153 ARG B CA 1
ATOM 3406 C C . ARG B 1 153 ? -12.766 15.531 15.984 1 98.44 153 ARG B C 1
ATOM 3408 O O . ARG B 1 153 ? -13.32 16.625 16.016 1 98.44 153 ARG B O 1
ATOM 3415 N N . SER B 1 154 ? -12.297 14.898 17.078 1 98.75 154 SER B N 1
ATOM 3416 C CA . SER B 1 154 ? -12.367 15.539 18.391 1 98.75 154 SER B CA 1
ATOM 3417 C C . SER B 1 154 ? -11 15.547 19.062 1 98.75 154 SER B C 1
ATOM 3419 O O . SER B 1 154 ? -10.141 14.727 18.75 1 98.75 154 SER B O 1
ATOM 3421 N N . PHE B 1 155 ? -10.852 16.5 19.953 1 98.94 155 PHE B N 1
ATOM 3422 C CA . PHE B 1 155 ? -9.617 16.547 20.734 1 98.94 155 PHE B CA 1
ATOM 3423 C C . PHE B 1 155 ? -9.445 15.281 21.562 1 98.94 155 PHE B C 1
ATOM 3425 O O . PHE B 1 155 ? -8.32 14.812 21.75 1 98.94 155 PHE B O 1
ATOM 3432 N N . GLU B 1 156 ? -10.508 14.656 21.969 1 98.88 156 GLU B N 1
ATOM 3433 C CA . GLU B 1 156 ? -10.469 13.422 22.75 1 98.88 156 GLU B CA 1
ATOM 3434 C C . GLU B 1 156 ? -9.883 12.273 21.922 1 98.88 156 GLU B C 1
ATOM 3436 O O . GLU B 1 156 ? -9.102 11.469 22.453 1 98.88 156 GLU B O 1
ATOM 3441 N N . GLU B 1 157 ? -10.281 12.211 20.688 1 98.88 157 GLU B N 1
ATOM 3442 C CA . GLU B 1 157 ? -9.742 11.148 19.844 1 98.88 157 GLU B CA 1
ATOM 3443 C C . GLU B 1 157 ? -8.242 11.312 19.641 1 98.88 157 GLU B C 1
ATOM 3445 O O . GLU B 1 157 ? -7.492 10.336 19.703 1 98.88 157 GLU B O 1
ATOM 3450 N N . LEU B 1 158 ? -7.797 12.516 19.406 1 98.94 158 LEU B N 1
ATOM 3451 C CA . LEU B 1 158 ? -6.371 12.766 19.234 1 98.94 158 LEU B CA 1
ATOM 3452 C C . LEU B 1 158 ? -5.613 12.445 20.531 1 98.94 158 LEU B C 1
ATOM 3454 O O . LEU B 1 158 ? -4.543 11.844 20.484 1 98.94 158 LEU B O 1
ATOM 3458 N N . LYS B 1 159 ? -6.238 12.875 21.625 1 98.88 159 LYS B N 1
ATOM 3459 C CA . LYS B 1 159 ? -5.625 12.602 22.922 1 98.88 159 LYS B CA 1
ATOM 3460 C C . LYS B 1 159 ? -5.488 11.102 23.156 1 98.88 159 LYS B C 1
ATOM 3462 O O . LYS B 1 159 ? -4.477 10.641 23.703 1 98.88 159 LYS B O 1
ATOM 3467 N N . ALA B 1 160 ? -6.492 10.367 22.781 1 98.88 160 ALA B N 1
ATOM 3468 C CA . ALA B 1 160 ? -6.461 8.914 22.953 1 98.88 160 ALA B CA 1
ATOM 3469 C C . ALA B 1 160 ? -5.301 8.297 22.188 1 98.88 160 ALA B C 1
ATOM 3471 O O . ALA B 1 160 ? -4.652 7.367 22.656 1 98.88 160 ALA B O 1
ATOM 3472 N N . ILE B 1 161 ? -5.008 8.797 20.984 1 98.88 161 ILE B N 1
ATOM 3473 C CA . ILE B 1 161 ? -3.859 8.328 20.219 1 98.88 161 ILE B CA 1
ATOM 3474 C C . ILE B 1 161 ? -2.566 8.68 20.953 1 98.88 161 ILE B C 1
ATOM 3476 O O . ILE B 1 161 ? -1.728 7.809 21.188 1 98.88 161 ILE B O 1
ATOM 3480 N N . ILE B 1 162 ? -2.459 9.922 21.375 1 98.88 162 ILE B N 1
ATOM 3481 C CA . ILE B 1 162 ? -1.241 10.406 22.016 1 98.88 162 ILE B CA 1
ATOM 3482 C C . ILE B 1 162 ? -0.975 9.602 23.281 1 98.88 162 ILE B C 1
ATOM 3484 O O . ILE B 1 162 ? 0.16 9.195 23.547 1 98.88 162 ILE B O 1
ATOM 3488 N N . ASP B 1 163 ? -2.012 9.305 24 1 98.75 163 ASP B N 1
ATOM 3489 C CA . ASP B 1 163 ? -1.882 8.594 25.266 1 98.75 163 ASP B CA 1
ATOM 3490 C C . ASP B 1 163 ? -1.341 7.184 25.047 1 98.75 163 ASP B C 1
ATOM 3492 O O . ASP B 1 163 ? -0.681 6.629 25.938 1 98.75 163 ASP B O 1
ATOM 3496 N N . ARG B 1 164 ? -1.564 6.66 23.969 1 98.69 164 ARG B N 1
ATOM 3497 C CA . ARG B 1 164 ? -1.229 5.258 23.719 1 98.69 164 ARG B CA 1
ATOM 3498 C C . ARG B 1 164 ? 0.081 5.133 22.953 1 98.69 164 ARG B C 1
ATOM 3500 O O . ARG B 1 164 ? 0.609 4.031 22.797 1 98.69 164 ARG B O 1
ATOM 3507 N N . VAL B 1 165 ? 0.558 6.191 22.438 1 98.81 165 VAL B N 1
ATOM 3508 C CA . VAL B 1 165 ? 1.861 6.191 21.781 1 98.81 165 VAL B CA 1
ATOM 3509 C C . VAL B 1 165 ? 2.971 6.168 22.828 1 98.81 165 VAL B C 1
ATOM 3511 O O . VAL B 1 165 ? 2.9 6.887 23.828 1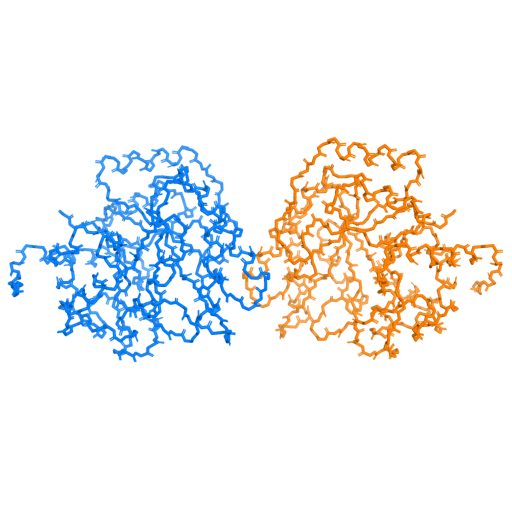 98.81 165 VAL B O 1
ATOM 3514 N N . GLU B 1 166 ? 3.969 5.406 22.609 1 98.69 166 GLU B N 1
ATOM 3515 C CA . GLU B 1 166 ? 5.07 5.266 23.562 1 98.69 166 GLU B CA 1
ATOM 3516 C C . GLU B 1 166 ? 5.957 6.508 23.562 1 98.69 166 GLU B C 1
ATOM 3518 O O . GLU B 1 166 ? 6.305 7.027 24.625 1 98.69 166 GLU B O 1
ATOM 3523 N N . LEU B 1 167 ? 6.305 7 22.422 1 98.56 167 LEU B N 1
ATOM 3524 C CA . LEU B 1 167 ? 7.184 8.156 22.297 1 98.56 167 LEU B CA 1
ATOM 3525 C C . LEU B 1 167 ? 6.379 9.453 22.234 1 98.56 167 LEU B C 1
ATOM 3527 O O . LEU B 1 167 ? 6.473 10.203 21.25 1 98.56 167 LEU B O 1
ATOM 3531 N N . LYS B 1 168 ? 5.77 9.773 23.312 1 98.25 168 LYS B N 1
ATOM 3532 C CA . LYS B 1 168 ? 4.855 10.914 23.375 1 98.25 168 LYS B CA 1
ATOM 3533 C C . LYS B 1 168 ? 5.574 12.219 23.062 1 98.25 168 LYS B C 1
ATOM 3535 O O . LYS B 1 168 ? 4.988 13.133 22.484 1 98.25 168 LYS B O 1
ATOM 3540 N N . HIS B 1 169 ? 6.812 12.266 23.422 1 97.44 169 HIS B N 1
ATOM 3541 C CA . HIS B 1 169 ? 7.57 13.5 23.25 1 97.44 169 HIS B CA 1
ATOM 3542 C C . HIS B 1 169 ? 7.879 13.75 21.781 1 97.44 169 HIS B C 1
ATOM 3544 O O . HIS B 1 169 ? 8.32 14.844 21.406 1 97.44 169 HIS B O 1
ATOM 3550 N N . LYS B 1 170 ? 7.629 12.766 20.875 1 98.56 170 LYS B N 1
ATOM 3551 C CA . LYS B 1 170 ? 7.816 12.898 19.438 1 98.56 170 LYS B CA 1
ATOM 3552 C C . LYS B 1 170 ? 6.488 13.156 18.734 1 98.56 170 LYS B C 1
ATOM 3554 O O . LYS B 1 170 ? 6.41 13.102 17.5 1 98.56 170 LYS B O 1
ATOM 3559 N N . MET B 1 171 ? 5.465 13.438 19.547 1 98.81 171 MET B N 1
ATOM 3560 C CA . MET B 1 171 ? 4.141 13.672 18.984 1 98.81 171 MET B CA 1
ATOM 3561 C C . MET B 1 171 ? 3.746 15.141 19.094 1 98.81 171 MET B C 1
ATOM 3563 O O . MET B 1 171 ? 4.23 15.844 19.984 1 98.81 171 MET B O 1
ATOM 3567 N N . GLY B 1 172 ? 2.869 15.602 18.203 1 98.88 172 GLY B N 1
ATOM 3568 C CA . GLY B 1 172 ? 2.193 16.891 18.25 1 98.88 172 GLY B CA 1
ATOM 3569 C C . GLY B 1 172 ? 0.865 16.891 17.516 1 98.88 172 GLY B C 1
ATOM 3570 O O . GLY B 1 172 ? 0.354 15.828 17.156 1 98.88 172 GLY B O 1
ATOM 3571 N N . VAL B 1 173 ? 0.346 18.047 17.438 1 98.94 173 VAL B N 1
ATOM 3572 C CA . VAL B 1 173 ? -0.929 18.219 16.75 1 98.94 173 VAL B CA 1
ATOM 3573 C C . VAL B 1 173 ? -0.846 19.406 15.789 1 98.94 173 VAL B C 1
ATOM 3575 O O . VAL B 1 173 ? -0.235 20.438 16.109 1 98.94 173 VAL B O 1
ATOM 3578 N N . CYS B 1 174 ? -1.377 19.219 14.633 1 98.94 174 CYS B N 1
ATOM 3579 C CA . CYS B 1 174 ? -1.674 20.297 13.703 1 98.94 174 CYS B CA 1
ATOM 3580 C C . CYS B 1 174 ? -3.16 20.641 13.711 1 98.94 174 CYS B C 1
ATOM 3582 O O . CYS B 1 174 ? -3.994 19.797 13.375 1 98.94 174 CYS B O 1
ATOM 3584 N N . LEU B 1 175 ? -3.461 21.828 14.102 1 98.94 175 LEU B N 1
ATOM 3585 C CA . LEU B 1 175 ? -4.855 22.266 14.094 1 98.94 175 LEU B CA 1
ATOM 3586 C C . LEU B 1 175 ? -5.223 22.875 12.742 1 98.94 175 LEU B C 1
ATOM 3588 O O . LEU B 1 175 ? -4.633 23.859 12.32 1 98.94 175 LEU B O 1
ATOM 3592 N N . ASP B 1 176 ? -6.148 22.234 12.062 1 98.88 176 ASP B N 1
ATOM 3593 C CA . ASP B 1 176 ? -6.691 22.781 10.82 1 98.88 176 ASP B CA 1
ATOM 3594 C C . ASP B 1 176 ? -7.977 23.562 11.086 1 98.88 176 ASP B C 1
ATOM 3596 O O . ASP B 1 176 ? -8.984 22.984 11.492 1 98.88 176 ASP B O 1
ATOM 3600 N N . THR B 1 177 ? -7.996 24.812 10.773 1 98.88 177 THR B N 1
ATOM 3601 C CA . THR B 1 177 ? -9.102 25.688 11.156 1 98.88 177 THR B CA 1
ATOM 3602 C C . THR B 1 177 ? -10.391 25.281 10.453 1 98.88 177 THR B C 1
ATOM 3604 O O . THR B 1 177 ? -11.469 25.312 11.047 1 98.88 177 THR B O 1
ATOM 3607 N N . CYS B 1 178 ? -10.305 24.875 9.203 1 98.81 178 CYS B N 1
ATOM 3608 C CA . CYS B 1 178 ? -11.492 24.391 8.508 1 98.81 178 CYS B CA 1
ATOM 3609 C C . CYS B 1 178 ? -12.008 23.109 9.133 1 98.81 178 CYS B C 1
ATOM 3611 O O . CYS B 1 178 ? -13.211 22.969 9.359 1 98.81 178 CYS B O 1
ATOM 3613 N N . HIS B 1 179 ? -11.062 22.234 9.438 1 98.88 179 HIS B N 1
ATOM 3614 C CA . HIS B 1 179 ? -11.438 20.922 9.977 1 98.88 179 HIS B CA 1
ATOM 3615 C C . HIS B 1 179 ? -12.125 21.062 11.336 1 98.88 179 HIS B C 1
ATOM 3617 O O . HIS B 1 179 ? -13.234 20.562 11.531 1 98.88 179 HIS B O 1
ATOM 3623 N N . VAL B 1 180 ? -11.547 21.781 12.219 1 98.81 180 VAL B N 1
ATOM 3624 C CA . VAL B 1 180 ? -12.117 21.859 13.562 1 98.81 180 VAL B CA 1
ATOM 3625 C C . VAL B 1 180 ? -13.445 22.609 13.516 1 98.81 180 VAL B C 1
ATOM 3627 O O . VAL B 1 180 ? -14.383 22.281 14.25 1 98.81 180 VAL B O 1
ATOM 3630 N N . TYR B 1 181 ? -13.531 23.641 12.633 1 98.81 181 TYR B N 1
ATOM 3631 C CA . TYR B 1 181 ? -14.781 24.359 12.43 1 98.81 181 TYR B CA 1
ATOM 3632 C C . TYR B 1 181 ? -15.883 23.422 11.969 1 98.81 181 TYR B C 1
ATOM 3634 O O . TYR B 1 181 ? -16.984 23.406 12.531 1 98.81 181 TYR B O 1
ATOM 3642 N N . SER B 1 182 ? -15.609 22.562 11.078 1 98.69 182 SER B N 1
ATOM 3643 C CA . SER B 1 182 ? -16.562 21.594 10.531 1 98.69 182 SER B CA 1
ATOM 3644 C C . SER B 1 182 ? -16.891 20.5 11.547 1 98.69 182 SER B C 1
ATOM 3646 O O . SER B 1 182 ? -17.969 19.906 11.508 1 98.69 182 SER B O 1
ATOM 3648 N N . ALA B 1 183 ? -16 20.281 12.5 1 98.75 183 ALA B N 1
ATOM 3649 C CA . ALA B 1 183 ? -16.156 19.219 13.492 1 98.75 183 ALA B CA 1
ATOM 3650 C C . ALA B 1 183 ? -16.906 19.734 14.719 1 98.75 183 ALA B C 1
ATOM 3652 O O . ALA B 1 183 ? -17.156 18.984 15.664 1 98.75 183 ALA B O 1
ATOM 3653 N N . GLY B 1 184 ? -17.188 21.031 14.758 1 98.56 184 GLY B N 1
ATOM 3654 C CA . GLY B 1 184 ? -18.031 21.547 15.82 1 98.56 184 GLY B CA 1
ATOM 3655 C C . GLY B 1 184 ? -17.297 22.406 16.828 1 98.56 184 GLY B C 1
ATOM 3656 O O . GLY B 1 184 ? -17.844 22.781 17.859 1 98.56 184 GLY B O 1
ATOM 3657 N N . TYR B 1 185 ? -16.062 22.719 16.578 1 98.81 185 TYR B N 1
ATOM 3658 C CA . TYR B 1 185 ? -15.32 23.672 17.406 1 98.81 185 TYR B CA 1
ATOM 3659 C C . TYR B 1 185 ? -15.438 25.078 16.844 1 98.81 185 TYR B C 1
ATOM 3661 O O . TYR B 1 185 ? -14.914 25.391 15.773 1 98.81 185 TYR B O 1
ATOM 3669 N N . ASP B 1 186 ? -16.031 26.016 17.547 1 98.62 186 ASP B N 1
ATOM 3670 C CA . ASP B 1 186 ? -16.406 27.328 17.031 1 98.62 186 ASP B CA 1
ATOM 3671 C C . ASP B 1 186 ? -15.25 28.312 17.172 1 98.62 186 ASP B C 1
ATOM 3673 O O . ASP B 1 186 ? -15.289 29.203 18.047 1 98.62 186 ASP B O 1
ATOM 3677 N N . VAL B 1 187 ? -14.359 28.281 16.312 1 98.62 187 VAL B N 1
ATOM 3678 C CA . VAL B 1 187 ? -13.195 29.156 16.344 1 98.62 187 VAL B CA 1
ATOM 3679 C C . VAL B 1 187 ? -13.609 30.578 15.938 1 98.62 187 VAL B C 1
ATOM 3681 O O . VAL B 1 187 ? -12.828 31.516 16.078 1 98.62 187 VAL B O 1
ATOM 3684 N N . VAL B 1 188 ? -14.781 30.75 15.43 1 98.31 188 VAL B N 1
ATOM 3685 C CA . VAL B 1 188 ? -15.281 32.062 14.992 1 98.31 188 VAL B CA 1
ATOM 3686 C C . VAL B 1 188 ? -15.859 32.812 16.188 1 98.31 188 VAL B C 1
ATOM 3688 O O . VAL B 1 188 ? -15.391 33.906 16.531 1 98.31 188 VAL B O 1
ATOM 3691 N N . ALA B 1 189 ? -16.75 32.188 16.875 1 98 189 ALA B N 1
ATOM 3692 C CA . ALA B 1 189 ? -17.469 32.875 17.953 1 98 189 ALA B CA 1
ATOM 3693 C C . ALA B 1 189 ? -16.766 32.688 19.297 1 98 189 ALA B C 1
ATOM 3695 O O . ALA B 1 189 ? -16.953 33.5 20.219 1 98 189 ALA B O 1
ATOM 3696 N N . ASN B 1 190 ? -15.969 31.656 19.391 1 98.19 190 ASN B N 1
ATOM 3697 C CA . ASN B 1 190 ? -15.422 31.328 20.703 1 98.19 190 ASN B CA 1
ATOM 3698 C C . ASN B 1 190 ? -14.039 30.672 20.594 1 98.19 190 ASN B C 1
ATOM 3700 O O . ASN B 1 190 ? -13.82 29.578 21.109 1 98.19 190 ASN B O 1
ATOM 3704 N N . LEU B 1 191 ? -13.102 31.391 20.047 1 98.56 191 LEU B N 1
ATOM 3705 C CA . LEU B 1 191 ? -11.734 30.906 19.906 1 98.56 191 LEU B CA 1
ATOM 3706 C C . LEU B 1 191 ? -11.125 30.578 21.266 1 98.56 191 LEU B C 1
ATOM 3708 O O . LEU B 1 191 ? -10.492 29.531 21.438 1 98.56 191 LEU B O 1
ATOM 3712 N N . GLU B 1 192 ? -11.406 31.375 22.234 1 98.25 192 GLU B N 1
ATOM 3713 C CA . GLU B 1 192 ? -10.867 31.156 23.562 1 98.25 192 GLU B CA 1
ATOM 3714 C C . GLU B 1 192 ? -11.328 29.828 24.141 1 98.25 192 GLU B C 1
ATOM 3716 O O . GLU B 1 192 ? -10.539 29.094 24.734 1 98.25 192 GLU B O 1
ATOM 3721 N N . GLY B 1 193 ? -12.586 29.594 24.016 1 98.56 193 GLY B N 1
ATOM 3722 C CA . GLY B 1 193 ? -13.125 28.344 24.5 1 98.56 193 GLY B CA 1
ATOM 3723 C C . GLY B 1 193 ? -12.531 27.125 23.812 1 98.56 193 GLY B C 1
ATOM 3724 O O . GLY B 1 193 ? -12.266 26.109 24.453 1 98.56 193 GLY B O 1
ATOM 3725 N N . VAL B 1 194 ? -12.328 27.219 22.547 1 98.81 194 VAL B N 1
ATOM 3726 C CA . VAL B 1 194 ? -11.75 26.125 21.766 1 98.81 194 VAL B CA 1
ATOM 3727 C C . VAL B 1 194 ? -10.32 25.859 22.234 1 98.81 194 VAL B C 1
ATOM 3729 O O . VAL B 1 194 ? -9.945 24.719 22.484 1 98.81 194 VAL B O 1
ATOM 3732 N N . LEU B 1 195 ? -9.547 26.906 22.422 1 98.81 195 LEU B N 1
ATOM 3733 C CA . LEU B 1 195 ? -8.164 26.766 22.875 1 98.81 195 LEU B CA 1
ATOM 3734 C C . LEU B 1 195 ? -8.109 26.219 24.297 1 98.81 195 LEU B C 1
ATOM 3736 O O . LEU B 1 195 ? -7.234 25.422 24.625 1 98.81 195 LEU B O 1
ATOM 3740 N N . ALA B 1 196 ? -9.039 26.688 25.062 1 98.69 196 ALA B N 1
ATOM 3741 C CA . ALA B 1 196 ? -9.109 26.172 26.438 1 98.69 196 ALA B CA 1
ATOM 3742 C C . ALA B 1 196 ? -9.406 24.672 26.438 1 98.69 196 ALA B C 1
ATOM 3744 O O . ALA B 1 196 ? -8.812 23.922 27.203 1 98.69 196 ALA B O 1
ATOM 3745 N N . SER B 1 197 ? -10.305 24.281 25.641 1 98.75 197 SER B N 1
ATOM 3746 C CA . SER B 1 197 ? -10.641 22.875 25.516 1 98.75 197 SER B CA 1
ATOM 3747 C C . SER B 1 197 ? -9.438 22.062 25.031 1 98.75 197 SER B C 1
ATOM 3749 O O . SER B 1 197 ? -9.148 20.984 25.578 1 98.75 197 SER B O 1
ATOM 3751 N N . PHE B 1 198 ? -8.766 22.562 24.047 1 98.94 198 PHE B N 1
ATOM 3752 C CA . PHE B 1 198 ? -7.559 21.906 23.547 1 98.94 198 PHE B CA 1
ATOM 3753 C C . PHE B 1 198 ? -6.535 21.734 24.656 1 98.94 198 PHE B C 1
ATOM 3755 O O . PHE B 1 198 ? -5.984 20.656 24.844 1 98.94 198 PHE B O 1
ATOM 3762 N N . ASP B 1 199 ? -6.305 22.766 25.344 1 98.81 199 ASP B N 1
ATOM 3763 C CA . ASP B 1 199 ? -5.32 22.75 26.422 1 98.81 199 ASP B CA 1
ATOM 3764 C C . ASP B 1 199 ? -5.699 21.75 27.516 1 98.81 199 ASP B C 1
ATOM 3766 O O . ASP B 1 199 ? -4.852 20.984 27.969 1 98.81 199 ASP B O 1
ATOM 3770 N N . GLN B 1 200 ? -6.957 21.75 27.875 1 98.75 200 GLN B N 1
ATOM 3771 C CA . GLN B 1 200 ? -7.434 20.875 28.938 1 98.75 200 GLN B CA 1
ATOM 3772 C C . GLN B 1 200 ? -7.324 19.406 28.531 1 98.75 200 GLN B C 1
ATOM 3774 O O . GLN B 1 200 ? -6.938 18.562 29.328 1 98.75 200 GLN B O 1
ATOM 3779 N N . ILE B 1 201 ? -7.629 19.125 27.344 1 98.88 201 ILE B N 1
ATOM 3780 C CA . ILE B 1 201 ? -7.754 17.734 26.906 1 98.88 201 ILE B CA 1
ATOM 3781 C C . ILE B 1 201 ? -6.398 17.219 26.438 1 98.88 201 ILE B C 1
ATOM 3783 O O . ILE B 1 201 ? -5.957 16.141 26.859 1 98.88 201 ILE B O 1
ATOM 3787 N N . ILE B 1 202 ? -5.672 17.953 25.641 1 98.75 202 ILE B N 1
ATOM 3788 C CA . ILE B 1 202 ? -4.441 17.5 25 1 98.75 202 ILE B CA 1
ATOM 3789 C C . ILE B 1 202 ? -3.238 18.172 25.641 1 98.75 202 ILE B C 1
ATOM 3791 O O . ILE B 1 202 ? -2.256 17.516 25.984 1 98.75 202 ILE B O 1
ATOM 3795 N N . GLY B 1 203 ? -3.344 19.438 25.891 1 98.75 203 GLY B N 1
ATOM 3796 C CA . GLY B 1 203 ? -2.229 20.281 26.281 1 98.75 203 GLY B CA 1
ATOM 3797 C C . GLY B 1 203 ? -1.685 21.125 25.141 1 98.75 203 GLY B C 1
ATOM 3798 O O . GLY B 1 203 ? -1.358 20.609 24.078 1 98.75 203 GLY B O 1
ATOM 3799 N N . LEU B 1 204 ? -1.524 22.469 25.375 1 98.44 204 LEU B N 1
ATOM 3800 C CA . LEU B 1 204 ? -1.126 23.422 24.344 1 98.44 204 LEU B CA 1
ATOM 3801 C C . LEU B 1 204 ? 0.302 23.141 23.891 1 98.44 204 LEU B C 1
ATOM 3803 O O . LEU B 1 204 ? 0.68 23.531 22.781 1 98.44 204 LEU B O 1
ATOM 3807 N N . ASP B 1 205 ? 1.057 22.484 24.719 1 98.06 205 ASP B N 1
ATOM 3808 C CA . ASP B 1 205 ? 2.434 22.172 24.359 1 98.06 205 ASP B CA 1
ATOM 3809 C C . ASP B 1 205 ? 2.48 21.219 23.172 1 98.06 205 ASP B C 1
ATOM 3811 O O . ASP B 1 205 ? 3.494 21.141 22.469 1 98.06 205 ASP B O 1
ATOM 3815 N N . TYR B 1 206 ? 1.403 20.484 22.875 1 98.75 206 TYR B N 1
ATOM 3816 C CA . TYR B 1 206 ? 1.348 19.547 21.75 1 98.75 206 TYR B CA 1
ATOM 3817 C C . TYR B 1 206 ? 1 20.281 20.453 1 98.75 206 TYR B C 1
ATOM 3819 O O . TYR B 1 206 ? 1.151 19.719 19.359 1 98.75 206 TYR B O 1
ATOM 3827 N N . LEU B 1 207 ? 0.462 21.469 20.531 1 98.88 207 LEU B N 1
ATOM 3828 C CA . LEU B 1 207 ? 0.13 22.219 19.328 1 98.88 207 LEU B CA 1
ATOM 3829 C C . LEU B 1 207 ? 1.391 22.75 18.656 1 98.88 207 LEU B C 1
ATOM 3831 O O . LEU B 1 207 ? 2.045 23.656 19.188 1 98.88 207 LEU B O 1
ATOM 3835 N N . LYS B 1 208 ? 1.67 22.203 17.469 1 98.81 208 LYS B N 1
ATOM 3836 C CA . LYS B 1 208 ? 2.965 22.5 16.859 1 98.81 208 LYS B CA 1
ATOM 3837 C C . LYS B 1 208 ? 2.809 23.406 15.656 1 98.81 208 LYS B C 1
ATOM 3839 O O . LYS B 1 208 ? 3.752 24.109 15.266 1 98.81 208 LYS B O 1
ATOM 3844 N N . CYS B 1 209 ? 1.615 23.375 15.031 1 98.75 209 CYS B N 1
ATOM 3845 C CA . CYS B 1 209 ? 1.373 24.203 13.852 1 98.75 209 CYS B CA 1
ATOM 3846 C C . CYS B 1 209 ? -0.118 24.297 13.555 1 98.75 209 CYS B C 1
ATOM 3848 O O . CYS B 1 209 ? -0.929 23.609 14.18 1 98.75 209 CYS B O 1
ATOM 3850 N N . ILE B 1 210 ? -0.422 25.203 12.664 1 98.88 210 ILE B N 1
ATOM 3851 C CA . ILE B 1 210 ? -1.809 25.453 12.281 1 98.88 210 ILE B CA 1
ATOM 3852 C C . ILE B 1 210 ? -1.938 25.438 10.766 1 98.88 210 ILE B C 1
ATOM 3854 O O . ILE B 1 210 ? -1.175 26.109 10.062 1 98.88 210 ILE B O 1
ATOM 3858 N N . HIS B 1 211 ? -2.801 24.547 10.258 1 98.94 211 HIS B N 1
ATOM 3859 C CA . HIS B 1 211 ? -3.305 24.719 8.906 1 98.94 211 HIS B CA 1
ATOM 3860 C C . HIS B 1 211 ? -4.387 25.797 8.852 1 98.94 211 HIS B C 1
ATOM 3862 O O . HIS B 1 211 ? -5.453 25.641 9.445 1 98.94 211 HIS B O 1
ATOM 3868 N N . LEU B 1 212 ? -4.09 26.797 8.141 1 98.5 212 LEU B N 1
ATOM 3869 C CA . LEU B 1 212 ? -5.004 27.938 8.078 1 98.5 212 LEU B CA 1
ATOM 3870 C C . LEU B 1 212 ? -5.836 27.891 6.801 1 98.5 212 LEU B C 1
ATOM 3872 O O . LEU B 1 212 ? -5.336 28.188 5.715 1 98.5 212 LEU B O 1
ATOM 3876 N N . ASN B 1 213 ? -7.035 27.594 6.918 1 98 213 ASN B N 1
ATOM 3877 C CA . ASN B 1 213 ? -7.984 27.469 5.816 1 98 213 ASN B CA 1
ATOM 3878 C C . ASN B 1 213 ? -9.359 28.016 6.199 1 98 213 ASN B C 1
ATOM 3880 O O . ASN B 1 213 ? -9.867 27.734 7.289 1 98 213 ASN B O 1
ATOM 3884 N N . ASP B 1 214 ? -9.938 28.875 5.324 1 98.69 214 ASP B N 1
ATOM 3885 C CA . ASP B 1 214 ? -11.367 29.125 5.48 1 98.69 214 ASP B CA 1
ATOM 3886 C C . ASP B 1 214 ? -12.188 27.922 5.016 1 98.69 214 ASP B C 1
ATOM 3888 O O . ASP B 1 214 ? -11.625 26.891 4.645 1 98.69 214 ASP B O 1
ATOM 3892 N N . SER B 1 215 ? -13.539 28.047 5.195 1 98.75 215 SER B N 1
ATOM 3893 C CA . SER B 1 215 ? -14.391 26.906 4.852 1 98.75 215 SER B CA 1
ATOM 3894 C C . SER B 1 215 ? -15.469 27.297 3.85 1 98.75 215 SER B C 1
ATOM 3896 O O . SER B 1 215 ? -16.062 28.375 3.963 1 98.75 215 SER B O 1
ATOM 3898 N N . MET B 1 216 ? -15.68 26.453 2.852 1 98.62 216 MET B N 1
ATOM 3899 C CA . MET B 1 216 ? -16.781 26.641 1.923 1 98.62 216 MET B CA 1
ATOM 3900 C C . MET B 1 216 ? -18.109 26.219 2.561 1 98.62 216 MET B C 1
ATOM 3902 O O . MET B 1 216 ? -19.172 26.484 2.004 1 98.62 216 MET B O 1
ATOM 3906 N N . MET B 1 217 ? -18.062 25.578 3.748 1 98.56 217 MET B N 1
ATOM 3907 C CA . MET B 1 217 ? -19.219 24.938 4.359 1 98.56 217 MET B CA 1
ATOM 3908 C C . MET B 1 217 ? -19.562 25.594 5.691 1 98.56 217 MET B C 1
ATOM 3910 O O . MET B 1 217 ? -18.703 26.203 6.332 1 98.56 217 MET B O 1
ATOM 3914 N N . PRO B 1 218 ? -20.828 25.484 6.09 1 98.19 218 PRO B N 1
ATOM 3915 C CA . PRO B 1 218 ? -21.234 26.047 7.379 1 98.19 218 PRO B CA 1
ATOM 3916 C C . PRO B 1 218 ? -20.625 25.312 8.562 1 98.19 218 PRO B C 1
ATOM 3918 O O . PRO B 1 218 ? -20.109 24.203 8.406 1 98.19 218 PRO B O 1
ATOM 3921 N N . PHE B 1 219 ? -20.672 25.938 9.703 1 98.31 219 PHE B N 1
ATOM 3922 C CA . PHE B 1 219 ? -20.219 25.391 10.977 1 98.31 219 PHE B CA 1
ATOM 3923 C C . PHE B 1 219 ? -20.859 24.031 11.234 1 98.31 219 PHE B C 1
ATOM 3925 O O . PHE B 1 219 ? -22.047 23.828 10.977 1 98.31 219 PHE B O 1
ATOM 3932 N N . ASN B 1 220 ? -20.016 23.062 11.703 1 98.31 220 ASN B N 1
ATOM 3933 C CA . ASN B 1 220 ? -20.469 21.75 12.156 1 98.31 220 ASN B CA 1
ATOM 3934 C C . ASN B 1 220 ? -21.078 20.938 11.016 1 98.31 220 ASN B C 1
ATOM 3936 O O . ASN B 1 220 ? -22.109 20.281 11.188 1 98.31 220 ASN B O 1
ATOM 3940 N N . SER B 1 221 ? -20.516 21.016 9.805 1 98.12 221 SER B N 1
ATOM 3941 C CA . SER B 1 221 ? -21.047 20.375 8.609 1 98.12 221 SER B CA 1
ATOM 3942 C C . SER B 1 221 ? -20.406 19 8.383 1 98.12 221 SER B C 1
ATOM 3944 O O . SER B 1 221 ? -20.906 18.219 7.574 1 98.12 221 SER B O 1
ATOM 3946 N N . ASN B 1 222 ? -19.312 18.734 9.07 1 98.31 222 ASN B N 1
ATOM 3947 C CA . ASN B 1 222 ? -18.516 17.516 8.867 1 98.31 222 ASN B CA 1
ATOM 3948 C C . ASN B 1 222 ? -18.078 17.375 7.414 1 98.31 222 ASN B C 1
ATOM 3950 O O . ASN B 1 222 ? -18.125 16.281 6.852 1 98.31 222 ASN B O 1
ATOM 3954 N N . LYS B 1 223 ? -17.75 18.516 6.805 1 97.94 223 LYS B N 1
ATOM 3955 C CA . LYS B 1 223 ? -17.219 18.562 5.445 1 97.94 223 LYS B CA 1
ATOM 3956 C C . LYS B 1 223 ? -15.836 19.219 5.422 1 97.94 223 LYS B C 1
ATOM 3958 O O . LYS B 1 223 ? -15.539 20.094 6.234 1 97.94 223 LYS B O 1
ATOM 3963 N N . ASP B 1 224 ? -15.047 18.719 4.57 1 97.62 224 ASP B N 1
ATOM 3964 C CA . ASP B 1 224 ? -13.688 19.219 4.379 1 97.62 224 ASP B CA 1
ATOM 3965 C C . ASP B 1 224 ? -13.539 19.922 3.025 1 97.62 224 ASP B C 1
ATOM 3967 O O . ASP B 1 224 ? -13.078 19.312 2.059 1 97.62 224 ASP B O 1
ATOM 3971 N N . ARG B 1 225 ? -13.992 21.156 2.965 1 98.38 225 ARG B N 1
ATOM 3972 C CA . ARG B 1 225 ? -13.883 21.984 1.771 1 98.38 225 ARG B CA 1
ATOM 3973 C C . ARG B 1 225 ? -13.227 23.328 2.096 1 98.38 225 ARG B C 1
ATOM 3975 O O . ARG B 1 225 ? -13.898 24.25 2.568 1 98.38 225 ARG B O 1
ATOM 3982 N N . HIS B 1 226 ? -12 23.422 1.737 1 98.56 226 HIS B N 1
ATOM 3983 C CA . HIS B 1 226 ? -11.234 24.625 2.053 1 98.56 226 HIS B CA 1
ATOM 3984 C C . HIS B 1 226 ? -11.656 25.797 1.169 1 98.56 226 HIS B C 1
ATOM 3986 O O . HIS B 1 226 ? -12.078 25.594 0.026 1 98.56 226 HIS B O 1
ATOM 3992 N N . GLN B 1 227 ? -11.555 26.938 1.706 1 98.5 227 GLN B N 1
ATOM 3993 C CA . GLN B 1 227 ? -11.773 28.203 0.994 1 98.5 227 GLN B CA 1
ATOM 3994 C C . GLN B 1 227 ? -10.656 29.203 1.273 1 98.5 227 GLN B C 1
ATOM 3996 O O . GLN B 1 227 ? -9.891 29.031 2.225 1 98.5 227 GLN B O 1
ATOM 4001 N N . LYS B 1 228 ? -10.555 30.25 0.474 1 98.5 228 LYS B N 1
ATOM 4002 C CA . LYS B 1 228 ? -9.586 31.328 0.644 1 98.5 228 LYS B CA 1
ATOM 4003 C C . LYS B 1 228 ? -9.867 32.125 1.914 1 98.5 228 LYS B C 1
ATOM 4005 O O . LYS B 1 228 ? -11.016 32.25 2.332 1 98.5 228 LYS B O 1
ATOM 4010 N N . ILE B 1 229 ? -8.828 32.688 2.451 1 98.38 229 ILE B N 1
ATOM 4011 C CA . ILE B 1 229 ? -8.898 33.406 3.719 1 98.38 229 ILE B CA 1
ATOM 4012 C C . ILE B 1 229 ? -9.914 34.531 3.609 1 98.38 229 ILE B C 1
ATOM 4014 O O . ILE B 1 229 ? -9.789 35.406 2.744 1 98.38 229 ILE B O 1
ATOM 4018 N N . GLY B 1 230 ? -10.922 34.469 4.41 1 97.75 230 GLY B N 1
ATOM 4019 C CA . GLY B 1 230 ? -11.898 35.562 4.512 1 97.75 230 GLY B CA 1
ATOM 4020 C C . GLY B 1 230 ? -13.031 35.406 3.51 1 97.75 230 GLY B C 1
ATOM 4021 O O . GLY B 1 230 ? -13.984 36.188 3.537 1 97.75 230 GLY B O 1
ATOM 4022 N N . LEU B 1 231 ? -13.008 34.438 2.676 1 98.06 231 LEU B N 1
ATOM 4023 C CA . LEU B 1 231 ? -13.992 34.312 1.608 1 98.06 231 LEU B CA 1
ATOM 4024 C C . LEU B 1 231 ? -14.938 33.125 1.873 1 98.06 231 LEU B C 1
ATOM 4026 O O . LEU B 1 231 ? -15.758 32.781 1.018 1 98.06 231 LEU B O 1
ATOM 4030 N N . GLY B 1 232 ? -14.773 32.5 3.043 1 98.62 232 GLY B N 1
ATOM 4031 C CA . GLY B 1 232 ? -15.641 31.391 3.428 1 98.62 232 GLY B CA 1
ATOM 4032 C C . GLY B 1 232 ? -16.5 31.703 4.637 1 98.62 232 GLY B C 1
ATOM 4033 O O . GLY B 1 232 ? -16.781 32.875 4.918 1 98.62 232 GLY B O 1
ATOM 4034 N N . THR B 1 233 ? -16.938 30.703 5.336 1 98.56 233 THR B N 1
ATOM 4035 C CA . THR B 1 233 ? -17.938 30.875 6.387 1 98.56 233 THR B CA 1
ATOM 4036 C C . THR B 1 233 ? -17.266 31.156 7.727 1 98.56 233 THR B C 1
ATOM 4038 O O . THR B 1 233 ? -17.922 31.562 8.688 1 98.56 233 THR B O 1
ATOM 4041 N N . LEU B 1 234 ? -15.945 31 7.859 1 98.31 234 LEU B N 1
ATOM 4042 C CA . LEU B 1 234 ? -15.258 31.453 9.062 1 98.31 234 LEU B CA 1
ATOM 4043 C C . LEU B 1 234 ? -15.172 32.969 9.109 1 98.31 234 LEU B C 1
ATOM 4045 O O . LEU B 1 234 ? -15.469 33.594 10.141 1 98.31 234 LEU B O 1
ATOM 4049 N N . GLY B 1 235 ? -14.773 33.531 7.93 1 97.56 235 GLY B N 1
ATOM 4050 C CA . GLY B 1 235 ? -14.703 34.969 7.832 1 97.56 235 GLY B CA 1
ATOM 4051 C C . GLY B 1 235 ? -13.359 35.531 8.234 1 97.56 235 GLY B C 1
ATOM 4052 O O . GLY B 1 235 ? -12.602 34.906 8.969 1 97.56 235 GLY B O 1
ATOM 4053 N N . ILE B 1 236 ? -13.133 36.781 7.902 1 97.81 236 ILE B N 1
ATOM 4054 C CA . ILE B 1 236 ? -11.828 37.406 8 1 97.81 236 ILE B CA 1
ATOM 4055 C C . ILE B 1 236 ? -11.5 37.688 9.469 1 97.81 236 ILE B C 1
ATOM 4057 O O . ILE B 1 236 ? -10.336 37.625 9.867 1 97.81 236 ILE B O 1
ATOM 4061 N N . ASP B 1 237 ? -12.445 38 10.289 1 97.44 237 ASP B N 1
ATOM 4062 C CA . ASP B 1 237 ? -12.219 38.344 11.695 1 97.44 237 ASP B CA 1
ATOM 4063 C C . ASP B 1 237 ? -11.664 37.156 12.469 1 97.44 237 ASP B C 1
ATOM 4065 O O . ASP B 1 237 ? -10.852 37.312 13.375 1 97.44 237 ASP B O 1
ATOM 4069 N N . ALA B 1 238 ? -12.141 35.969 12.133 1 98.06 238 ALA B N 1
ATOM 4070 C CA . ALA B 1 238 ? -11.617 34.781 12.773 1 98.06 238 ALA B CA 1
ATOM 4071 C C . ALA B 1 238 ? -10.117 34.656 12.555 1 98.06 238 ALA B C 1
ATOM 4073 O O . ALA B 1 238 ? -9.367 34.344 13.484 1 98.06 238 ALA B O 1
ATOM 4074 N N . PHE B 1 239 ? -9.68 34.938 11.367 1 98.38 239 PHE B N 1
ATOM 4075 C CA . PHE B 1 239 ? -8.273 34.781 11.031 1 98.38 239 PHE B CA 1
ATOM 4076 C C . PHE B 1 239 ? -7.43 35.844 11.695 1 98.38 239 PHE B C 1
ATOM 4078 O O . PHE B 1 239 ? -6.305 35.594 12.133 1 98.38 239 PHE B O 1
ATOM 4085 N N . ARG B 1 240 ? -8 37.031 11.773 1 97.81 240 ARG B N 1
ATOM 4086 C CA . ARG B 1 240 ? -7.32 38.062 12.523 1 97.81 240 ARG B CA 1
ATOM 4087 C C . ARG B 1 240 ? -7.078 37.625 13.969 1 97.81 240 ARG B C 1
ATOM 4089 O O . ARG B 1 240 ? -5.965 37.781 14.477 1 97.81 240 ARG B O 1
ATOM 4096 N N . LYS B 1 241 ? -8.102 37.094 14.586 1 97.62 241 LYS B N 1
ATOM 4097 C CA . LYS B 1 241 ? -7.992 36.625 15.969 1 97.62 241 LYS B CA 1
ATOM 4098 C C . LYS B 1 241 ? -6.98 35.5 16.094 1 97.62 241 LYS B C 1
ATOM 4100 O O . LYS B 1 241 ? -6.199 35.469 17.047 1 97.62 241 LYS B O 1
ATOM 4105 N N . ILE B 1 242 ? -6.926 34.625 15.141 1 98.31 242 ILE B N 1
ATOM 4106 C CA . ILE B 1 242 ? -6.094 33.438 15.211 1 98.31 242 ILE B CA 1
ATOM 4107 C C . ILE B 1 242 ? -4.625 33.812 15.07 1 98.31 242 ILE B C 1
ATOM 4109 O O . ILE B 1 242 ? -3.797 33.438 15.906 1 98.31 242 ILE B O 1
ATOM 4113 N N . VAL B 1 243 ? -4.254 34.625 14.125 1 98.19 243 VAL B N 1
ATOM 4114 C CA . VAL B 1 243 ? -2.846 34.875 13.82 1 98.19 243 VAL B CA 1
ATOM 4115 C C . VAL B 1 243 ? -2.254 35.844 14.82 1 98.19 243 VAL B C 1
ATOM 4117 O O . VAL B 1 243 ? -1.032 36 14.922 1 98.19 243 VAL B O 1
ATOM 4120 N N . THR B 1 244 ? -3.164 36.562 15.555 1 97.38 244 THR B N 1
ATOM 4121 C CA . THR B 1 244 ? -2.66 37.531 16.531 1 97.38 244 THR B CA 1
ATOM 4122 C C . THR B 1 244 ? -2.787 37 17.953 1 97.38 244 THR B C 1
ATOM 4124 O O . THR B 1 244 ? -2.324 37.625 18.906 1 97.38 244 THR B O 1
ATOM 4127 N N . HIS B 1 245 ? -3.396 35.875 18.109 1 97.19 245 HIS B N 1
ATOM 4128 C CA . HIS B 1 245 ? -3.637 35.312 19.438 1 97.19 245 HIS B CA 1
ATOM 4129 C C . HIS B 1 245 ? -2.326 35.031 20.156 1 97.19 245 HIS B C 1
ATOM 4131 O O . HIS B 1 245 ? -1.423 34.406 19.594 1 97.19 245 HIS B O 1
ATOM 4137 N N . PRO B 1 246 ? -2.209 35.312 21.406 1 96.56 246 PRO B N 1
ATOM 4138 C CA . PRO B 1 246 ? -0.947 35.188 22.125 1 96.56 246 PRO B CA 1
ATOM 4139 C C . PRO B 1 246 ? -0.48 33.719 22.219 1 96.56 246 PRO B C 1
ATOM 4141 O O . PRO B 1 246 ? 0.725 33.469 22.266 1 96.56 246 PRO B O 1
ATOM 4144 N N . GLN B 1 247 ? -1.382 32.781 22.203 1 97.25 247 GLN B N 1
ATOM 4145 C CA . GLN B 1 247 ? -1.031 31.391 22.344 1 97.25 247 GLN B CA 1
ATOM 4146 C C . GLN B 1 247 ? -0.71 30.766 20.984 1 97.25 247 GLN B C 1
ATOM 4148 O O . GLN B 1 247 ? -0.213 29.641 20.922 1 97.25 247 GLN B O 1
ATOM 4153 N N . LEU B 1 248 ? -0.949 31.5 19.859 1 98.25 248 LEU B N 1
ATOM 4154 C CA . LEU B 1 248 ? -0.846 30.859 18.562 1 98.25 248 LEU B CA 1
ATOM 4155 C C . LEU B 1 248 ? 0.166 31.594 17.672 1 98.25 248 LEU B C 1
ATOM 4157 O O . LEU B 1 248 ? 0.766 30.984 16.781 1 98.25 248 LEU B O 1
ATOM 4161 N N . LYS B 1 249 ? 0.385 32.875 17.891 1 97.25 249 LYS B N 1
ATOM 4162 C CA . LYS B 1 249 ? 1.021 33.781 16.953 1 97.25 249 LYS B CA 1
ATOM 4163 C C . LYS B 1 249 ? 2.465 33.375 16.672 1 97.25 249 LYS B C 1
ATOM 4165 O O . LYS B 1 249 ? 3.043 33.75 15.656 1 97.25 249 LYS B O 1
ATOM 4170 N N . GLU B 1 250 ? 3.018 32.594 17.594 1 97 250 GLU B N 1
ATOM 4171 C CA . GLU B 1 250 ? 4.414 32.219 17.406 1 97 250 GLU B CA 1
ATOM 4172 C C . GLU B 1 250 ? 4.527 30.875 16.672 1 97 250 GLU B C 1
ATOM 4174 O O . GLU B 1 250 ? 5.625 30.453 16.281 1 97 250 GLU B O 1
ATOM 4179 N N . LEU B 1 251 ? 3.445 30.125 16.484 1 98.38 251 LEU B N 1
ATOM 4180 C CA . LEU B 1 251 ? 3.438 28.859 15.758 1 98.38 251 LEU B CA 1
ATOM 4181 C C . LEU B 1 251 ? 3.537 29.094 14.25 1 98.38 251 LEU B C 1
ATOM 4183 O O . LEU B 1 251 ? 3.141 30.141 13.75 1 98.38 251 LEU B O 1
ATOM 4187 N N . PRO B 1 252 ? 4.09 28.109 13.523 1 98.75 252 PRO B N 1
ATOM 4188 C CA . PRO B 1 252 ? 4.012 28.203 12.062 1 98.75 252 PRO B CA 1
ATOM 4189 C C . PRO B 1 252 ? 2.598 28 11.531 1 98.75 252 PRO B C 1
ATOM 4191 O O . PRO B 1 252 ? 1.876 27.125 12.023 1 98.75 252 PRO B O 1
ATOM 4194 N N . PHE B 1 253 ? 2.213 28.812 10.594 1 98.88 253 PHE B N 1
ATOM 4195 C CA . PHE B 1 253 ? 0.94 28.719 9.891 1 98.88 253 PHE B CA 1
ATOM 4196 C C . PHE B 1 253 ? 1.147 28.25 8.453 1 98.88 253 PHE B C 1
ATOM 4198 O O . PHE B 1 253 ? 2.025 28.75 7.75 1 98.88 253 PHE B O 1
ATOM 4205 N N . PHE B 1 254 ? 0.359 27.281 8.039 1 98.88 254 PHE B N 1
ATOM 4206 C CA . PHE B 1 254 ? 0.451 26.766 6.684 1 98.88 254 PHE B CA 1
ATOM 4207 C C . PHE B 1 254 ? -0.867 26.953 5.941 1 98.88 254 PHE B C 1
ATOM 4209 O O . PHE B 1 254 ? -1.928 26.578 6.445 1 98.88 254 PHE B O 1
ATOM 4216 N N . LEU B 1 255 ? -0.766 27.531 4.746 1 98.81 255 LEU B N 1
ATOM 4217 C CA . LEU B 1 255 ? -1.935 27.75 3.904 1 98.81 255 LEU B CA 1
ATOM 4218 C C . LEU B 1 255 ? -2.143 26.578 2.941 1 98.81 255 LEU B C 1
ATOM 4220 O O . LEU B 1 255 ? -1.201 26.141 2.277 1 98.81 255 LEU B O 1
ATOM 4224 N N . GLU B 1 256 ? -3.393 26.078 2.973 1 98.31 256 GLU B N 1
ATOM 4225 C CA . GLU B 1 256 ? -3.83 25.078 1.992 1 98.31 256 GLU B CA 1
ATOM 4226 C C . GLU B 1 256 ? -5.055 25.578 1.223 1 98.31 256 GLU B C 1
ATOM 4228 O O . GLU B 1 256 ? -5.945 24.781 0.898 1 98.31 256 GLU B O 1
ATOM 4233 N N . THR B 1 257 ? -5.145 26.797 0.994 1 98.31 257 THR B N 1
ATOM 4234 C CA . THR B 1 257 ? -6.301 27.406 0.337 1 98.31 257 THR B CA 1
ATOM 4235 C C . THR B 1 257 ? -6.273 27.125 -1.163 1 98.31 257 THR B C 1
ATOM 4237 O O . THR B 1 257 ? -5.207 26.938 -1.748 1 98.31 257 THR B O 1
ATOM 4240 N N . PRO B 1 258 ? -7.434 27.047 -1.777 1 97.25 258 PRO B N 1
ATOM 4241 C CA . PRO B 1 258 ? -7.508 26.688 -3.195 1 97.25 258 PRO B CA 1
ATOM 4242 C C . PRO B 1 258 ? -7.062 27.812 -4.117 1 97.25 258 PRO B C 1
ATOM 4244 O O . PRO B 1 258 ? -7.895 28.453 -4.766 1 97.25 258 PRO B O 1
ATOM 4247 N N . GLN B 1 259 ? -5.77 27.922 -4.234 1 95.56 259 GLN B N 1
ATOM 4248 C CA . GLN B 1 259 ? -5.215 28.906 -5.152 1 95.56 259 GLN B CA 1
ATOM 4249 C C . GLN B 1 259 ? -4.926 28.281 -6.52 1 95.56 259 GLN B C 1
ATOM 4251 O O . GLN B 1 259 ? -4.461 27.141 -6.602 1 95.56 259 GLN B O 1
ATOM 4256 N N . GLU B 1 260 ? -5.133 29.031 -7.582 1 92.81 260 GLU B N 1
ATOM 4257 C CA . GLU B 1 260 ? -4.801 28.578 -8.93 1 92.81 260 GLU B CA 1
ATOM 4258 C C . GLU B 1 260 ? -3.311 28.734 -9.211 1 92.81 260 GLU B C 1
ATOM 4260 O O . GLU B 1 260 ? -2.705 27.891 -9.875 1 92.81 260 GLU B O 1
ATOM 4265 N N . ASN B 1 261 ? -2.824 29.812 -8.734 1 94.88 261 ASN B N 1
ATOM 4266 C CA . ASN B 1 261 ? -1.411 30.141 -8.898 1 94.88 261 ASN B CA 1
ATOM 4267 C C . ASN B 1 261 ? -0.71 30.328 -7.559 1 94.88 261 ASN B C 1
ATOM 4269 O O . ASN B 1 261 ? -1.239 30.984 -6.66 1 94.88 261 ASN B O 1
ATOM 4273 N N . VAL B 1 262 ? 0.463 29.781 -7.5 1 96.25 262 VAL B N 1
ATOM 4274 C CA . VAL B 1 262 ? 1.239 29.844 -6.266 1 96.25 262 VAL B CA 1
ATOM 4275 C C . VAL B 1 262 ? 1.448 31.297 -5.848 1 96.25 262 VAL B C 1
ATOM 4277 O O . VAL B 1 262 ? 1.449 31.609 -4.656 1 96.25 262 VAL B O 1
ATOM 4280 N N . GLN B 1 263 ? 1.559 32.188 -6.754 1 95.75 263 GLN B N 1
ATOM 4281 C CA . GLN B 1 263 ? 1.825 33.594 -6.477 1 95.75 263 GLN B CA 1
ATOM 4282 C C . GLN B 1 263 ? 0.661 34.25 -5.734 1 95.75 263 GLN B C 1
ATOM 4284 O O . GLN B 1 263 ? 0.84 35.25 -5.039 1 95.75 263 GLN B O 1
ATOM 4289 N N . ASP B 1 264 ? -0.44 33.625 -5.867 1 96.81 264 ASP B N 1
ATOM 4290 C CA . ASP B 1 264 ? -1.637 34.219 -5.27 1 96.81 264 ASP B CA 1
ATOM 4291 C C . ASP B 1 264 ? -1.63 34.031 -3.752 1 96.81 264 ASP B C 1
ATOM 4293 O O . ASP B 1 264 ? -2.359 34.75 -3.039 1 96.81 264 ASP B O 1
ATOM 4297 N N . TYR B 1 265 ? -0.799 33.219 -3.232 1 98.5 265 TYR B N 1
ATOM 4298 C CA . TYR B 1 265 ? -0.667 33.062 -1.789 1 98.5 265 TYR B CA 1
ATOM 4299 C C . TYR B 1 265 ? -0.113 34.312 -1.15 1 98.5 265 TYR B C 1
ATOM 4301 O O . TYR B 1 265 ? -0.367 34.594 0.025 1 98.5 265 TYR B O 1
ATOM 4309 N N . GLN B 1 266 ? 0.644 35.031 -1.943 1 98.06 266 GLN B N 1
ATOM 4310 C CA . GLN B 1 266 ? 1.238 36.25 -1.398 1 98.06 266 GLN B CA 1
ATOM 4311 C C . GLN B 1 266 ? 0.165 37.219 -0.876 1 98.06 266 GLN B C 1
ATOM 4313 O O . GLN B 1 266 ? 0.357 37.875 0.147 1 98.06 266 GLN B O 1
ATOM 4318 N N . LYS B 1 267 ? -0.911 37.312 -1.613 1 97.5 267 LYS B N 1
ATOM 4319 C CA . LYS B 1 267 ? -2.006 38.188 -1.192 1 97.5 267 LYS B CA 1
ATOM 4320 C C . LYS B 1 267 ? -2.529 37.781 0.183 1 97.5 267 LYS B C 1
ATOM 4322 O O . LYS B 1 267 ? -2.789 38.656 1.03 1 97.5 267 LYS B O 1
ATOM 4327 N N . GLU B 1 268 ? -2.688 36.531 0.4 1 98.06 268 GLU B N 1
ATOM 4328 C CA . GLU B 1 268 ? -3.158 36.031 1.692 1 98.06 268 GLU B CA 1
ATOM 4329 C C . GLU B 1 268 ? -2.111 36.25 2.781 1 98.06 268 GLU B C 1
ATOM 4331 O O . GLU B 1 268 ? -2.447 36.625 3.904 1 98.06 268 GLU B O 1
ATOM 4336 N N . ILE B 1 269 ? -0.862 36.031 2.457 1 98.19 269 ILE B N 1
ATOM 4337 C CA . ILE B 1 269 ? 0.225 36.219 3.41 1 98.19 269 ILE B CA 1
ATOM 4338 C C . ILE B 1 269 ? 0.287 37.688 3.836 1 98.19 269 ILE B C 1
ATOM 4340 O O . ILE B 1 269 ? 0.343 38 5.031 1 98.19 269 ILE B O 1
ATOM 4344 N N . ASP B 1 270 ? 0.189 38.594 2.834 1 97.38 270 ASP B N 1
ATOM 4345 C CA . ASP B 1 270 ? 0.205 40.031 3.119 1 97.38 270 ASP B CA 1
ATOM 4346 C C . ASP B 1 270 ? -0.975 40.438 4.004 1 97.38 270 ASP B C 1
ATOM 4348 O O . ASP B 1 270 ? -0.815 41.188 4.949 1 97.38 270 ASP B O 1
ATOM 4352 N N . LEU B 1 271 ? -2.059 39.906 3.652 1 97.12 271 LEU B N 1
ATOM 4353 C CA . LEU B 1 271 ? -3.268 40.219 4.414 1 97.12 271 LEU B CA 1
ATOM 4354 C C . LEU B 1 271 ? -3.107 39.781 5.871 1 97.12 271 LEU B C 1
ATOM 4356 O O . LEU B 1 271 ? -3.359 40.562 6.785 1 97.12 271 LEU B O 1
ATOM 4360 N N . LEU B 1 272 ? -2.67 38.594 6.129 1 98.06 272 LEU B N 1
ATOM 4361 C CA . LEU B 1 272 ? -2.547 38.031 7.473 1 98.06 272 LEU B CA 1
ATOM 4362 C C . LEU B 1 272 ? -1.472 38.781 8.266 1 98.06 272 LEU B C 1
ATOM 4364 O O . LEU B 1 272 ? -1.633 39.031 9.461 1 98.06 272 LEU B O 1
ATOM 4368 N N . ARG B 1 273 ? -0.413 39.156 7.637 1 96.94 273 ARG B N 1
ATOM 4369 C CA . ARG B 1 273 ? 0.644 39.906 8.297 1 96.94 273 ARG B CA 1
ATOM 4370 C C . ARG B 1 273 ? 0.154 41.312 8.695 1 96.94 273 ARG B C 1
ATOM 4372 O O . ARG B 1 273 ? 0.605 41.875 9.695 1 96.94 273 ARG B O 1
ATOM 4379 N N . SER B 1 274 ? -0.753 41.844 7.91 1 96.25 274 SER B N 1
ATOM 4380 C CA . SER B 1 274 ? -1.255 43.188 8.18 1 96.25 274 SER B CA 1
ATOM 4381 C C . SER B 1 274 ? -2.021 43.219 9.492 1 96.25 274 SER B C 1
ATOM 4383 O O . SER B 1 274 ? -2.232 44.312 10.055 1 96.25 274 SER B O 1
ATOM 4385 N N . PHE B 1 275 ? -2.42 42.094 9.977 1 95.69 275 PHE B N 1
ATOM 4386 C CA . PHE B 1 275 ? -3.178 42.062 11.219 1 95.69 275 PHE B CA 1
ATOM 4387 C C . PHE B 1 275 ? -2.26 42.219 12.422 1 95.69 275 PHE B C 1
ATOM 4389 O O . PHE B 1 275 ? -2.721 42.531 13.516 1 95.69 275 PHE B O 1
ATOM 4396 N N . GLU B 1 276 ? -0.949 41.875 12.445 1 87.69 276 GLU B N 1
ATOM 4397 C CA . GLU B 1 276 ? -0.005 41.969 13.555 1 87.69 276 GLU B CA 1
ATOM 4398 C C . GLU B 1 276 ? 0.064 43.406 14.094 1 87.69 276 GLU B C 1
ATOM 4400 O O . GLU B 1 276 ? 0.26 43.594 15.289 1 87.69 276 GLU B O 1
ATOM 4405 N N . GLY B 1 277 ? 0.084 44.5 13.367 1 69.06 277 GLY B N 1
ATOM 4406 C CA . GLY B 1 277 ? 0.183 45.875 13.805 1 69.06 277 GLY B CA 1
ATOM 4407 C C . GLY B 1 277 ? -1.104 46.406 14.414 1 69.06 277 GLY B C 1
ATOM 4408 O O . GLY B 1 277 ? -1.108 47.438 15.055 1 69.06 277 GLY B O 1
ATOM 4409 N N . ALA B 1 278 ? -2.172 45.719 14.273 1 60.41 278 ALA B N 1
ATOM 4410 C CA . ALA B 1 278 ? -3.447 46.25 14.758 1 60.41 278 ALA B CA 1
ATOM 4411 C C . ALA B 1 278 ? -3.748 45.75 16.172 1 60.41 278 ALA B C 1
ATOM 4413 O O . ALA B 1 278 ? -3.516 44.594 16.484 1 60.41 278 ALA B O 1
ATOM 4414 N N . ARG B 1 279 ? -3.564 46.469 17.328 1 52.31 279 ARG B N 1
ATOM 4415 C CA . ARG B 1 279 ? -3.816 46.188 18.75 1 52.31 279 ARG B CA 1
ATOM 4416 C C . ARG B 1 279 ? -5.211 45.594 18.938 1 52.31 279 ARG B C 1
ATOM 4418 O O . ARG B 1 279 ? -6.207 46.219 18.547 1 52.31 279 ARG B O 1
ATOM 4425 N N . ILE B 1 280 ? -5.414 44.219 18.891 1 53.44 280 ILE B N 1
ATOM 4426 C CA . ILE B 1 280 ? -6.688 43.625 19.25 1 53.44 280 ILE B CA 1
ATOM 4427 C C . ILE B 1 280 ? -6.711 43.312 20.75 1 53.44 280 ILE B C 1
ATOM 4429 O O . ILE B 1 280 ? -5.719 42.844 21.312 1 53.44 280 ILE B O 1
ATOM 4433 N N . GLU B 1 281 ? -7.66 43.938 21.531 1 49.31 281 GLU B N 1
ATOM 4434 C CA . GLU B 1 281 ? -7.879 43.688 22.953 1 49.31 281 GLU B CA 1
ATOM 4435 C C . GLU B 1 281 ? -8.383 42.281 23.203 1 49.31 281 GLU B C 1
ATOM 4437 O O . GLU B 1 281 ? -9.383 41.844 22.625 1 49.31 281 GLU B O 1
ATOM 4442 N N . TYR B 1 282 ? -7.547 41.344 23.703 1 50.66 282 TYR B N 1
ATOM 4443 C CA . TYR B 1 282 ? -7.961 40.031 24.109 1 50.66 282 TYR B CA 1
ATOM 4444 C C . TYR B 1 282 ? -8.398 40 25.562 1 50.66 282 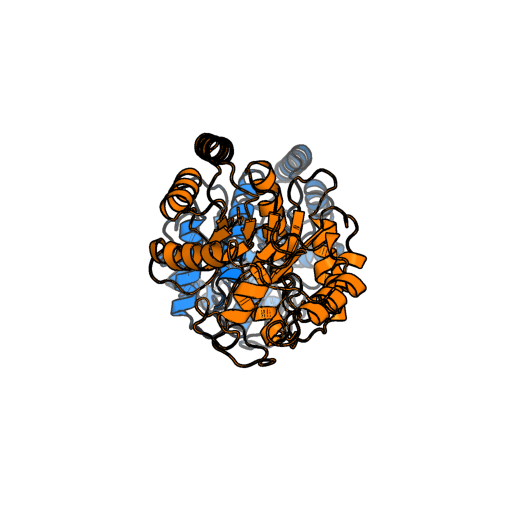TYR B C 1
ATOM 4446 O O . TYR B 1 282 ? -7.871 40.75 26.391 1 50.66 282 TYR B O 1
ATOM 4454 N N . ALA B 1 283 ? -9.727 39.656 25.906 1 48 283 ALA B N 1
ATOM 4455 C CA . ALA B 1 283 ? -10.195 39.562 27.281 1 48 283 ALA B CA 1
ATOM 4456 C C . ALA B 1 283 ? -9.359 38.562 28.078 1 48 283 ALA B C 1
ATOM 4458 O O . ALA B 1 283 ? -9.133 37.438 27.641 1 48 283 ALA B O 1
ATOM 4459 N N . ASP B 1 284 ? -8.461 39.125 29.078 1 34.88 284 ASP B N 1
ATOM 4460 C CA . ASP B 1 284 ? -7.832 38.25 30.078 1 34.88 284 ASP B CA 1
ATOM 4461 C C . ASP B 1 284 ? -8.836 37.281 30.688 1 34.88 284 ASP B C 1
ATOM 4463 O O . ASP B 1 284 ? -9.977 37.656 30.984 1 34.88 284 ASP B O 1
#

Sequence (568 aa):
MLIIGPHLSIAGGLKKAGEEAQKIAANTFQFFTRNPRGGKAKAIDVNDVAELQRLIDENEFGPLLAHAPYTLNMCSAKPETREFAKMIFKEDLLRLEELPCQLYNFHPGSHTGQGVEKGIALITEILNDVMWADQKATVVLETMSGKGTEIGRSFEELKAIIDRVELKHKMGVCLDTCHVYSAGYDVVANLEGVLASFDQIIGLDYLKCIHLNDSMMPFNSNKDRHQKIGLGTLGIDAFRKIVTHPQLKELPFFLETPQENVQDYQKEIDLLRSFEGARIEYADMLIIGPHLSIAGGLKKAGEEAQKIAANTFQFFTRNPRGGKAKAIDVNDVAELQRLIDENEFGPLLAHAPYTLNMCSAKPETREFAKMIFKEDLLRLEELPCQLYNFHPGSHTGQGVEKGIALITEILNDVMWADQKATVVLETMSGKGTEIGRSFEELKAIIDRVELKHKMGVCLDTCHVYSAGYDVVANLEGVLASFDQIIGLDYLKCIHLNDSMMPFNSNKDRHQKIGLGTLGIDAFRKIVTHPQLKELPFFLETPQENVQDYQKEIDLLRSFEGARIEYAD